Protein AF-A0AAU8AHG8-F1 (afdb_monomer)

Solvent-accessible surface area (backbone atoms only — not comparable to full-atom values): 21637 Å² total; per-residue (Å²): 138,83,83,80,82,79,74,84,78,72,74,81,77,73,59,67,85,65,65,66,74,62,83,77,59,61,66,58,50,55,54,43,42,71,33,68,46,26,52,36,81,94,26,44,51,38,57,51,40,49,37,34,68,71,58,52,84,60,67,35,55,54,49,25,53,52,28,44,55,50,30,56,52,40,69,52,60,50,55,79,89,80,64,96,86,70,49,73,68,56,56,50,52,50,52,54,45,46,73,74,44,52,65,78,48,56,39,73,30,52,52,18,50,34,48,30,27,50,26,42,31,40,45,25,49,48,46,30,54,51,52,53,23,48,52,40,46,50,45,51,49,30,48,49,52,18,50,50,20,46,55,48,23,52,52,24,54,52,46,40,55,62,53,60,70,44,52,65,54,20,60,75,67,70,41,63,68,58,41,51,52,50,52,55,48,48,50,51,31,54,55,49,24,54,52,20,48,51,47,20,52,50,28,39,53,52,38,27,70,62,28,46,66,78,57,68,76,66,68,76,83,50,50,74,49,91,65,83,80,62,81,37,53,64,55,53,49,54,54,33,55,48,50,30,46,55,17,51,51,45,27,58,68,33,58,69,52,72,75,51,75,84,81,56,55,76,70,57,51,53,55,48,37,55,74,72,69,48,88,68,93,80,74,61,98,79,78,72,79,74,87,87,67,76,86,81,64,68,57,65,59,46,53,47,52,53,49,49,52,53,50,49,49,53,50,41,51,51,42,63,68,46,46,64,56,40,50,50,49,23,52,51,27,41,52,46,19,54,50,34,52,51,34,32,76,72,70,76,36,59,56,71,72,33,48,58,37,44,54,48,20,48,54,29,45,54,53,35,53,54,49,56,52,50,44,53,49,39,53,50,50,50,35,44,68,42,55,17,61,51,31,26,80,82,110

Sequence (395 aa):
MRGYAAAPAEPPAVPRGMALRSETGGGVLEALAQRPGAIRPGTPYAAIARAVLEGEGFHAASELRVAWLRGEAEELSWLPDLGPDLSLAALRRMSDEAQAQPQRFDTPRKQAERDLALAGIDGAALALAEEANAQVFEAISRHLDAEEARARADVYEAGYRDLAALDWPLAQAGVPAELERLRAQVSRVRDGRRAALETAGAARAELAAMGDSRLGGVEGLGGLRDLVAPSPLALMQARVEDRARLARDRRAANALLDGLDLRRSPEELAALEEAAGFDGEGSEPGDWSPPEGEPRWTQAAVAAAEREIGNTARELEALRAAHPETERRRASAAASAVQATRLFRSGLLPAGQALGPVLNALDAQETELSQRFALARAELRMAYLRGTLVPGSEL

pLDDT: mean 79.06, std 20.14, range [27.12, 98.19]

Radius of gyration: 34.55 Å; Cα contacts (8 Å, |Δi|>4): 396; chains: 1; bounding box: 83×67×103 Å

Nearest PDB structures (foldseek):
  5iuy-assembly1_A  TM=6.357E-01  e=1.188E-05  Pseudomonas aeruginosa PAO1
  5bun-assembly1_B  TM=5.854E-01  e=1.299E-05  Salmonella enterica subsp. enterica serovar Typhi
  4mt4-assembly1_C  TM=5.457E-01  e=5.841E-06  Campylobacter jejuni
  2wmz-assembly1_B  TM=5.754E-01  e=1.852E-05  Escherichia coli K-12
  1ek9-assembly1_A  TM=5.906E-01  e=4.705E-05  Escherichia coli

Mean predicted aligned error: 12.09 Å

Structure (mmCIF, N/CA/C/O backbone):
data_AF-A0AAU8AHG8-F1
#
_entry.id   AF-A0AAU8AHG8-F1
#
loop_
_atom_site.group_PDB
_atom_site.id
_atom_site.type_symbol
_atom_site.label_atom_id
_atom_site.label_alt_id
_atom_site.label_comp_id
_atom_site.label_asym_id
_atom_site.label_entity_id
_atom_site.label_seq_id
_atom_site.pdbx_PDB_ins_code
_atom_site.Cartn_x
_atom_site.Cartn_y
_atom_site.Cartn_z
_atom_site.occupancy
_atom_site.B_iso_or_equiv
_atom_site.auth_seq_id
_atom_site.auth_comp_id
_atom_site.auth_asym_id
_atom_site.auth_atom_id
_atom_site.pdbx_PDB_model_num
ATOM 1 N N . MET A 1 1 ? 17.303 -53.646 -57.732 1.00 42.94 1 MET A N 1
ATOM 2 C CA . MET A 1 1 ? 16.868 -52.579 -56.807 1.00 42.94 1 MET A CA 1
ATOM 3 C C . MET A 1 1 ? 17.994 -52.331 -55.812 1.00 42.94 1 MET A C 1
ATOM 5 O O . MET A 1 1 ? 18.193 -53.147 -54.925 1.00 42.94 1 MET A O 1
ATOM 9 N N . ARG A 1 2 ? 18.820 -51.299 -56.039 1.00 39.06 2 ARG A N 1
ATOM 10 C CA . ARG A 1 2 ? 19.910 -50.903 -55.131 1.00 39.06 2 ARG A CA 1
ATOM 11 C C . ARG A 1 2 ? 19.343 -49.905 -54.123 1.00 39.06 2 ARG A C 1
ATOM 13 O O . ARG A 1 2 ? 18.840 -48.866 -54.536 1.00 39.06 2 ARG A O 1
ATOM 20 N N . GLY A 1 3 ? 19.391 -50.256 -52.841 1.00 34.56 3 GLY A N 1
ATOM 21 C CA . GLY A 1 3 ? 19.004 -49.375 -51.745 1.00 34.56 3 GLY A CA 1
ATOM 22 C C . GLY A 1 3 ? 20.010 -48.239 -51.587 1.00 34.56 3 GLY A C 1
ATOM 23 O O . GLY A 1 3 ? 21.208 -48.486 -51.469 1.00 34.56 3 GLY A O 1
ATOM 24 N N . TYR A 1 4 ? 19.514 -47.005 -51.601 1.00 37.03 4 TYR A N 1
ATOM 25 C CA . TYR A 1 4 ? 20.249 -45.849 -51.108 1.00 37.03 4 TYR A CA 1
ATOM 26 C C . TYR A 1 4 ? 20.137 -45.847 -49.582 1.00 37.03 4 TYR A C 1
ATOM 28 O O . TYR A 1 4 ? 19.054 -45.644 -49.037 1.00 37.03 4 TYR A O 1
ATOM 36 N N . ALA A 1 5 ? 21.250 -46.106 -48.899 1.00 35.09 5 ALA A N 1
ATOM 37 C CA . ALA A 1 5 ? 21.389 -45.786 -47.488 1.00 35.09 5 ALA A CA 1
ATOM 38 C C . ALA A 1 5 ? 21.487 -44.259 -47.369 1.00 35.09 5 ALA A C 1
ATOM 40 O O . ALA A 1 5 ? 22.426 -43.656 -47.890 1.00 35.09 5 ALA A O 1
ATOM 41 N N . ALA A 1 6 ? 20.490 -43.634 -46.743 1.00 35.06 6 ALA A N 1
ATOM 42 C CA . ALA A 1 6 ? 20.543 -42.225 -46.388 1.00 35.06 6 ALA A CA 1
ATOM 43 C C . ALA A 1 6 ? 21.572 -42.047 -45.262 1.00 35.06 6 ALA A C 1
ATOM 45 O O . ALA A 1 6 ? 21.436 -42.644 -44.194 1.00 35.06 6 ALA A O 1
ATOM 46 N N . ALA A 1 7 ? 22.615 -41.257 -45.518 1.00 34.53 7 ALA A N 1
ATOM 47 C CA . ALA A 1 7 ? 23.494 -40.765 -44.465 1.00 34.53 7 ALA A CA 1
ATOM 48 C C . ALA A 1 7 ? 22.678 -39.883 -43.498 1.00 34.53 7 ALA A C 1
ATOM 50 O O . ALA A 1 7 ? 21.777 -39.175 -43.961 1.00 34.53 7 ALA A O 1
ATOM 51 N N . PRO A 1 8 ? 22.951 -39.905 -42.181 1.00 33.88 8 PRO A N 1
ATOM 52 C CA . PRO A 1 8 ? 22.320 -38.965 -41.266 1.00 33.88 8 PRO A CA 1
ATOM 53 C C . PRO A 1 8 ? 22.722 -37.546 -41.679 1.00 33.88 8 PRO A C 1
ATOM 55 O O . PRO A 1 8 ? 23.907 -37.243 -41.799 1.00 33.88 8 PRO A O 1
ATOM 58 N N . ALA A 1 9 ? 21.729 -36.698 -41.939 1.00 32.88 9 ALA A N 1
ATOM 59 C CA . ALA A 1 9 ? 21.955 -35.279 -42.142 1.00 32.88 9 ALA A CA 1
ATOM 60 C C . ALA A 1 9 ? 22.507 -34.699 -40.833 1.00 32.88 9 ALA A C 1
ATOM 62 O O . ALA A 1 9 ? 21.797 -34.659 -39.826 1.00 32.88 9 ALA A O 1
ATOM 63 N N . GLU A 1 10 ? 23.774 -34.284 -40.839 1.00 30.72 10 GLU A N 1
ATOM 64 C CA . GLU A 1 10 ? 24.266 -33.344 -39.835 1.00 30.72 10 GLU A CA 1
ATOM 65 C C . GLU A 1 10 ? 23.358 -32.106 -39.867 1.00 30.72 10 GLU A C 1
ATOM 67 O O . GLU A 1 10 ? 23.031 -31.621 -40.958 1.00 30.72 10 GLU A O 1
ATOM 72 N N . PRO A 1 11 ? 22.899 -31.602 -38.707 1.00 33.88 11 PRO A N 1
ATOM 73 C CA . PRO A 1 11 ? 22.148 -30.357 -38.680 1.00 33.88 11 PRO A CA 1
ATOM 74 C C . PRO A 1 11 ? 23.013 -29.255 -39.307 1.00 33.88 11 PRO A C 1
ATOM 76 O O . PRO A 1 11 ? 24.226 -29.238 -39.069 1.00 33.88 11 PRO A O 1
ATOM 79 N N . PRO A 1 12 ? 22.435 -28.343 -40.111 1.00 33.34 12 PRO A N 1
ATOM 80 C CA . PRO A 1 12 ? 23.207 -27.258 -40.692 1.00 33.34 12 PRO A CA 1
ATOM 81 C C . PRO A 1 12 ? 23.867 -26.479 -39.555 1.00 33.34 12 PRO A C 1
ATOM 83 O O . PRO A 1 12 ? 23.189 -25.959 -38.667 1.00 33.34 12 PRO A O 1
ATOM 86 N N . ALA A 1 13 ? 25.200 -26.446 -39.568 1.00 30.69 13 ALA A N 1
ATOM 87 C CA . ALA A 1 13 ? 25.972 -25.634 -38.651 1.00 30.69 13 ALA A CA 1
ATOM 88 C C . ALA A 1 13 ? 25.531 -24.181 -38.839 1.00 30.69 13 ALA A C 1
ATOM 90 O O . ALA A 1 13 ? 25.754 -23.584 -39.894 1.00 30.69 13 ALA A O 1
ATOM 91 N N . VAL A 1 14 ? 24.864 -23.634 -37.825 1.00 32.44 14 VAL A N 1
ATOM 92 C CA . VAL A 1 14 ? 24.521 -22.216 -37.777 1.00 32.44 14 VAL A CA 1
ATOM 93 C C . VAL A 1 14 ? 25.843 -21.448 -37.927 1.00 32.44 14 VAL A C 1
ATOM 95 O O . VAL A 1 14 ? 26.790 -21.754 -37.192 1.00 32.44 14 VAL A O 1
ATOM 98 N N . PRO A 1 15 ? 25.982 -20.524 -38.897 1.00 31.42 15 PRO A N 1
ATOM 99 C CA . PRO A 1 15 ? 27.233 -19.803 -39.091 1.00 31.42 15 PRO A CA 1
ATOM 100 C C . PRO A 1 15 ? 27.630 -19.138 -37.772 1.00 31.42 15 PRO A C 1
ATOM 102 O O . PRO A 1 15 ? 26.808 -18.487 -37.134 1.00 31.42 15 PRO A O 1
ATOM 105 N N . ARG A 1 16 ? 28.885 -19.314 -37.338 1.00 31.62 16 ARG A N 1
ATOM 106 C CA . ARG A 1 16 ? 29.382 -18.858 -36.023 1.00 31.62 16 ARG A CA 1
ATOM 107 C C . ARG A 1 16 ? 29.175 -17.356 -35.757 1.00 31.62 16 ARG A C 1
ATOM 109 O O . ARG A 1 16 ? 29.074 -16.976 -34.599 1.00 31.62 16 ARG A O 1
ATOM 116 N N . GLY A 1 17 ? 28.998 -16.526 -36.792 1.00 29.11 17 GLY A N 1
ATOM 117 C CA . GLY A 1 17 ? 28.591 -15.115 -36.649 1.00 29.11 17 GLY A CA 1
ATOM 118 C C . GLY A 1 17 ? 27.169 -14.910 -36.098 1.00 29.11 17 GLY A C 1
ATOM 119 O O . GLY A 1 17 ? 26.844 -13.851 -35.575 1.00 29.11 17 GLY A O 1
ATOM 120 N N . MET A 1 18 ? 26.325 -15.940 -36.157 1.00 29.59 18 MET A N 1
ATOM 121 C CA . MET A 1 18 ? 24.994 -15.983 -35.549 1.00 29.59 18 MET A CA 1
ATOM 122 C C . MET A 1 18 ? 25.021 -16.588 -34.134 1.00 29.59 18 MET A C 1
ATOM 124 O O . MET A 1 18 ? 24.075 -16.405 -33.383 1.00 29.59 18 MET A O 1
ATOM 128 N N . ALA A 1 19 ? 26.106 -17.269 -33.741 1.00 27.12 19 ALA A N 1
ATOM 129 C CA . ALA A 1 19 ? 26.286 -17.855 -32.407 1.00 27.12 19 ALA A CA 1
ATOM 130 C C . ALA A 1 19 ? 26.915 -16.884 -31.388 1.00 27.12 19 ALA A C 1
ATOM 132 O O . ALA A 1 19 ? 26.836 -17.127 -30.192 1.00 27.12 19 ALA A O 1
ATOM 133 N N . LEU A 1 20 ? 27.442 -15.739 -31.839 1.00 32.34 20 LEU A N 1
ATOM 134 C CA . LEU A 1 20 ? 27.761 -14.600 -30.963 1.00 32.34 20 LEU A CA 1
ATOM 135 C C . LEU A 1 20 ? 26.496 -13.917 -30.392 1.00 32.34 20 LEU A C 1
ATOM 137 O O . LEU A 1 20 ? 26.596 -12.995 -29.591 1.00 32.34 20 LEU A O 1
ATOM 141 N N . ARG A 1 21 ? 25.296 -14.374 -30.789 1.00 43.34 21 ARG A N 1
ATOM 142 C CA . ARG A 1 21 ? 23.989 -13.754 -30.507 1.00 43.34 21 ARG A CA 1
ATOM 143 C C . ARG A 1 21 ? 23.307 -14.204 -29.203 1.00 43.34 21 ARG A C 1
ATOM 145 O O . ARG A 1 21 ? 22.107 -14.005 -29.061 1.00 43.34 21 ARG A O 1
ATOM 152 N N . SER A 1 22 ? 24.027 -14.781 -28.239 1.00 32.81 22 SER A N 1
ATOM 153 C CA . SER A 1 22 ? 23.460 -15.094 -26.910 1.00 32.81 22 SER A CA 1
ATOM 154 C C . SER A 1 22 ? 24.307 -14.654 -25.716 1.00 32.81 22 SER A C 1
ATOM 156 O O . SER A 1 22 ? 23.838 -14.754 -24.588 1.00 32.81 22 SER A O 1
ATOM 158 N N . GLU A 1 23 ? 25.537 -14.177 -25.917 1.00 34.06 23 GLU A N 1
ATOM 159 C CA . GLU A 1 23 ? 26.429 -13.850 -24.789 1.00 34.06 23 GLU A CA 1
ATOM 160 C C . GLU A 1 23 ? 26.255 -12.412 -24.272 1.00 34.06 23 GLU A C 1
ATOM 162 O O . GLU A 1 23 ? 26.584 -12.119 -23.126 1.00 34.06 23 GLU A O 1
ATOM 167 N N . THR A 1 24 ? 25.647 -11.532 -25.070 1.00 38.75 24 THR A N 1
ATOM 168 C CA . THR A 1 24 ? 25.247 -10.168 -24.683 1.00 38.75 24 THR A CA 1
ATOM 169 C C . THR A 1 24 ? 23.728 -10.014 -24.583 1.00 38.75 24 THR A C 1
ATOM 171 O O . THR A 1 24 ? 23.189 -8.929 -24.796 1.00 38.75 24 THR A O 1
ATOM 174 N N . GLY A 1 25 ? 23.019 -11.097 -24.237 1.00 39.16 25 GLY A N 1
ATOM 175 C CA . GLY A 1 25 ? 21.610 -11.022 -23.855 1.00 39.16 25 GLY A CA 1
ATOM 176 C C . GLY A 1 25 ? 21.417 -9.973 -22.758 1.00 39.16 25 GLY A C 1
ATOM 177 O O . GLY A 1 25 ? 22.133 -9.979 -21.754 1.00 39.16 25 GLY A O 1
ATOM 178 N N . GLY A 1 26 ? 20.493 -9.036 -22.984 1.00 50.06 26 GLY A N 1
ATOM 179 C CA . GLY A 1 26 ? 20.142 -7.953 -22.067 1.00 50.06 26 GLY A CA 1
ATOM 180 C C . GLY A 1 26 ? 19.838 -8.487 -20.670 1.00 50.06 26 GLY A C 1
ATOM 181 O O . GLY A 1 26 ? 18.727 -8.917 -20.368 1.00 50.06 26 GLY A O 1
ATOM 182 N N . GLY A 1 27 ? 20.849 -8.474 -19.798 1.00 67.50 27 GLY A N 1
ATOM 183 C CA . GLY A 1 27 ? 20.743 -9.073 -18.469 1.00 67.50 27 GLY A CA 1
ATOM 184 C C . GLY A 1 27 ? 19.702 -8.397 -17.573 1.00 67.50 27 GLY A C 1
ATOM 185 O O . GLY A 1 27 ? 19.380 -8.936 -16.520 1.00 67.50 27 GLY A O 1
ATOM 186 N N . VAL A 1 28 ? 19.179 -7.223 -17.955 1.00 80.19 28 VAL A N 1
ATOM 187 C CA . VAL A 1 28 ? 18.089 -6.560 -17.227 1.00 80.19 28 VAL A CA 1
ATOM 188 C C . VAL A 1 28 ? 16.750 -7.195 -17.572 1.00 80.19 28 VAL A C 1
ATOM 190 O O . VAL A 1 28 ? 16.043 -7.562 -16.640 1.00 80.19 28 VAL A O 1
ATOM 193 N N . LEU A 1 29 ? 16.421 -7.394 -18.853 1.00 79.88 29 LEU A N 1
ATOM 194 C CA . LEU A 1 29 ? 15.187 -8.074 -19.254 1.00 79.88 29 LEU A CA 1
ATOM 195 C C . LEU A 1 29 ? 15.082 -9.480 -18.645 1.00 79.88 29 LEU A C 1
ATOM 197 O O . LEU A 1 29 ? 14.053 -9.826 -18.068 1.00 79.88 29 LEU A O 1
ATOM 201 N N . GLU A 1 30 ? 16.155 -10.271 -18.701 1.00 81.25 30 GLU A N 1
ATOM 202 C CA . GLU A 1 30 ? 16.162 -11.614 -18.108 1.00 81.25 30 GLU A CA 1
ATOM 203 C C . GLU A 1 30 ? 16.026 -11.565 -16.575 1.00 81.25 30 GLU A C 1
ATOM 205 O O . GLU A 1 30 ? 15.242 -12.316 -15.988 1.00 81.25 30 GLU A O 1
ATOM 210 N N . ALA A 1 31 ? 16.723 -10.635 -15.913 1.00 83.19 31 ALA A N 1
ATOM 211 C CA . ALA A 1 31 ? 16.594 -10.441 -14.470 1.00 83.19 31 ALA A CA 1
ATOM 212 C C . ALA A 1 31 ? 15.201 -9.936 -14.056 1.00 83.19 31 ALA A C 1
ATOM 214 O O . ALA A 1 31 ? 14.742 -10.254 -12.956 1.00 83.19 31 ALA A O 1
ATOM 215 N N . LEU A 1 32 ? 14.532 -9.151 -14.907 1.00 84.12 32 LEU A N 1
ATOM 216 C CA . LEU A 1 32 ? 13.148 -8.729 -14.709 1.00 84.12 32 LEU A CA 1
ATOM 217 C C . LEU A 1 32 ? 12.201 -9.918 -14.865 1.00 84.12 32 LEU A C 1
ATOM 219 O O . LEU A 1 32 ? 11.400 -10.138 -13.966 1.00 84.12 32 LEU A O 1
ATOM 223 N N . ALA A 1 33 ? 12.343 -10.730 -15.915 1.00 83.88 33 ALA A N 1
ATOM 224 C CA . ALA A 1 33 ? 11.497 -11.902 -16.162 1.00 83.88 33 ALA A CA 1
ATOM 225 C C . ALA A 1 33 ? 11.579 -12.950 -15.034 1.00 83.88 33 ALA A C 1
ATOM 227 O O . ALA A 1 33 ? 10.580 -13.565 -14.665 1.00 83.88 33 ALA A O 1
ATOM 228 N N . GLN A 1 34 ? 12.758 -13.125 -14.429 1.00 85.25 34 GLN A N 1
ATOM 229 C CA . GLN A 1 34 ? 12.974 -14.051 -13.307 1.00 85.25 34 GLN A CA 1
ATOM 230 C C . GLN A 1 34 ? 12.593 -13.461 -11.937 1.00 85.25 34 GLN A C 1
ATOM 232 O O . GLN A 1 34 ? 12.766 -14.115 -10.902 1.00 85.25 34 GLN A O 1
ATOM 237 N N . ARG A 1 35 ? 12.096 -12.220 -11.890 1.00 85.25 35 ARG A N 1
ATOM 238 C CA . ARG A 1 35 ? 11.846 -11.512 -10.634 1.00 85.25 35 ARG A CA 1
ATOM 239 C C . ARG A 1 35 ? 10.676 -12.138 -9.857 1.00 85.25 35 ARG A C 1
ATOM 241 O O . ARG A 1 35 ? 9.568 -12.228 -10.389 1.00 85.25 35 ARG A O 1
ATOM 248 N N . PRO A 1 36 ? 10.874 -12.523 -8.582 1.00 86.12 36 PRO A N 1
ATOM 249 C CA . PRO A 1 36 ? 9.811 -13.101 -7.768 1.00 86.12 36 PRO A CA 1
ATOM 250 C C . PRO A 1 36 ? 8.808 -12.044 -7.282 1.00 86.12 36 PRO A C 1
ATOM 252 O O . PRO A 1 36 ? 9.187 -10.935 -6.904 1.00 86.12 36 PRO A O 1
ATOM 255 N N . GLY A 1 37 ? 7.532 -12.432 -7.217 1.00 89.25 37 GLY A N 1
ATOM 256 C CA . GLY A 1 37 ? 6.451 -11.624 -6.648 1.00 89.25 37 GLY A CA 1
ATOM 257 C C . GLY A 1 37 ? 6.308 -11.796 -5.129 1.00 89.25 37 GLY A C 1
ATOM 258 O O . GLY A 1 37 ? 6.377 -12.909 -4.597 1.00 89.25 37 GLY A O 1
ATOM 259 N N . ALA A 1 38 ? 6.101 -10.691 -4.413 1.00 92.25 38 ALA A N 1
ATOM 260 C CA . ALA A 1 38 ? 5.907 -10.649 -2.964 1.00 92.25 38 ALA A CA 1
ATOM 261 C C . ALA A 1 38 ? 4.475 -11.015 -2.557 1.00 92.25 38 ALA A C 1
ATOM 263 O O . ALA A 1 38 ? 4.246 -11.440 -1.424 1.00 92.25 38 ALA A O 1
ATOM 264 N N . ILE A 1 39 ? 3.498 -10.870 -3.451 1.00 93.06 39 ILE A N 1
ATOM 265 C CA . ILE A 1 39 ? 2.096 -11.158 -3.144 1.00 93.06 39 ILE A CA 1
ATOM 266 C C . ILE A 1 39 ? 1.907 -12.660 -2.898 1.00 93.06 39 ILE A C 1
ATOM 268 O O . ILE A 1 39 ? 2.308 -13.504 -3.700 1.00 93.06 39 ILE A O 1
ATOM 272 N N . ARG A 1 40 ? 1.286 -13.026 -1.768 1.00 92.56 40 ARG A N 1
ATOM 273 C CA . ARG A 1 40 ? 0.961 -14.429 -1.482 1.00 92.56 40 ARG A CA 1
ATOM 274 C C . ARG A 1 40 ? -0.187 -14.897 -2.386 1.00 92.56 40 ARG A C 1
ATOM 276 O O . ARG A 1 40 ? -1.258 -14.282 -2.354 1.00 92.56 40 ARG A O 1
ATOM 283 N N . PRO A 1 41 ? -0.022 -16.018 -3.113 1.00 88.25 41 PRO A N 1
ATOM 284 C CA . PRO A 1 41 ? -1.099 -16.605 -3.902 1.00 88.25 41 PRO A CA 1
ATOM 285 C C . PRO A 1 41 ? -2.321 -16.952 -3.044 1.00 88.25 41 PRO A C 1
ATOM 287 O O . PRO A 1 41 ? -2.179 -17.315 -1.876 1.00 88.25 41 PRO A O 1
ATOM 290 N N . GLY A 1 42 ? -3.516 -16.858 -3.633 1.00 87.12 42 GLY A N 1
ATOM 291 C CA . GLY A 1 42 ? -4.780 -17.192 -2.964 1.00 87.12 42 GLY A CA 1
ATOM 292 C C . GLY A 1 42 ? -5.256 -16.167 -1.929 1.00 87.12 42 GLY A C 1
ATOM 293 O O . GLY A 1 42 ? -6.217 -16.436 -1.217 1.00 87.12 42 GLY A O 1
ATOM 294 N N . THR A 1 43 ? -4.601 -15.007 -1.828 1.00 91.69 43 THR A N 1
ATOM 295 C CA . THR A 1 43 ? -5.029 -13.912 -0.945 1.00 91.69 43 THR A CA 1
ATOM 296 C C . THR A 1 43 ? -5.816 -12.839 -1.710 1.00 91.69 43 THR A C 1
ATOM 298 O O . THR A 1 43 ? -5.672 -12.754 -2.933 1.00 91.69 43 THR A O 1
ATOM 301 N N . PRO A 1 44 ? -6.593 -11.980 -1.018 1.00 92.00 44 PRO A N 1
ATOM 302 C CA . PRO A 1 44 ? -7.252 -10.813 -1.613 1.00 92.00 44 PRO A CA 1
ATOM 303 C C . PRO A 1 44 ? -6.349 -9.978 -2.531 1.00 92.00 44 PRO A C 1
ATOM 305 O O . PRO A 1 44 ? -6.745 -9.629 -3.639 1.00 92.00 44 PRO A O 1
ATOM 308 N N . TYR A 1 45 ? -5.098 -9.737 -2.123 1.00 94.38 45 TYR A N 1
ATOM 309 C CA . TYR A 1 45 ? -4.139 -8.959 -2.916 1.00 94.38 45 TYR A CA 1
ATOM 310 C C . TYR A 1 45 ? -3.795 -9.623 -4.250 1.00 94.38 45 TYR A C 1
ATOM 312 O O . TYR A 1 45 ? -3.621 -8.925 -5.239 1.00 94.38 45 TYR A O 1
ATOM 320 N N . ALA A 1 46 ? -3.732 -10.958 -4.302 1.00 92.25 46 ALA A N 1
ATOM 321 C CA . ALA A 1 46 ? -3.461 -11.680 -5.546 1.00 92.25 46 ALA A CA 1
ATOM 322 C C . ALA A 1 46 ? -4.634 -11.580 -6.531 1.00 92.25 46 ALA A C 1
ATOM 324 O O . ALA A 1 46 ? -4.416 -11.473 -7.734 1.00 92.25 46 ALA A O 1
ATOM 325 N N . ALA A 1 47 ? -5.871 -11.601 -6.026 1.00 90.69 47 ALA A N 1
ATOM 326 C CA . ALA A 1 47 ? -7.058 -11.416 -6.856 1.00 90.69 47 ALA A CA 1
ATOM 327 C C . ALA A 1 47 ? -7.119 -9.996 -7.441 1.00 90.69 47 ALA A C 1
ATOM 329 O O . ALA A 1 47 ? -7.397 -9.840 -8.627 1.00 90.69 47 ALA A O 1
ATOM 330 N N . ILE A 1 48 ? -6.801 -8.985 -6.625 1.00 91.94 48 ILE A N 1
ATOM 331 C CA . ILE A 1 48 ? -6.737 -7.582 -7.056 1.00 91.94 48 ILE A CA 1
ATOM 332 C C . ILE A 1 48 ? -5.629 -7.384 -8.087 1.00 91.94 48 ILE A C 1
ATOM 334 O O . ILE A 1 48 ? -5.903 -6.868 -9.164 1.00 91.94 48 ILE A O 1
ATOM 338 N N . ALA A 1 49 ? -4.408 -7.842 -7.795 1.00 91.50 49 ALA A N 1
ATOM 339 C CA . ALA A 1 49 ? -3.280 -7.718 -8.714 1.00 91.50 49 ALA A CA 1
ATOM 340 C C . ALA A 1 49 ? -3.601 -8.337 -10.080 1.00 91.50 49 ALA A C 1
ATOM 342 O O . ALA A 1 49 ? -3.443 -7.676 -11.098 1.00 91.50 49 ALA A O 1
ATOM 343 N N . ARG A 1 50 ? -4.152 -9.558 -10.102 1.00 89.69 50 ARG A N 1
ATOM 344 C CA . ARG A 1 50 ? -4.557 -10.214 -11.349 1.00 89.69 50 ARG A CA 1
ATOM 345 C C . ARG A 1 50 ? -5.592 -9.408 -12.128 1.00 89.69 50 ARG A C 1
ATOM 347 O O . ARG A 1 50 ? -5.430 -9.219 -13.323 1.00 89.69 50 ARG A O 1
ATOM 354 N N . ALA A 1 51 ? -6.645 -8.938 -11.467 1.00 89.12 51 ALA A N 1
ATOM 355 C CA . ALA A 1 51 ? -7.706 -8.202 -12.147 1.00 89.12 51 ALA A CA 1
ATOM 356 C C . ALA A 1 51 ? -7.232 -6.855 -12.715 1.00 89.12 51 ALA A C 1
ATOM 358 O O . ALA A 1 51 ? -7.740 -6.433 -13.747 1.00 89.12 51 ALA A O 1
ATOM 359 N N . VAL A 1 52 ? -6.271 -6.195 -12.061 1.00 89.25 52 VAL A N 1
ATOM 360 C CA . VAL A 1 52 ? -5.634 -4.973 -12.580 1.00 89.25 52 VAL A CA 1
ATOM 361 C C . VAL A 1 52 ? -4.782 -5.305 -13.804 1.00 89.25 52 VAL A C 1
ATOM 363 O O . VAL A 1 52 ? -4.955 -4.691 -14.851 1.00 89.25 52 VAL A O 1
ATOM 366 N N . LEU A 1 53 ? -3.935 -6.336 -13.710 1.00 87.69 53 LEU A N 1
ATOM 367 C CA . LEU A 1 53 ? -3.086 -6.781 -14.820 1.00 87.69 53 LEU A CA 1
ATOM 368 C C . LEU A 1 53 ? -3.893 -7.260 -16.042 1.00 87.69 53 LEU A C 1
ATOM 370 O O . LEU A 1 53 ? -3.453 -7.084 -17.172 1.00 87.69 53 LEU A O 1
ATOM 374 N N . GLU A 1 54 ? -5.070 -7.857 -15.834 1.00 85.69 54 GLU A N 1
ATOM 375 C CA . GLU A 1 54 ? -5.972 -8.294 -16.912 1.00 85.69 54 GLU A CA 1
ATOM 376 C C . GLU A 1 54 ? -6.856 -7.161 -17.463 1.00 85.69 54 GLU A C 1
ATOM 378 O O . GLU A 1 54 ? -7.281 -7.219 -18.619 1.00 85.69 54 GLU A O 1
ATOM 383 N N . GLY A 1 55 ? -7.196 -6.175 -16.628 1.00 74.19 55 GLY A N 1
ATOM 384 C CA . GLY A 1 55 ? -8.166 -5.126 -16.941 1.00 74.19 55 GLY A CA 1
ATOM 385 C C . GLY A 1 55 ? -7.572 -3.892 -17.618 1.00 74.19 55 GLY A C 1
ATOM 386 O O . GLY A 1 55 ? -8.281 -3.226 -18.376 1.00 74.19 55 GLY A O 1
ATOM 387 N N . GLU A 1 56 ? -6.297 -3.583 -17.370 1.00 69.12 56 GLU A N 1
ATOM 388 C CA . GLU A 1 56 ? -5.657 -2.365 -17.867 1.00 69.12 56 GLU A CA 1
ATOM 389 C C . GLU A 1 56 ? -4.837 -2.568 -19.151 1.00 69.12 56 GLU A C 1
ATOM 391 O O . GLU A 1 56 ? -4.131 -3.556 -19.352 1.00 69.12 56 GLU A O 1
ATOM 396 N N . GLY A 1 57 ? -4.922 -1.580 -20.048 1.00 71.94 57 GLY A N 1
ATOM 397 C CA . GLY A 1 57 ? -4.066 -1.480 -21.227 1.00 71.94 57 GLY A CA 1
ATOM 398 C C . GLY A 1 57 ? -2.834 -0.635 -20.923 1.00 71.94 57 GLY A C 1
ATOM 399 O O . GLY A 1 57 ? -2.876 0.577 -21.114 1.00 71.94 57 GLY A O 1
ATOM 400 N N . PHE A 1 58 ? -1.747 -1.268 -20.479 1.00 78.44 58 PHE A N 1
ATOM 401 C CA . PHE A 1 58 ? -0.491 -0.587 -20.141 1.00 78.44 58 PHE A CA 1
ATOM 402 C C . PHE A 1 58 ? 0.081 0.201 -21.325 1.00 78.44 58 PHE A C 1
ATOM 404 O O . PHE A 1 58 ? 0.301 -0.349 -22.415 1.00 78.44 58 PHE A O 1
ATOM 411 N N . HIS A 1 59 ? 0.393 1.481 -21.108 1.00 86.19 59 HIS A N 1
ATOM 412 C CA . HIS A 1 59 ? 1.045 2.292 -22.136 1.00 86.19 59 HIS A CA 1
ATOM 413 C C . HIS A 1 59 ? 2.451 1.755 -22.429 1.00 86.19 59 HIS A C 1
ATOM 415 O O . HIS A 1 59 ? 2.810 1.559 -23.597 1.00 86.19 59 HIS A O 1
ATOM 421 N N . ALA A 1 60 ? 3.208 1.406 -21.387 1.00 84.31 60 ALA A N 1
ATOM 422 C CA . ALA A 1 60 ? 4.551 0.862 -21.515 1.00 84.31 60 ALA A CA 1
ATOM 423 C C . ALA A 1 60 ? 4.592 -0.493 -22.233 1.00 84.31 60 ALA A C 1
ATOM 425 O O . ALA A 1 60 ? 5.596 -0.804 -22.869 1.00 84.31 60 ALA A O 1
ATOM 426 N N . ALA A 1 61 ? 3.510 -1.282 -22.231 1.00 85.38 61 ALA A N 1
ATOM 427 C CA . ALA A 1 61 ? 3.453 -2.511 -23.030 1.00 85.38 61 ALA A CA 1
ATOM 428 C C . ALA A 1 61 ? 3.457 -2.210 -24.539 1.00 85.38 61 ALA A C 1
ATOM 430 O O . ALA A 1 61 ? 4.066 -2.933 -25.333 1.00 85.38 61 ALA A O 1
ATOM 431 N N . SER A 1 62 ? 2.806 -1.118 -24.948 1.00 86.25 62 SER A N 1
ATOM 432 C CA . SER A 1 62 ? 2.834 -0.658 -26.340 1.00 86.25 62 SER A CA 1
ATOM 433 C C . SER A 1 62 ? 4.210 -0.105 -26.711 1.00 86.25 62 SER A C 1
ATOM 435 O O . SER A 1 62 ? 4.737 -0.449 -27.769 1.00 86.25 62 SER A O 1
ATOM 437 N N . GLU A 1 63 ? 4.825 0.679 -25.823 1.00 87.25 63 GLU A N 1
ATOM 438 C CA . GLU A 1 63 ? 6.194 1.181 -26.007 1.00 87.25 63 GLU A CA 1
ATOM 439 C C . GLU A 1 63 ? 7.219 0.043 -26.077 1.00 87.25 63 GLU A C 1
ATOM 441 O O . GLU A 1 63 ? 8.092 0.057 -26.943 1.00 87.25 63 GLU A O 1
ATOM 446 N N . LEU A 1 64 ? 7.071 -0.998 -25.252 1.00 88.12 64 LEU A N 1
ATOM 447 C CA . LEU A 1 64 ? 7.897 -2.202 -25.310 1.00 88.12 64 LEU A CA 1
ATOM 448 C C . LEU A 1 64 ? 7.759 -2.904 -26.660 1.00 88.12 64 LEU A C 1
ATOM 450 O O . LEU A 1 64 ? 8.766 -3.262 -27.267 1.00 88.12 64 LEU A O 1
ATOM 454 N N . ARG A 1 65 ? 6.537 -3.050 -27.185 1.00 87.88 65 ARG A N 1
ATOM 455 C CA . ARG A 1 65 ? 6.325 -3.625 -28.521 1.00 87.88 65 ARG A CA 1
ATOM 456 C C . ARG A 1 65 ? 7.008 -2.798 -29.611 1.00 87.88 65 ARG A C 1
ATOM 458 O O . ARG A 1 65 ? 7.624 -3.366 -30.509 1.00 87.88 65 ARG A O 1
ATOM 465 N N . VAL A 1 66 ? 6.931 -1.471 -29.534 1.00 89.06 66 VAL A N 1
ATOM 466 C CA . VAL A 1 66 ? 7.624 -0.577 -30.475 1.00 89.06 66 VAL A CA 1
ATOM 467 C C . VAL A 1 66 ? 9.145 -0.702 -30.338 1.00 89.06 66 VAL A C 1
ATOM 469 O O . VAL A 1 66 ? 9.840 -0.754 -31.352 1.00 89.06 66 VAL A O 1
ATOM 472 N N . ALA A 1 67 ? 9.671 -0.778 -29.114 1.00 85.88 67 ALA A N 1
ATOM 473 C CA . ALA A 1 67 ? 11.095 -0.975 -28.854 1.00 85.88 67 ALA A CA 1
ATOM 474 C C . ALA A 1 67 ? 11.594 -2.314 -29.414 1.00 85.88 67 ALA A C 1
ATOM 476 O O . ALA A 1 67 ? 12.644 -2.346 -30.049 1.00 85.88 67 ALA A O 1
ATOM 477 N N . TRP A 1 68 ? 10.809 -3.384 -29.271 1.00 87.06 68 TRP A N 1
ATOM 478 C CA . TRP A 1 68 ? 11.094 -4.688 -29.871 1.00 87.06 68 TRP A CA 1
ATOM 479 C C . TRP A 1 68 ? 11.156 -4.633 -31.395 1.00 87.06 68 TRP A C 1
ATOM 481 O O . TRP A 1 68 ? 12.139 -5.084 -31.971 1.00 87.06 68 TRP A O 1
ATOM 491 N N . LEU A 1 69 ? 10.163 -4.021 -32.049 1.00 88.94 69 LEU A N 1
ATOM 492 C CA . LEU A 1 69 ? 10.160 -3.873 -33.511 1.00 88.94 69 LEU A CA 1
ATOM 493 C C . LEU A 1 69 ? 11.357 -3.052 -34.012 1.00 88.94 69 LEU A C 1
ATOM 495 O O . LEU A 1 69 ? 11.920 -3.347 -35.064 1.00 88.94 69 LEU A O 1
ATOM 499 N N . ARG A 1 70 ? 11.771 -2.025 -33.258 1.00 86.44 70 ARG A N 1
ATOM 500 C CA . ARG A 1 70 ? 12.994 -1.263 -33.554 1.00 86.44 70 ARG A CA 1
ATOM 501 C C . ARG A 1 70 ? 14.245 -2.117 -33.372 1.00 86.44 70 ARG A C 1
ATOM 503 O O . ARG A 1 70 ? 15.129 -2.052 -34.214 1.00 86.44 70 ARG A O 1
ATOM 510 N N . GLY A 1 71 ? 14.313 -2.919 -32.312 1.00 84.62 71 GLY A N 1
ATOM 511 C CA . GLY A 1 71 ? 15.412 -3.856 -32.088 1.00 84.62 71 GLY A CA 1
ATOM 512 C C . GLY A 1 71 ? 15.541 -4.889 -33.201 1.00 84.62 71 GLY A C 1
ATOM 513 O O . GLY A 1 71 ? 16.643 -5.099 -33.690 1.00 84.62 71 GLY A O 1
ATOM 514 N N . GLU A 1 72 ? 14.427 -5.460 -33.659 1.00 84.44 72 GLU A N 1
ATOM 515 C CA . GLU A 1 72 ? 14.402 -6.405 -34.783 1.00 84.44 72 GLU A CA 1
ATOM 516 C C . GLU A 1 72 ? 14.858 -5.741 -36.092 1.00 84.44 72 GLU A C 1
ATOM 518 O O . GLU A 1 72 ? 15.653 -6.309 -36.841 1.00 84.44 72 GLU A O 1
ATOM 523 N N . ALA A 1 73 ? 14.428 -4.499 -36.342 1.00 83.94 73 ALA A N 1
ATOM 524 C CA . ALA A 1 73 ? 14.900 -3.727 -37.488 1.00 83.94 73 ALA A CA 1
ATOM 525 C C . ALA A 1 73 ? 16.415 -3.450 -37.417 1.00 83.94 73 ALA A C 1
ATOM 527 O O . ALA A 1 73 ? 17.119 -3.626 -38.413 1.00 83.94 73 ALA A O 1
ATOM 528 N N . GLU A 1 74 ? 16.938 -3.070 -36.247 1.00 82.44 74 GLU A N 1
ATOM 529 C CA . GLU A 1 74 ? 18.373 -2.823 -36.062 1.00 82.44 74 GLU A CA 1
ATOM 530 C C . GLU A 1 74 ? 19.204 -4.116 -36.081 1.00 82.44 74 GLU A C 1
ATOM 532 O O . GLU A 1 74 ? 20.345 -4.112 -36.545 1.00 82.44 74 GLU A O 1
ATOM 537 N N . GLU A 1 75 ? 18.641 -5.257 -35.673 1.00 76.88 75 GLU A N 1
ATOM 538 C CA . GLU A 1 75 ? 19.295 -6.565 -35.812 1.00 76.88 75 GLU A CA 1
ATOM 539 C C . GLU A 1 75 ? 19.536 -6.929 -37.283 1.00 76.88 75 GLU A C 1
ATOM 541 O O . GLU A 1 75 ? 20.480 -7.654 -37.590 1.00 76.88 75 GLU A O 1
ATOM 546 N N . LEU A 1 76 ? 18.725 -6.416 -38.208 1.00 75.56 76 LEU A N 1
ATOM 547 C CA . LEU A 1 76 ? 18.873 -6.635 -39.650 1.00 75.56 76 LEU A CA 1
ATOM 548 C C . LEU A 1 76 ? 19.686 -5.530 -40.349 1.00 75.56 76 LEU A C 1
ATOM 550 O O . LEU A 1 76 ? 20.054 -5.687 -41.510 1.00 75.56 76 LEU A O 1
ATOM 554 N N . SER A 1 77 ? 20.036 -4.455 -39.637 1.00 71.88 77 SER A N 1
ATOM 555 C CA . SER A 1 77 ? 20.694 -3.235 -40.146 1.00 71.88 77 SER A CA 1
ATOM 556 C C . SER A 1 77 ? 22.155 -3.426 -40.596 1.00 71.88 77 SER A C 1
ATOM 558 O O . SER A 1 77 ? 22.754 -2.504 -41.149 1.00 71.88 77 SER A O 1
ATOM 560 N N . TRP A 1 78 ? 22.738 -4.615 -40.391 1.00 69.88 78 TRP A N 1
ATOM 561 C CA . TRP A 1 78 ? 24.040 -5.018 -40.956 1.00 69.88 78 TRP A CA 1
ATOM 562 C C . TRP A 1 78 ? 23.938 -5.486 -42.418 1.00 69.88 78 TRP A C 1
ATOM 564 O O . TRP A 1 78 ? 24.957 -5.653 -43.087 1.00 69.88 78 TRP A O 1
ATOM 574 N N . LEU A 1 79 ? 22.725 -5.726 -42.926 1.00 66.31 79 LEU A N 1
ATOM 575 C CA . LEU A 1 79 ? 22.513 -6.062 -44.330 1.00 66.31 79 LEU A CA 1
ATOM 576 C C . LEU A 1 79 ? 22.503 -4.783 -45.184 1.00 66.31 79 LEU A C 1
ATOM 578 O O . LEU A 1 79 ? 21.891 -3.790 -44.790 1.00 66.31 79 LEU A O 1
ATOM 582 N N . PRO A 1 80 ? 23.133 -4.789 -46.372 1.00 63.56 80 PRO A N 1
ATOM 583 C CA . PRO A 1 80 ? 23.019 -3.680 -47.314 1.00 63.56 80 PRO A CA 1
ATOM 584 C C . PRO A 1 80 ? 21.576 -3.497 -47.789 1.00 63.56 80 PRO A C 1
ATOM 586 O O . PRO A 1 80 ? 20.894 -4.482 -48.084 1.00 63.56 80 PRO A O 1
ATOM 589 N N . ASP A 1 81 ? 21.141 -2.247 -47.953 1.00 63.88 81 ASP A N 1
ATOM 590 C CA . ASP A 1 81 ? 19.842 -1.942 -48.555 1.00 63.88 81 ASP A CA 1
ATOM 591 C C . ASP A 1 81 ? 19.796 -2.434 -50.008 1.00 63.88 81 ASP A C 1
ATOM 593 O O . ASP A 1 81 ? 20.549 -1.990 -50.881 1.00 63.88 81 ASP A O 1
ATOM 597 N N . LEU A 1 82 ? 18.881 -3.364 -50.276 1.00 64.25 82 LEU A N 1
ATOM 598 C CA . LEU A 1 82 ? 18.675 -3.937 -51.599 1.00 64.25 82 LEU A CA 1
ATOM 599 C C . LEU A 1 82 ? 17.602 -3.135 -52.352 1.00 64.25 82 LEU A C 1
ATOM 601 O O . LEU A 1 82 ? 16.410 -3.246 -52.068 1.00 64.25 82 LEU A O 1
ATOM 605 N N . GLY A 1 83 ? 18.023 -2.319 -53.322 1.00 66.88 83 GLY A N 1
ATOM 606 C CA . GLY A 1 83 ? 17.113 -1.588 -54.213 1.00 66.88 83 GLY A CA 1
ATOM 607 C C . GLY A 1 83 ? 16.397 -2.493 -55.235 1.00 66.88 83 GLY A C 1
ATOM 608 O O . GLY A 1 83 ? 16.828 -3.619 -55.474 1.00 66.88 83 GLY A O 1
ATOM 609 N N . PRO A 1 84 ? 15.327 -2.015 -55.898 1.00 71.06 84 PRO A N 1
ATOM 610 C CA . PRO A 1 84 ? 14.527 -2.827 -56.827 1.00 71.06 84 PRO A CA 1
ATOM 611 C C . PRO A 1 84 ? 15.283 -3.296 -58.088 1.00 71.06 84 PRO A C 1
ATOM 613 O O . PRO A 1 84 ? 14.857 -4.256 -58.725 1.00 71.06 84 PRO A O 1
ATOM 616 N N . ASP A 1 85 ? 16.419 -2.677 -58.424 1.00 56.78 85 ASP A N 1
ATOM 617 C CA . ASP A 1 85 ? 17.195 -2.942 -59.645 1.00 56.78 85 ASP A CA 1
ATOM 618 C C . ASP A 1 85 ? 18.447 -3.812 -59.396 1.00 56.78 85 ASP A C 1
ATOM 620 O O . ASP A 1 85 ? 19.560 -3.491 -59.822 1.00 56.78 85 ASP A O 1
ATOM 624 N N . LEU A 1 86 ? 18.296 -4.933 -58.684 1.00 62.22 86 LEU A N 1
ATOM 625 C CA . LEU A 1 86 ? 19.403 -5.861 -58.419 1.00 62.22 86 LEU A CA 1
ATOM 626 C C . LEU A 1 86 ? 19.537 -6.943 -59.496 1.00 62.22 86 LEU A C 1
ATOM 628 O O . LEU A 1 86 ? 18.646 -7.761 -59.716 1.00 62.22 86 LEU A O 1
ATOM 632 N N . SER A 1 87 ? 20.708 -6.999 -60.135 1.00 71.06 87 SER A N 1
ATOM 633 C CA . SER A 1 87 ? 21.073 -8.110 -61.021 1.00 71.06 87 SER A CA 1
ATOM 634 C C . SER A 1 87 ? 21.605 -9.310 -60.223 1.00 71.06 87 SER A C 1
ATOM 636 O O . SER A 1 87 ? 22.304 -9.149 -59.222 1.00 71.06 87 SER A O 1
ATOM 638 N N . LEU A 1 88 ? 21.359 -10.534 -60.707 1.00 73.62 88 LEU A N 1
ATOM 639 C CA . LEU A 1 88 ? 21.912 -11.773 -60.125 1.00 73.62 88 LEU A CA 1
ATOM 640 C C . LEU A 1 88 ? 23.449 -11.752 -60.007 1.00 73.62 88 LEU A C 1
ATOM 642 O O . LEU A 1 88 ? 24.014 -12.377 -59.113 1.00 73.62 88 LEU A O 1
ATOM 646 N N . ALA A 1 89 ? 24.130 -11.014 -60.890 1.00 68.88 89 ALA A N 1
ATOM 647 C CA . ALA A 1 89 ? 25.576 -10.831 -60.834 1.00 68.88 89 ALA A CA 1
ATOM 648 C C . ALA A 1 89 ? 26.014 -9.954 -59.648 1.00 68.88 89 ALA A C 1
ATOM 650 O O . ALA A 1 89 ? 27.048 -10.235 -59.046 1.00 68.88 89 ALA A O 1
ATOM 651 N N . ALA A 1 90 ? 25.230 -8.929 -59.296 1.00 61.69 90 ALA A N 1
ATOM 652 C CA . ALA A 1 90 ? 25.483 -8.078 -58.136 1.00 61.69 90 ALA A CA 1
ATOM 653 C C . ALA A 1 90 ? 25.247 -8.836 -56.820 1.00 61.69 90 ALA A C 1
ATOM 655 O O . ALA A 1 90 ? 26.106 -8.798 -55.946 1.00 61.69 90 ALA A O 1
ATOM 656 N N . LEU A 1 91 ? 24.161 -9.615 -56.723 1.00 67.81 91 LEU A N 1
ATOM 657 C CA . LEU A 1 91 ? 23.889 -10.469 -55.556 1.00 67.81 91 LEU A CA 1
ATOM 658 C C . LEU A 1 91 ? 24.979 -11.525 -55.336 1.00 67.81 91 LEU A C 1
ATOM 660 O O . LEU A 1 91 ? 25.400 -11.749 -54.204 1.00 67.81 91 LEU A O 1
ATOM 664 N N . ARG A 1 92 ? 25.472 -12.152 -56.415 1.00 69.88 92 ARG A N 1
ATOM 665 C CA . ARG A 1 92 ? 26.572 -13.122 -56.329 1.00 69.88 92 ARG A CA 1
ATOM 666 C C . ARG A 1 92 ? 27.858 -12.474 -55.817 1.00 69.88 92 ARG A C 1
ATOM 668 O O . ARG A 1 92 ? 28.486 -13.019 -54.923 1.00 69.88 92 ARG A O 1
ATOM 675 N N . ARG A 1 93 ? 28.207 -11.294 -56.336 1.00 64.12 93 ARG A N 1
ATOM 676 C CA . ARG A 1 93 ? 29.411 -10.564 -55.920 1.00 64.12 93 ARG A CA 1
ATOM 677 C C . ARG A 1 93 ? 29.329 -10.119 -54.451 1.00 64.12 93 ARG A C 1
ATOM 679 O O . ARG A 1 93 ? 30.287 -10.312 -53.717 1.00 64.12 93 ARG A O 1
ATOM 686 N N . MET A 1 94 ? 28.161 -9.647 -54.007 1.00 65.31 94 MET A N 1
ATOM 687 C CA . MET A 1 94 ? 27.896 -9.319 -52.598 1.00 65.31 94 MET A CA 1
ATOM 688 C C . MET A 1 94 ? 27.983 -10.542 -51.679 1.00 65.31 94 MET A C 1
ATOM 690 O O . MET A 1 94 ? 28.551 -10.454 -50.598 1.00 65.31 94 MET A O 1
ATOM 694 N N . SER A 1 95 ? 27.432 -11.686 -52.096 1.00 68.81 95 SER A N 1
ATOM 695 C CA . SER A 1 95 ? 27.531 -12.942 -51.340 1.00 68.81 95 SER A CA 1
ATOM 696 C C . SER A 1 95 ? 28.983 -13.400 -51.197 1.00 68.81 95 SER A C 1
ATOM 698 O O . SER A 1 95 ? 29.384 -13.832 -50.118 1.00 68.81 95 SER A O 1
ATOM 700 N N . ASP A 1 96 ? 29.763 -13.308 -52.274 1.00 68.12 96 ASP A N 1
ATOM 701 C CA . ASP A 1 96 ? 31.176 -13.687 -52.274 1.00 68.12 96 ASP A CA 1
ATOM 702 C C . ASP A 1 96 ? 31.998 -12.741 -51.365 1.00 68.12 96 ASP A C 1
ATOM 704 O O . ASP A 1 96 ? 32.837 -13.204 -50.592 1.00 68.12 96 ASP A O 1
ATOM 708 N N . GLU A 1 97 ? 31.705 -11.434 -51.371 1.00 59.62 97 GLU A N 1
ATOM 709 C CA . GLU A 1 97 ? 32.331 -10.434 -50.486 1.00 59.62 97 GLU A CA 1
ATOM 710 C C . GLU A 1 97 ? 31.917 -10.586 -49.014 1.00 59.62 97 GLU A C 1
ATOM 712 O O . GLU A 1 97 ? 32.773 -10.524 -48.134 1.00 59.62 97 GLU A O 1
ATOM 717 N N . ALA A 1 98 ? 30.641 -10.851 -48.722 1.00 64.00 98 ALA A N 1
ATOM 718 C CA . ALA A 1 98 ? 30.153 -11.069 -47.358 1.00 64.00 98 ALA A CA 1
ATOM 719 C C . ALA A 1 98 ? 30.724 -12.349 -46.725 1.00 64.00 98 ALA A C 1
ATOM 721 O O . ALA A 1 98 ? 30.984 -12.380 -45.524 1.00 64.00 98 ALA A O 1
ATOM 722 N N . GLN A 1 99 ? 30.952 -13.401 -47.522 1.00 65.69 99 GLN A N 1
ATOM 723 C CA . GLN A 1 99 ? 31.616 -14.625 -47.058 1.00 65.69 99 GLN A CA 1
ATOM 724 C C . GLN A 1 99 ? 33.121 -14.428 -46.850 1.00 65.69 99 GLN A C 1
ATOM 726 O O . GLN A 1 99 ? 33.695 -15.039 -45.949 1.00 65.69 99 GLN A O 1
ATOM 731 N N . ALA A 1 100 ? 33.760 -13.588 -47.668 1.00 62.75 100 ALA A N 1
ATOM 732 C CA . ALA A 1 100 ? 35.193 -13.330 -47.586 1.00 62.75 100 ALA A CA 1
ATOM 733 C C . ALA A 1 100 ? 35.568 -12.328 -46.481 1.00 62.75 100 ALA A C 1
ATOM 735 O O . ALA A 1 100 ? 36.622 -12.477 -45.865 1.00 62.75 100 ALA A O 1
ATOM 736 N N . GLN A 1 101 ? 34.746 -11.298 -46.250 1.00 57.59 101 GLN A N 1
ATOM 737 C CA . GLN A 1 101 ? 35.036 -10.174 -45.347 1.00 57.59 101 GLN A CA 1
ATOM 738 C C . GLN A 1 101 ? 33.777 -9.730 -44.575 1.00 57.59 101 GLN A C 1
ATOM 740 O O . GLN A 1 101 ? 33.297 -8.607 -44.753 1.00 57.59 101 GLN A O 1
ATOM 745 N N . PRO A 1 102 ? 33.220 -10.588 -43.702 1.00 58.50 102 PRO A N 1
ATOM 746 C CA . PRO A 1 102 ? 31.987 -10.297 -42.966 1.00 58.50 102 PRO A CA 1
ATOM 747 C C . PRO A 1 102 ? 32.079 -9.036 -42.086 1.00 58.50 102 PRO A C 1
ATOM 749 O O . PRO A 1 102 ? 31.073 -8.366 -41.867 1.00 58.50 102 PRO A O 1
ATOM 752 N N . GLN A 1 103 ? 33.281 -8.665 -41.636 1.00 62.91 103 GLN A N 1
ATOM 753 C CA . GLN A 1 103 ? 33.533 -7.479 -40.808 1.00 62.91 103 GLN A CA 1
ATOM 754 C C . GLN A 1 103 ? 33.288 -6.157 -41.551 1.00 62.91 103 GLN A C 1
ATOM 756 O O . GLN A 1 103 ? 33.024 -5.147 -40.911 1.00 62.91 103 GLN A O 1
ATOM 761 N N . ARG A 1 104 ? 33.326 -6.144 -42.894 1.00 60.81 104 ARG A N 1
ATOM 762 C CA . ARG A 1 104 ? 33.032 -4.931 -43.681 1.00 60.81 104 ARG A CA 1
ATOM 763 C C . ARG A 1 104 ? 31.564 -4.520 -43.641 1.00 60.81 104 ARG A C 1
ATOM 765 O O . ARG A 1 104 ? 31.255 -3.361 -43.887 1.00 60.81 104 ARG A O 1
ATOM 772 N N . PHE A 1 105 ? 30.670 -5.465 -43.366 1.00 62.41 105 PHE A N 1
ATOM 773 C CA . PHE A 1 105 ? 29.231 -5.212 -43.292 1.00 62.41 105 PHE A CA 1
ATOM 774 C C . PHE A 1 105 ? 28.765 -4.94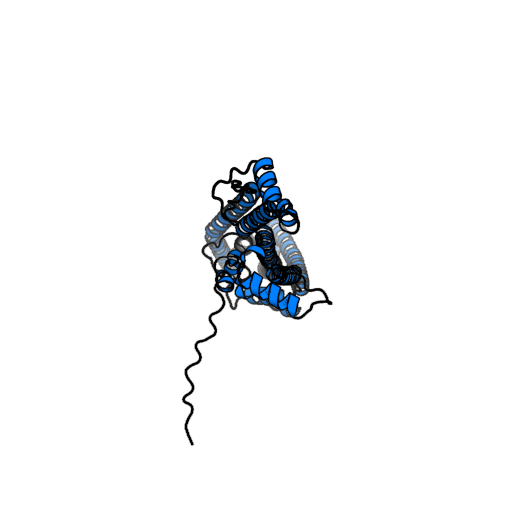5 -41.858 1.00 62.41 105 PHE A C 1
ATOM 776 O O . PHE A 1 105 ? 27.766 -4.258 -41.656 1.00 62.41 105 PHE A O 1
ATOM 783 N N . ASP A 1 106 ? 29.507 -5.434 -40.860 1.00 67.88 106 ASP A N 1
ATOM 784 C CA . ASP A 1 106 ? 29.226 -5.173 -39.452 1.00 67.88 106 ASP A CA 1
ATOM 785 C C . ASP A 1 106 ? 30.134 -4.081 -38.872 1.00 67.88 106 ASP A C 1
ATOM 787 O O . ASP A 1 106 ? 31.105 -4.356 -38.166 1.00 67.88 106 ASP A O 1
ATOM 791 N N . THR A 1 107 ? 29.826 -2.823 -39.195 1.00 73.62 107 THR A N 1
ATOM 792 C CA . THR A 1 107 ? 30.624 -1.681 -38.734 1.00 73.62 107 THR A CA 1
ATOM 793 C C . THR A 1 107 ? 30.449 -1.443 -37.227 1.00 73.62 107 THR A C 1
ATOM 795 O O . THR A 1 107 ? 29.376 -1.697 -36.666 1.00 73.62 107 THR A O 1
ATOM 798 N N . PRO A 1 108 ? 31.455 -0.869 -36.537 1.00 74.69 108 PRO A N 1
ATOM 799 C CA . PRO A 1 108 ? 31.340 -0.539 -35.112 1.00 74.69 108 PRO A CA 1
ATOM 800 C C . PRO A 1 108 ? 30.187 0.440 -34.822 1.00 74.69 108 PRO A C 1
ATOM 802 O O . PRO A 1 108 ? 29.609 0.437 -33.733 1.00 74.69 108 PRO A O 1
ATOM 805 N N . ARG A 1 109 ? 29.778 1.244 -35.814 1.00 79.00 109 ARG A N 1
ATOM 806 C CA . ARG A 1 109 ? 28.561 2.060 -35.738 1.00 79.00 109 ARG A CA 1
ATOM 807 C C . ARG A 1 109 ? 27.297 1.200 -35.689 1.00 79.00 109 ARG A C 1
ATOM 809 O O . ARG A 1 109 ? 26.445 1.453 -34.842 1.00 79.00 109 ARG A O 1
ATOM 816 N N . LYS A 1 110 ? 27.168 0.211 -36.577 1.00 80.19 110 LYS A N 1
ATOM 817 C CA . LYS A 1 110 ? 26.020 -0.710 -36.614 1.00 80.19 110 LYS A CA 1
ATOM 818 C C . LYS A 1 110 ? 25.944 -1.565 -35.352 1.00 80.19 110 LYS A C 1
ATOM 820 O O . LYS A 1 110 ? 24.853 -1.811 -34.845 1.00 80.19 110 LYS A O 1
ATOM 825 N N . GLN A 1 111 ? 27.087 -1.963 -34.796 1.00 81.44 111 GLN A N 1
ATOM 826 C CA . GLN A 1 111 ? 27.162 -2.577 -33.465 1.00 81.44 111 GLN A CA 1
ATOM 827 C C . GLN A 1 111 ? 26.610 -1.640 -32.382 1.00 81.44 111 GLN A C 1
ATOM 829 O O . GLN A 1 111 ? 25.729 -2.033 -31.622 1.00 81.44 111 GLN A O 1
ATOM 834 N N . ALA A 1 112 ? 27.035 -0.374 -32.364 1.00 82.19 112 ALA A N 1
ATOM 835 C CA . ALA A 1 112 ? 26.546 0.609 -31.397 1.00 82.19 112 ALA A CA 1
ATOM 836 C C . ALA A 1 112 ? 25.047 0.948 -31.555 1.00 82.19 112 ALA A C 1
ATOM 838 O O . ALA A 1 112 ? 24.365 1.205 -30.563 1.00 82.19 112 ALA A O 1
ATOM 839 N N . GLU A 1 113 ? 24.512 0.950 -32.781 1.00 85.25 113 GLU A N 1
ATOM 840 C CA . GLU A 1 113 ? 23.074 1.125 -33.048 1.00 85.25 113 GLU A CA 1
ATOM 841 C C . GLU A 1 113 ? 22.252 -0.050 -32.493 1.00 85.25 113 GLU A C 1
ATOM 843 O O . GLU A 1 113 ? 21.226 0.175 -31.845 1.00 85.25 113 GLU A O 1
ATOM 848 N N . ARG A 1 114 ? 22.754 -1.284 -32.625 1.00 86.31 114 ARG A N 1
ATOM 849 C CA . ARG A 1 114 ? 22.150 -2.483 -32.021 1.00 86.31 114 ARG A CA 1
ATOM 850 C C . ARG A 1 114 ? 22.223 -2.472 -30.496 1.00 86.31 114 ARG A C 1
ATOM 852 O O . ARG A 1 114 ? 21.205 -2.705 -29.847 1.00 86.31 114 ARG A O 1
ATOM 859 N N . ASP A 1 115 ? 23.375 -2.131 -29.921 1.00 84.75 115 ASP A N 1
ATOM 860 C CA . ASP A 1 115 ? 23.539 -1.985 -28.467 1.00 84.75 115 ASP A CA 1
ATOM 861 C C . ASP A 1 115 ? 22.549 -0.953 -27.896 1.00 84.75 115 ASP A C 1
ATOM 863 O O . ASP A 1 115 ? 21.942 -1.160 -26.841 1.00 84.75 115 ASP A O 1
ATOM 867 N N . LEU A 1 116 ? 22.342 0.158 -28.612 1.00 86.75 116 LEU A N 1
ATOM 868 C CA . LEU A 1 116 ? 21.380 1.190 -28.233 1.00 86.75 116 LEU A CA 1
ATOM 869 C C . LEU A 1 116 ? 19.932 0.690 -28.326 1.00 86.75 116 LEU A C 1
ATOM 871 O O . LEU A 1 116 ? 19.120 1.021 -27.461 1.00 86.75 116 LEU A O 1
ATOM 875 N N . ALA A 1 117 ? 19.605 -0.099 -29.350 1.00 88.19 117 ALA A N 1
ATOM 876 C CA . ALA A 1 117 ? 18.281 -0.691 -29.501 1.00 88.19 117 ALA A CA 1
ATOM 877 C C . ALA A 1 117 ? 17.979 -1.707 -28.385 1.00 88.19 117 ALA A C 1
ATOM 879 O O . ALA A 1 117 ? 16.901 -1.650 -27.793 1.00 88.19 117 ALA A O 1
ATOM 880 N N . LEU A 1 118 ? 18.950 -2.555 -28.020 1.00 87.00 118 LEU A N 1
ATOM 881 C CA . LEU A 1 118 ? 18.847 -3.479 -26.882 1.00 87.00 118 LEU A CA 1
ATOM 882 C C . LEU A 1 118 ? 18.637 -2.731 -25.560 1.00 87.00 118 LEU A C 1
ATOM 884 O O . LEU A 1 118 ? 17.736 -3.072 -24.796 1.00 87.00 118 LEU A O 1
ATOM 888 N N . ALA A 1 119 ? 19.397 -1.659 -25.314 1.00 87.38 119 ALA A N 1
ATOM 889 C CA . ALA A 1 119 ? 19.187 -0.812 -24.138 1.00 87.38 119 ALA A CA 1
ATOM 890 C C . ALA A 1 119 ? 17.800 -0.134 -24.147 1.00 87.38 119 ALA A C 1
ATOM 892 O O . ALA A 1 119 ? 17.205 0.081 -23.092 1.00 87.38 119 ALA A O 1
ATOM 893 N N . GLY A 1 120 ? 17.261 0.178 -25.329 1.00 88.25 120 GLY A N 1
ATOM 894 C CA . GLY A 1 120 ? 15.890 0.659 -25.499 1.00 88.25 120 GLY A CA 1
ATOM 895 C C . GLY A 1 120 ? 14.832 -0.381 -25.115 1.00 88.25 120 GLY A C 1
ATOM 896 O O . GLY A 1 120 ? 13.863 -0.026 -24.445 1.00 88.25 120 GLY A O 1
ATOM 897 N N . ILE A 1 121 ? 15.030 -1.653 -25.480 1.00 89.75 121 ILE A N 1
ATOM 898 C CA . ILE A 1 121 ? 14.160 -2.770 -25.070 1.00 89.75 121 ILE A CA 1
ATOM 899 C C . ILE A 1 121 ? 14.213 -2.957 -23.551 1.00 89.75 121 ILE A C 1
ATOM 901 O O . ILE A 1 121 ? 13.161 -2.994 -22.914 1.00 89.75 121 ILE A O 1
ATOM 905 N N . ASP A 1 122 ? 15.413 -3.009 -22.962 1.00 88.44 122 ASP A N 1
ATOM 906 C CA . ASP A 1 122 ? 15.592 -3.123 -21.507 1.00 88.44 122 ASP A CA 1
ATOM 907 C C . ASP A 1 122 ? 14.895 -1.967 -20.764 1.00 88.44 122 ASP A C 1
ATOM 909 O O . ASP A 1 122 ? 14.240 -2.179 -19.742 1.00 88.44 122 ASP A O 1
ATOM 913 N N . GLY A 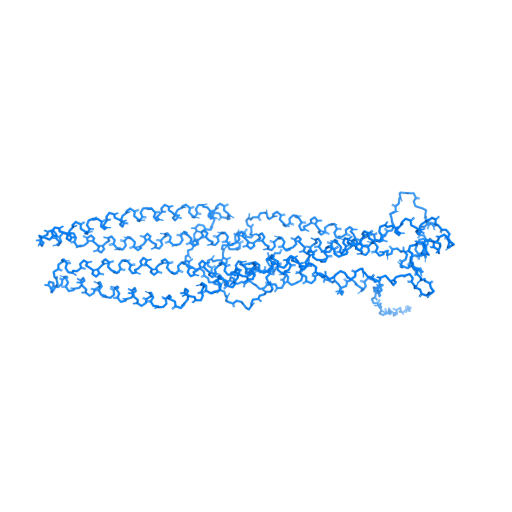1 123 ? 15.002 -0.741 -21.288 1.00 89.88 123 GLY A N 1
ATOM 914 C CA . GLY A 1 123 ? 14.360 0.443 -20.712 1.00 89.88 123 GLY A CA 1
ATOM 915 C C . GLY A 1 123 ? 12.838 0.403 -20.802 1.00 89.88 123 GLY A C 1
ATOM 916 O O . GLY A 1 123 ? 12.160 0.704 -19.822 1.00 89.88 123 GLY A O 1
ATOM 917 N N . ALA A 1 124 ? 12.291 -0.015 -21.944 1.00 88.12 124 ALA A N 1
ATOM 918 C CA . ALA A 1 124 ? 10.848 -0.155 -22.113 1.00 88.12 124 ALA A CA 1
ATOM 919 C C . ALA A 1 124 ? 10.271 -1.296 -21.255 1.00 88.12 124 ALA A C 1
ATOM 921 O O . ALA A 1 124 ? 9.186 -1.158 -20.694 1.00 88.12 124 ALA A O 1
ATOM 922 N N . ALA A 1 125 ? 11.007 -2.398 -21.094 1.00 89.12 125 ALA A N 1
ATOM 923 C CA . ALA A 1 125 ? 10.613 -3.500 -20.220 1.00 89.12 125 ALA A CA 1
ATOM 924 C C . ALA A 1 125 ? 10.621 -3.085 -18.743 1.00 89.12 125 ALA A C 1
ATOM 926 O O . ALA A 1 125 ? 9.716 -3.443 -17.989 1.00 89.12 125 ALA A O 1
ATOM 927 N N . LEU A 1 126 ? 11.610 -2.286 -18.334 1.00 90.25 126 LEU A N 1
ATOM 928 C CA . LEU A 1 126 ? 11.644 -1.718 -16.993 1.00 90.25 126 LEU A CA 1
ATOM 929 C C . LEU A 1 126 ? 10.471 -0.762 -16.754 1.00 90.25 126 LEU A C 1
ATOM 931 O O . LEU A 1 126 ? 9.820 -0.867 -15.718 1.00 90.25 126 LEU A O 1
ATOM 935 N N . ALA A 1 127 ? 10.164 0.106 -17.720 1.00 90.75 127 ALA A N 1
ATOM 936 C CA . ALA A 1 127 ? 9.016 1.006 -17.640 1.00 90.75 127 ALA A CA 1
ATOM 937 C C . ALA A 1 127 ? 7.693 0.234 -17.497 1.00 90.75 127 ALA A C 1
ATOM 939 O O . ALA A 1 127 ? 6.847 0.622 -16.695 1.00 90.75 127 ALA A O 1
ATOM 940 N N . LEU A 1 128 ? 7.537 -0.893 -18.204 1.00 90.69 128 LEU A N 1
ATOM 941 C CA . LEU A 1 128 ? 6.382 -1.782 -18.044 1.00 90.69 128 LEU A CA 1
ATOM 942 C C . LEU A 1 128 ? 6.306 -2.372 -16.633 1.00 90.69 128 LEU A C 1
ATOM 944 O O . LEU A 1 128 ? 5.244 -2.351 -16.013 1.00 90.69 128 LEU A O 1
ATOM 948 N N . ALA A 1 129 ? 7.428 -2.857 -16.100 1.00 90.75 129 ALA A N 1
ATOM 949 C CA . ALA A 1 129 ? 7.474 -3.386 -14.741 1.00 90.75 129 ALA A CA 1
ATOM 950 C C . ALA A 1 129 ? 7.159 -2.312 -13.684 1.00 90.75 129 ALA A C 1
ATOM 952 O O . ALA A 1 129 ? 6.472 -2.598 -12.702 1.00 90.75 129 ALA A O 1
ATOM 953 N N . GLU A 1 130 ? 7.633 -1.080 -13.876 1.00 91.25 130 GLU A N 1
ATOM 954 C CA . GLU A 1 130 ? 7.347 0.057 -12.997 1.00 91.25 130 GLU A CA 1
ATOM 955 C C . GLU A 1 130 ? 5.876 0.478 -13.057 1.00 91.25 130 GLU A C 1
ATOM 957 O O . GLU A 1 130 ? 5.258 0.634 -12.001 1.00 91.25 130 GLU A O 1
ATOM 962 N N . GLU A 1 131 ? 5.301 0.600 -14.259 1.00 91.88 131 GLU A N 1
ATOM 963 C CA . GLU A 1 131 ? 3.889 0.945 -14.465 1.00 91.88 131 GLU A CA 1
ATOM 964 C C . GLU A 1 131 ? 2.976 -0.109 -13.827 1.00 91.88 131 GLU A C 1
ATOM 966 O O . GLU A 1 131 ? 2.136 0.225 -12.990 1.00 91.88 131 GLU A O 1
ATOM 971 N N . ALA A 1 132 ? 3.204 -1.393 -14.114 1.00 91.12 132 ALA A N 1
ATOM 972 C CA . ALA A 1 132 ? 2.421 -2.484 -13.539 1.00 91.12 132 ALA A CA 1
ATOM 973 C C . ALA A 1 132 ? 2.532 -2.542 -12.006 1.00 91.12 132 ALA A C 1
ATOM 975 O O . ALA A 1 132 ? 1.533 -2.689 -11.298 1.00 91.12 132 ALA A O 1
ATOM 976 N N . ASN A 1 133 ? 3.740 -2.373 -11.459 1.00 92.94 133 ASN A N 1
ATOM 977 C CA . ASN A 1 133 ? 3.961 -2.339 -10.014 1.00 92.94 133 ASN A CA 1
ATOM 978 C C . ASN A 1 133 ? 3.275 -1.128 -9.352 1.00 92.94 133 ASN A C 1
ATOM 980 O O . ASN A 1 133 ? 2.754 -1.264 -8.244 1.00 92.94 133 ASN A O 1
ATOM 984 N N . ALA A 1 134 ? 3.237 0.033 -10.014 1.00 93.88 134 ALA A N 1
ATOM 985 C CA . ALA A 1 134 ? 2.550 1.229 -9.525 1.00 93.88 134 ALA A CA 1
ATOM 986 C C . ALA A 1 134 ? 1.025 1.076 -9.528 1.00 93.88 134 ALA A C 1
ATOM 988 O O . ALA A 1 134 ? 0.385 1.394 -8.526 1.00 93.88 134 ALA A O 1
ATOM 989 N N . GLN A 1 135 ? 0.450 0.524 -10.594 1.00 92.44 135 GLN A N 1
ATOM 990 C CA . GLN A 1 135 ? -0.994 0.301 -10.672 1.00 92.44 135 GLN A CA 1
ATOM 991 C C . GLN A 1 135 ? -1.475 -0.720 -9.635 1.00 92.44 135 GLN A C 1
ATOM 993 O O . GLN A 1 135 ? -2.444 -0.474 -8.914 1.00 92.44 135 GLN A O 1
ATOM 998 N N . VAL A 1 136 ? -0.755 -1.839 -9.477 1.00 94.00 136 VAL A N 1
ATOM 999 C CA . VAL A 1 136 ? -1.072 -2.835 -8.440 1.00 94.00 136 VAL A CA 1
ATOM 1000 C C . VAL A 1 136 ? -0.915 -2.240 -7.037 1.00 94.00 136 VAL A C 1
ATOM 1002 O O . VAL A 1 136 ? -1.744 -2.502 -6.162 1.00 94.00 136 VAL A O 1
ATOM 1005 N N . PHE A 1 137 ? 0.110 -1.411 -6.805 1.00 95.56 137 PHE A N 1
ATOM 1006 C CA . PHE A 1 137 ? 0.273 -0.686 -5.543 1.00 95.56 137 PHE A CA 1
ATOM 1007 C C . PHE A 1 137 ? -0.924 0.216 -5.245 1.00 95.56 137 PHE A C 1
ATOM 1009 O O . PHE A 1 137 ? -1.450 0.190 -4.128 1.00 95.56 137 PHE A O 1
ATOM 1016 N N . GLU A 1 138 ? -1.361 1.001 -6.227 1.00 94.81 138 GLU A N 1
ATOM 1017 C CA . GLU A 1 138 ? -2.485 1.912 -6.064 1.00 94.81 138 GLU A CA 1
ATOM 1018 C C . GLU A 1 138 ? -3.780 1.141 -5.787 1.00 94.81 138 GLU A C 1
ATOM 1020 O O . GLU A 1 138 ? -4.460 1.435 -4.803 1.00 94.81 138 GLU A O 1
ATOM 1025 N N . ALA A 1 139 ? -4.069 0.086 -6.550 1.00 93.25 139 ALA A N 1
ATOM 1026 C CA . ALA A 1 139 ? -5.273 -0.720 -6.368 1.00 93.25 139 ALA A CA 1
ATOM 1027 C C . ALA A 1 139 ? -5.320 -1.397 -4.987 1.00 93.25 139 ALA A C 1
ATOM 1029 O O . ALA A 1 139 ? -6.332 -1.328 -4.284 1.00 93.25 139 ALA A O 1
ATOM 1030 N N . ILE A 1 140 ? -4.214 -2.004 -4.539 1.00 95.25 140 ILE A N 1
ATOM 1031 C CA . ILE A 1 140 ? -4.154 -2.600 -3.195 1.00 95.25 140 ILE A CA 1
ATOM 1032 C C . ILE A 1 140 ? -4.258 -1.513 -2.114 1.00 95.25 140 ILE A C 1
ATOM 1034 O O . ILE A 1 140 ? -4.870 -1.754 -1.073 1.00 95.25 140 ILE A O 1
ATOM 1038 N N . SER A 1 141 ? -3.729 -0.309 -2.349 1.00 95.94 141 SER A N 1
ATOM 1039 C CA . SER A 1 141 ? -3.884 0.816 -1.416 1.00 95.94 141 SER A CA 1
ATOM 1040 C C . SER A 1 141 ? -5.351 1.232 -1.269 1.00 95.94 141 SER A C 1
ATOM 1042 O O . SER A 1 141 ? -5.834 1.327 -0.142 1.00 95.94 141 SER A O 1
ATOM 1044 N N . ARG A 1 142 ? -6.101 1.364 -2.376 1.00 94.69 142 ARG A N 1
ATOM 1045 C CA . ARG A 1 142 ? -7.551 1.649 -2.325 1.00 94.69 142 ARG A CA 1
ATOM 1046 C C . ARG A 1 142 ? -8.325 0.540 -1.611 1.00 94.69 142 ARG A C 1
ATOM 1048 O O . ARG A 1 142 ? -9.231 0.821 -0.828 1.00 94.69 142 ARG A O 1
ATOM 1055 N N . HIS A 1 143 ? -7.947 -0.722 -1.827 1.00 94.88 143 HIS A N 1
ATOM 1056 C CA . HIS A 1 143 ? -8.525 -1.853 -1.094 1.00 94.88 143 HIS A CA 1
ATOM 1057 C C . HIS A 1 143 ? -8.265 -1.753 0.412 1.00 94.88 143 HIS A C 1
ATOM 1059 O O . HIS A 1 143 ? -9.184 -1.926 1.208 1.00 94.88 143 HIS A O 1
ATOM 1065 N N . LEU A 1 144 ? -7.037 -1.426 0.818 1.00 95.88 144 LEU A N 1
ATOM 1066 C CA . LEU A 1 144 ? -6.693 -1.222 2.226 1.00 95.88 144 LEU A CA 1
ATOM 1067 C C . LEU A 1 144 ? -7.502 -0.088 2.862 1.00 95.88 144 LEU A C 1
ATOM 1069 O O . LEU A 1 144 ? -7.980 -0.256 3.983 1.00 95.88 144 LEU A O 1
ATOM 1073 N N . ASP A 1 145 ? -7.702 1.021 2.152 1.00 95.62 145 ASP A N 1
ATOM 1074 C CA . ASP A 1 145 ? -8.520 2.140 2.629 1.00 95.62 145 ASP A CA 1
ATOM 1075 C C . ASP A 1 145 ? -9.993 1.727 2.793 1.00 95.62 145 ASP A C 1
ATOM 1077 O O . ASP A 1 145 ? -10.627 2.040 3.806 1.00 95.62 145 ASP A O 1
ATOM 1081 N N . ALA A 1 146 ? -10.528 0.948 1.846 1.00 94.94 146 ALA A N 1
ATOM 1082 C CA . ALA A 1 146 ? -11.878 0.399 1.932 1.00 94.94 146 ALA A CA 1
ATOM 1083 C C . ALA A 1 146 ? -12.046 -0.565 3.119 1.00 94.94 146 ALA A C 1
ATOM 1085 O O . ALA A 1 146 ? -13.039 -0.486 3.848 1.00 94.94 146 ALA A O 1
ATOM 1086 N N . GLU A 1 147 ? -11.090 -1.472 3.325 1.00 95.81 147 GLU A N 1
ATOM 1087 C CA . GLU A 1 147 ? -11.108 -2.448 4.418 1.00 95.81 147 GLU A CA 1
ATOM 1088 C C . GLU A 1 147 ? -10.930 -1.789 5.788 1.00 95.81 147 GLU A C 1
ATOM 1090 O O . GLU A 1 147 ? -11.595 -2.171 6.754 1.00 95.81 147 GLU A O 1
ATOM 1095 N N . GLU A 1 148 ? -10.079 -0.769 5.887 1.00 97.12 148 GLU A N 1
ATOM 1096 C CA . GLU A 1 148 ? -9.911 -0.007 7.121 1.00 97.12 148 GLU A CA 1
ATOM 1097 C C . GLU A 1 148 ? -11.193 0.733 7.486 1.00 97.12 148 GLU A C 1
ATOM 1099 O O . GLU A 1 148 ? -11.627 0.704 8.641 1.00 97.12 148 GLU A O 1
ATOM 1104 N N . ALA A 1 149 ? -11.819 1.372 6.502 1.00 97.19 149 ALA A N 1
ATOM 1105 C CA . ALA A 1 149 ? -13.061 2.093 6.691 1.00 97.19 149 ALA A CA 1
ATOM 1106 C C . ALA A 1 149 ? -14.219 1.146 7.066 1.00 97.19 149 ALA A C 1
ATOM 1108 O O . ALA A 1 149 ? -14.964 1.446 8.001 1.00 97.19 149 ALA A O 1
ATOM 1109 N N . ARG A 1 150 ? -14.320 -0.043 6.444 1.00 96.06 150 ARG A N 1
ATOM 1110 C CA . ARG A 1 150 ? -15.264 -1.103 6.863 1.00 96.06 150 ARG A CA 1
ATOM 1111 C C . ARG A 1 150 ? -15.058 -1.495 8.320 1.00 96.06 150 ARG A C 1
ATOM 1113 O O . ARG A 1 150 ? -15.974 -1.381 9.129 1.00 96.06 150 ARG A O 1
ATOM 1120 N N . ALA A 1 151 ? -13.842 -1.908 8.664 1.00 96.81 151 ALA A N 1
ATOM 1121 C CA . ALA A 1 151 ? -13.536 -2.388 10.003 1.00 96.81 151 ALA A CA 1
ATOM 1122 C C . ALA A 1 151 ? -13.753 -1.297 11.066 1.00 96.81 151 ALA A C 1
ATOM 1124 O O . ALA A 1 151 ? -14.172 -1.584 12.186 1.00 96.81 151 ALA A O 1
ATOM 1125 N N . ARG A 1 152 ? -13.538 -0.026 10.712 1.00 97.81 152 ARG A N 1
ATOM 1126 C CA . ARG A 1 152 ? -13.830 1.110 11.591 1.00 97.81 152 ARG A CA 1
ATOM 1127 C C . ARG A 1 152 ? -15.325 1.323 11.790 1.00 97.81 152 ARG A C 1
ATOM 1129 O O . ARG A 1 152 ? -15.750 1.580 12.913 1.00 97.81 152 ARG A O 1
ATOM 1136 N N . ALA A 1 153 ? -16.123 1.185 10.732 1.00 97.81 153 ALA A N 1
ATOM 1137 C CA . ALA A 1 153 ? -17.577 1.219 10.843 1.00 97.81 153 ALA A CA 1
ATOM 1138 C C . ALA A 1 153 ? -18.092 0.104 11.770 1.00 97.81 153 ALA A C 1
ATOM 1140 O O . ALA A 1 153 ? -18.970 0.368 12.591 1.00 97.81 153 ALA A O 1
ATOM 1141 N N . ASP A 1 154 ? -17.503 -1.093 11.709 1.00 96.88 154 ASP A N 1
ATOM 1142 C CA . ASP A 1 154 ? -17.851 -2.212 12.595 1.00 96.88 154 ASP A CA 1
ATOM 1143 C C . ASP A 1 154 ? -17.488 -1.934 14.062 1.00 96.88 154 ASP A C 1
ATOM 1145 O O . ASP A 1 154 ? -18.302 -2.182 14.957 1.00 96.88 154 ASP A O 1
ATOM 1149 N N . VAL A 1 155 ? -16.300 -1.367 14.319 1.00 97.06 155 VAL A N 1
ATOM 1150 C CA . VAL A 1 155 ? -15.882 -0.925 15.665 1.00 97.06 155 VAL A CA 1
ATOM 1151 C C . VAL A 1 155 ? -16.847 0.130 16.207 1.00 97.06 155 VAL A C 1
ATOM 1153 O O . VAL A 1 155 ? -17.304 0.021 17.345 1.00 97.06 155 VAL A O 1
ATOM 1156 N N . TYR A 1 156 ? -17.225 1.117 15.392 1.00 98.00 156 TYR A N 1
ATOM 1157 C CA . TYR A 1 156 ? -18.194 2.134 15.795 1.00 98.00 156 TYR A CA 1
ATOM 1158 C C . TYR A 1 156 ? -19.593 1.559 16.028 1.00 98.00 156 TYR A C 1
ATOM 1160 O O . TYR A 1 156 ? -20.260 1.928 16.991 1.00 98.00 156 TYR A O 1
ATOM 1168 N N . GLU A 1 157 ? -20.049 0.621 15.206 1.00 97.25 157 GLU A N 1
ATOM 1169 C CA . GLU A 1 157 ? -21.337 -0.041 15.409 1.00 97.25 157 GLU A CA 1
ATOM 1170 C C . GLU A 1 157 ? -21.365 -0.848 16.720 1.00 97.25 157 GLU A C 1
ATOM 1172 O O . GLU A 1 157 ? -22.343 -0.791 17.470 1.00 97.25 157 GLU A O 1
ATOM 1177 N N . ALA A 1 158 ? -20.287 -1.572 17.034 1.00 95.19 158 ALA A N 1
ATOM 1178 C CA . ALA A 1 158 ? -20.153 -2.287 18.300 1.00 95.19 158 ALA A CA 1
ATOM 1179 C C . ALA A 1 158 ? -20.092 -1.319 19.494 1.00 95.19 158 ALA A C 1
ATOM 1181 O O . ALA A 1 158 ? -20.877 -1.453 20.435 1.00 95.19 158 ALA A O 1
ATOM 1182 N N . GLY A 1 159 ? -19.242 -0.291 19.413 1.00 95.38 159 GLY A N 1
ATOM 1183 C CA . GLY A 1 159 ? -19.109 0.735 20.446 1.00 95.38 159 GLY A CA 1
ATOM 1184 C C . GLY A 1 159 ? -20.415 1.489 20.699 1.00 95.38 159 GLY A C 1
ATOM 1185 O O . GLY A 1 159 ? -20.759 1.758 21.847 1.00 95.38 159 GLY A O 1
ATOM 1186 N N . TYR A 1 160 ? -21.202 1.768 19.656 1.00 96.31 160 TYR A N 1
ATOM 1187 C CA . TYR A 1 160 ? -2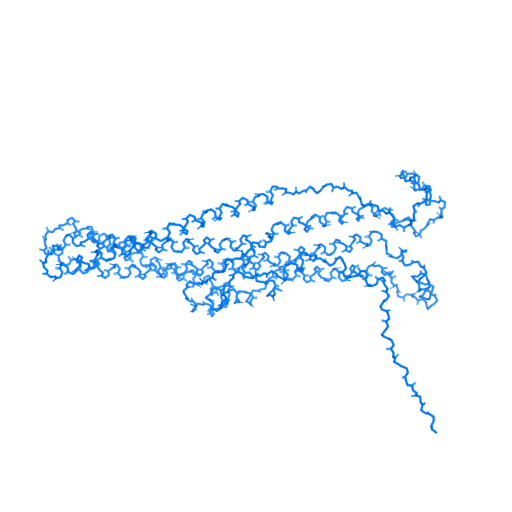2.528 2.370 19.799 1.00 96.31 160 TYR A CA 1
ATOM 1188 C C . TYR A 1 160 ? -23.459 1.496 20.647 1.00 96.31 160 TYR A C 1
ATOM 1190 O O . TYR A 1 160 ? -24.126 2.017 21.542 1.00 96.31 160 TYR A O 1
ATOM 1198 N N . ARG A 1 161 ? -23.492 0.180 20.401 1.00 94.44 161 ARG A N 1
ATOM 1199 C CA . ARG A 1 161 ? -24.324 -0.758 21.174 1.00 94.44 161 ARG A CA 1
ATOM 1200 C C . ARG A 1 161 ? -23.913 -0.801 22.646 1.00 94.44 161 ARG A C 1
ATOM 1202 O O . ARG A 1 161 ? -24.787 -0.755 23.513 1.00 94.44 161 ARG A O 1
ATOM 1209 N N . ASP A 1 162 ? -22.612 -0.834 22.922 1.00 93.38 162 ASP A N 1
ATOM 1210 C CA . ASP A 1 162 ? -22.084 -0.876 24.291 1.00 93.38 162 ASP A CA 1
ATOM 1211 C C . ASP A 1 162 ? -22.363 0.424 25.059 1.00 93.38 162 ASP A C 1
ATOM 1213 O O . ASP A 1 162 ? -22.773 0.393 26.220 1.00 93.38 162 ASP A O 1
ATOM 1217 N N . LEU A 1 163 ? -22.211 1.572 24.396 1.00 95.50 163 LEU A N 1
ATOM 1218 C CA . LEU A 1 163 ? -22.485 2.889 24.970 1.00 95.50 163 LEU A CA 1
ATOM 1219 C C . LEU A 1 163 ? -23.987 3.118 25.186 1.00 95.50 163 LEU A C 1
ATOM 1221 O O . LEU A 1 163 ? -24.400 3.549 26.262 1.00 95.50 163 LEU A O 1
ATOM 1225 N N . ALA A 1 164 ? -24.828 2.787 24.204 1.00 93.38 164 ALA A N 1
ATOM 1226 C CA . ALA A 1 164 ? -26.277 2.970 24.302 1.00 93.38 164 ALA A CA 1
ATOM 1227 C C . ALA A 1 164 ? -26.894 2.180 25.471 1.00 93.38 164 ALA A C 1
ATOM 1229 O O . ALA A 1 164 ? -27.864 2.635 26.077 1.00 93.38 164 ALA A O 1
ATOM 1230 N N . ALA A 1 165 ? -26.305 1.038 25.840 1.00 91.81 165 ALA A N 1
ATOM 1231 C CA . ALA A 1 165 ? -26.739 0.247 26.990 1.00 91.81 165 ALA A CA 1
ATOM 1232 C C . ALA A 1 165 ? -26.557 0.963 28.347 1.00 91.81 165 ALA A C 1
ATOM 1234 O O . ALA A 1 165 ? -27.179 0.556 29.331 1.00 91.81 165 ALA A O 1
ATOM 1235 N N . LEU A 1 166 ? -25.727 2.012 28.416 1.00 94.62 166 LEU A N 1
ATOM 1236 C CA . LEU A 1 166 ? -25.448 2.779 29.635 1.00 94.62 166 LEU A CA 1
ATOM 1237 C C . LEU A 1 166 ? -26.272 4.073 29.767 1.00 94.62 166 LEU A C 1
ATOM 1239 O O . LEU A 1 166 ? -26.299 4.635 30.860 1.00 94.62 166 LEU A O 1
ATOM 1243 N N . ASP A 1 167 ? -26.989 4.526 28.727 1.00 95.50 167 ASP A N 1
ATOM 1244 C CA . ASP A 1 167 ? -27.704 5.821 28.752 1.00 95.50 167 ASP A CA 1
ATOM 1245 C C . ASP A 1 167 ? -28.809 5.868 29.816 1.00 95.50 167 ASP A C 1
ATOM 1247 O O . ASP A 1 167 ? -28.775 6.716 30.711 1.00 95.50 167 ASP A O 1
ATOM 1251 N N . TRP A 1 168 ? -29.738 4.906 29.794 1.00 95.31 168 TRP A N 1
ATOM 1252 C CA . TRP A 1 168 ? -30.797 4.827 30.806 1.00 95.31 168 TRP A CA 1
ATOM 1253 C C . TRP A 1 168 ? -30.239 4.628 32.229 1.00 95.31 168 TRP A C 1
ATOM 1255 O O . TRP A 1 168 ? -30.642 5.371 33.126 1.00 95.31 168 TRP A O 1
ATOM 1265 N N . PRO A 1 169 ? -29.285 3.702 32.476 1.00 95.06 169 PRO A N 1
ATOM 1266 C CA . PRO A 1 169 ? -28.708 3.531 33.809 1.00 95.06 169 PRO A CA 1
ATOM 1267 C C . PRO A 1 169 ? -28.046 4.788 34.383 1.00 95.06 169 PRO A C 1
ATOM 1269 O O . PRO A 1 169 ? -28.192 5.062 35.573 1.00 95.06 169 PRO A O 1
ATOM 1272 N N . LEU A 1 170 ? -27.331 5.559 33.558 1.00 94.19 170 LEU A N 1
ATOM 1273 C CA . LEU A 1 170 ? -26.702 6.808 33.992 1.00 94.19 170 LEU A CA 1
ATOM 1274 C C . LEU A 1 170 ? -27.737 7.895 34.288 1.00 94.19 170 LEU A C 1
ATOM 1276 O O . LEU A 1 170 ? -27.601 8.606 35.285 1.00 94.19 170 LEU A O 1
ATOM 1280 N N . ALA A 1 171 ? -28.794 7.990 33.477 1.00 95.75 171 ALA A N 1
ATOM 1281 C CA . ALA A 1 171 ? -29.892 8.918 33.730 1.00 95.75 171 ALA A CA 1
ATOM 1282 C C . ALA A 1 171 ? -30.567 8.642 35.084 1.00 95.75 171 ALA A C 1
ATOM 1284 O O . ALA A 1 171 ? -30.787 9.565 35.866 1.00 95.75 171 ALA A O 1
ATOM 1285 N N . GLN A 1 172 ? -30.814 7.370 35.403 1.00 94.88 172 GLN A N 1
ATOM 1286 C CA . GLN A 1 172 ? -31.425 6.967 36.674 1.00 94.88 172 GLN A CA 1
ATOM 1287 C C . GLN A 1 172 ? -30.504 7.160 37.879 1.00 94.88 172 GLN A C 1
ATOM 1289 O O . GLN A 1 172 ? -30.979 7.432 38.978 1.00 94.88 172 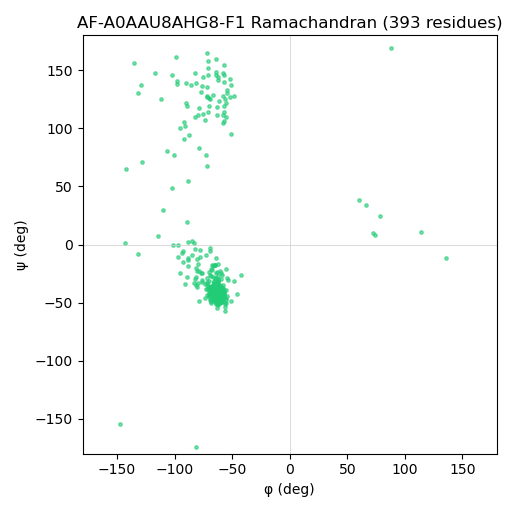GLN A O 1
ATOM 1294 N N . ALA A 1 173 ? -29.193 7.026 37.683 1.00 91.50 173 ALA A N 1
ATOM 1295 C CA . ALA A 1 173 ? -28.205 7.260 38.728 1.00 91.50 173 ALA A CA 1
ATOM 1296 C C . ALA A 1 173 ? -28.016 8.753 39.060 1.00 91.50 173 ALA A C 1
ATOM 1298 O O . ALA A 1 173 ? -27.338 9.064 40.037 1.00 91.50 173 ALA A O 1
ATOM 1299 N N . GLY A 1 174 ? -28.599 9.673 38.278 1.00 92.75 174 GLY A N 1
ATOM 1300 C CA . GLY A 1 174 ? -28.514 11.111 38.541 1.00 92.75 174 GLY A CA 1
ATOM 1301 C C . GLY A 1 174 ? -27.094 11.666 38.401 1.00 92.75 174 GLY A C 1
ATOM 1302 O O . GLY A 1 174 ? -26.716 12.566 39.147 1.00 92.75 174 GLY A O 1
ATOM 1303 N N . VAL A 1 175 ? -26.306 11.115 37.469 1.00 93.50 175 VAL A N 1
ATOM 1304 C CA . VAL A 1 175 ? -24.906 11.490 37.201 1.00 93.50 175 VAL A CA 1
ATOM 1305 C C . VAL A 1 175 ? -24.800 12.276 35.880 1.00 93.50 175 VAL A C 1
ATOM 1307 O O . VAL A 1 175 ? -24.516 11.704 34.825 1.00 93.50 175 VAL A O 1
ATOM 1310 N N . PRO A 1 176 ? -25.105 13.592 35.880 1.00 94.12 176 PRO A N 1
ATOM 1311 C CA . PRO A 1 176 ? -25.273 14.363 34.647 1.00 94.12 176 PRO A CA 1
ATOM 1312 C C . PRO A 1 176 ? -23.981 14.501 33.832 1.00 94.12 176 PRO A C 1
ATOM 1314 O O . PRO A 1 176 ? -24.041 14.440 32.608 1.00 94.12 176 PRO A O 1
ATOM 1317 N N . ALA A 1 177 ? -22.819 14.618 34.481 1.00 95.25 177 ALA A N 1
ATOM 1318 C CA . ALA A 1 177 ? -21.540 14.771 33.786 1.00 95.25 177 ALA A CA 1
ATOM 1319 C C . ALA A 1 177 ? -21.172 13.516 32.970 1.00 95.25 177 ALA A C 1
ATOM 1321 O O . ALA A 1 177 ? -20.777 13.602 31.806 1.00 95.25 177 ALA A O 1
ATOM 1322 N N . GLU A 1 178 ? -21.342 12.331 33.555 1.00 96.00 178 GLU A N 1
ATOM 1323 C CA . GLU A 1 178 ? -21.134 11.049 32.885 1.00 96.00 178 GLU A CA 1
ATOM 1324 C C . GLU A 1 178 ? -22.149 10.830 31.759 1.00 96.00 178 GLU A C 1
ATOM 1326 O O . GLU A 1 178 ? -21.779 10.334 30.694 1.00 96.00 178 GLU A O 1
ATOM 1331 N N . LEU A 1 179 ? -23.409 11.230 31.961 1.00 96.69 179 LEU A N 1
ATOM 1332 C CA . LEU A 1 179 ? -24.452 11.150 30.937 1.00 96.69 179 LEU A CA 1
ATOM 1333 C C . LEU A 1 179 ? -24.157 12.070 29.741 1.00 96.69 179 LEU A C 1
ATOM 1335 O O . LEU A 1 179 ? -24.304 11.654 28.592 1.00 96.69 179 LEU A O 1
ATOM 1339 N N . GLU A 1 180 ? -23.712 13.303 29.985 1.00 96.88 180 GLU A N 1
ATOM 1340 C CA . GLU A 1 180 ? -23.287 14.233 28.932 1.00 96.88 180 GLU A CA 1
ATOM 1341 C C . GLU A 1 180 ? -22.093 13.679 28.152 1.00 96.88 1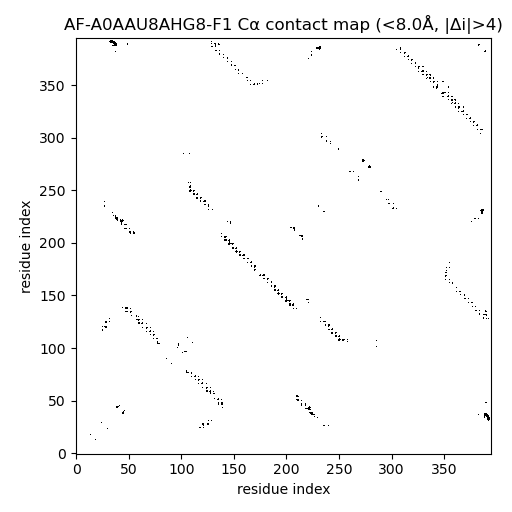80 GLU A C 1
ATOM 1343 O O . GLU A 1 180 ? -22.117 13.650 26.918 1.00 96.88 180 GLU A O 1
ATOM 1348 N N . ARG A 1 181 ? -21.084 13.152 28.858 1.00 96.81 181 ARG A N 1
ATOM 1349 C CA . ARG A 1 181 ? -19.919 12.509 28.237 1.00 96.81 181 ARG A CA 1
ATOM 1350 C C . ARG A 1 181 ? -20.320 11.310 27.379 1.00 96.81 181 ARG A C 1
ATOM 1352 O O . ARG A 1 181 ? -19.824 11.173 26.260 1.00 96.81 181 ARG A O 1
ATOM 1359 N N . LEU A 1 182 ? -21.224 10.461 27.872 1.00 97.38 182 LEU A N 1
ATOM 1360 C CA . LEU A 1 182 ? -21.753 9.328 27.115 1.00 97.38 182 LEU A CA 1
ATOM 1361 C C . LEU A 1 182 ? -22.446 9.796 25.831 1.00 97.38 182 LEU A C 1
ATOM 1363 O O . LEU A 1 182 ? -22.167 9.271 24.756 1.00 97.38 182 LEU A O 1
ATOM 1367 N N . ARG A 1 183 ? -23.340 10.783 25.922 1.00 96.81 183 ARG A N 1
ATOM 1368 C CA . ARG A 1 183 ? -24.107 11.278 24.769 1.00 96.81 183 ARG A CA 1
ATOM 1369 C C . ARG A 1 183 ? -23.217 11.929 23.718 1.00 96.81 183 ARG A C 1
ATOM 1371 O O . ARG A 1 183 ? -23.409 11.675 22.528 1.00 96.81 183 ARG A O 1
ATOM 1378 N N . ALA A 1 184 ? -22.212 12.693 24.145 1.00 97.00 184 ALA A N 1
ATOM 1379 C CA . ALA A 1 184 ? -21.193 13.237 23.252 1.00 97.00 184 ALA A CA 1
ATOM 1380 C C . ALA A 1 184 ? -20.454 12.114 22.505 1.00 97.00 184 ALA A C 1
ATOM 1382 O O . ALA A 1 184 ? -20.311 12.164 21.282 1.00 97.00 184 ALA A O 1
ATOM 1383 N N . GLN A 1 185 ? -20.068 11.053 23.219 1.00 97.31 185 GLN A N 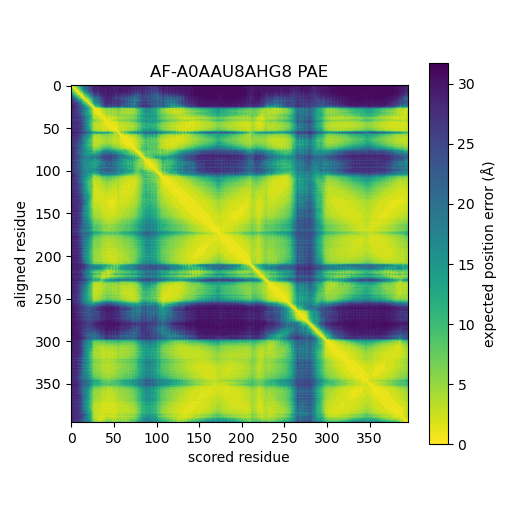1
ATOM 1384 C CA . GLN A 1 185 ? -19.417 9.897 22.615 1.00 97.31 185 GLN A CA 1
ATOM 1385 C C . GLN A 1 185 ? -20.334 9.138 21.644 1.00 97.31 185 GLN A C 1
ATOM 1387 O O . GLN A 1 185 ? -19.902 8.761 20.558 1.00 97.31 185 GLN A O 1
ATOM 1392 N N . VAL A 1 186 ? -21.605 8.929 21.994 1.00 97.50 186 VAL A N 1
ATOM 1393 C CA . VAL A 1 186 ? -22.589 8.288 21.105 1.00 97.50 186 VAL A CA 1
ATOM 1394 C C . VAL A 1 186 ? -22.745 9.079 19.805 1.00 97.50 186 VAL A C 1
ATOM 1396 O O . VAL A 1 186 ? -22.821 8.471 18.736 1.00 97.50 186 VAL A O 1
ATOM 1399 N N . SER A 1 187 ? -22.745 10.416 19.868 1.00 97.19 187 SER A N 1
ATOM 1400 C CA . SER A 1 187 ? -22.737 11.256 18.664 1.00 97.19 187 SER A CA 1
ATOM 1401 C C . SER A 1 187 ? -21.465 11.041 17.841 1.00 97.19 187 SER A C 1
ATOM 1403 O O . SER A 1 187 ? -21.576 10.716 16.661 1.00 97.19 187 SER A O 1
ATOM 1405 N N . ARG A 1 188 ? -20.274 11.106 18.470 1.00 97.19 188 ARG A N 1
ATOM 1406 C CA . ARG A 1 188 ? -18.971 10.856 17.810 1.00 97.19 188 ARG A CA 1
ATOM 1407 C C . ARG A 1 188 ? -18.979 9.539 17.043 1.00 97.19 188 ARG A C 1
ATOM 1409 O O . ARG A 1 188 ? -18.592 9.494 15.882 1.00 97.19 188 ARG A O 1
ATOM 1416 N N . VAL A 1 189 ? -19.432 8.473 17.694 1.00 97.81 189 VAL A N 1
ATOM 1417 C CA . VAL A 1 189 ? -19.436 7.120 17.133 1.00 97.81 189 VAL A CA 1
ATOM 1418 C C . VAL A 1 189 ? -20.432 6.992 15.976 1.00 97.81 189 VAL A C 1
ATOM 1420 O O . VAL A 1 189 ? -20.110 6.386 14.956 1.00 97.81 189 VAL A O 1
ATOM 1423 N N . ARG A 1 190 ? -21.624 7.593 16.075 1.00 97.50 190 ARG A N 1
ATOM 1424 C CA . ARG A 1 190 ? -22.612 7.584 14.980 1.00 97.50 190 ARG A CA 1
ATOM 1425 C C . ARG A 1 190 ? -22.124 8.345 13.751 1.00 97.50 190 ARG A C 1
ATOM 1427 O O . ARG A 1 190 ? -22.245 7.832 12.637 1.00 97.50 190 ARG A O 1
ATOM 1434 N N . ASP A 1 191 ? -21.576 9.539 13.958 1.00 97.94 191 ASP A N 1
ATOM 1435 C CA . ASP A 1 191 ? -21.029 10.362 12.880 1.00 97.94 191 ASP A CA 1
ATOM 1436 C C . ASP A 1 191 ? -19.806 9.686 12.249 1.00 97.94 191 ASP A C 1
ATOM 1438 O O . ASP A 1 191 ? -19.727 9.583 11.024 1.00 97.94 191 ASP A O 1
ATOM 1442 N N . GLY A 1 192 ? -18.918 9.126 13.077 1.00 97.44 192 GLY A N 1
ATOM 1443 C CA . GLY A 1 192 ? -17.765 8.343 12.641 1.00 97.44 192 GLY A CA 1
ATOM 1444 C C . GLY A 1 192 ? -18.158 7.113 11.823 1.00 97.44 192 GLY A C 1
ATOM 1445 O O . GLY A 1 192 ? -17.550 6.850 10.790 1.00 97.44 192 GLY A O 1
ATOM 1446 N N . ARG A 1 193 ? -19.213 6.388 12.219 1.00 98.06 193 ARG A N 1
ATOM 1447 C CA . ARG A 1 193 ? -19.729 5.234 11.464 1.00 98.06 193 ARG A CA 1
ATOM 1448 C C . ARG A 1 193 ? -20.219 5.634 10.078 1.00 98.06 193 ARG A C 1
ATOM 1450 O O . ARG A 1 193 ? -19.895 4.960 9.106 1.00 98.06 193 ARG A O 1
ATOM 1457 N N . ARG A 1 194 ? -20.999 6.716 9.976 1.00 98.19 194 ARG A N 1
ATOM 1458 C CA . ARG A 1 194 ? -21.485 7.218 8.681 1.00 98.19 194 ARG A CA 1
ATOM 1459 C C . ARG A 1 194 ? -20.311 7.602 7.779 1.00 98.19 194 ARG A C 1
ATOM 1461 O O . ARG A 1 194 ? -20.250 7.113 6.658 1.00 98.19 194 ARG A O 1
ATOM 1468 N N . ALA A 1 195 ? -19.366 8.387 8.297 1.00 98.06 195 ALA A N 1
ATOM 1469 C CA . ALA A 1 195 ? -18.177 8.791 7.550 1.00 98.06 195 ALA A CA 1
ATOM 1470 C C . ALA A 1 195 ? -17.351 7.578 7.088 1.00 98.06 195 ALA A C 1
ATOM 1472 O O . ALA A 1 195 ? -16.946 7.505 5.934 1.00 98.06 195 ALA A O 1
ATOM 1473 N N . ALA A 1 196 ? -17.164 6.581 7.957 1.00 97.75 196 ALA A N 1
ATOM 1474 C CA . ALA A 1 196 ? -16.439 5.361 7.618 1.00 97.75 196 ALA A CA 1
ATOM 1475 C C . ALA A 1 196 ? -17.139 4.549 6.508 1.00 97.75 196 ALA A C 1
ATOM 1477 O O . ALA A 1 196 ? -16.481 4.061 5.594 1.00 97.75 196 ALA A O 1
ATOM 1478 N N . LEU A 1 197 ? -18.471 4.443 6.525 1.00 97.56 197 LEU A N 1
ATOM 1479 C CA . LEU A 1 197 ? -19.218 3.782 5.447 1.00 97.56 197 LEU A CA 1
ATOM 1480 C C . LEU A 1 197 ? -19.125 4.542 4.115 1.00 97.56 197 LEU A C 1
ATOM 1482 O O . LEU A 1 197 ? -18.999 3.912 3.066 1.00 97.56 197 LEU A O 1
ATOM 1486 N N . GLU A 1 198 ? -19.156 5.875 4.153 1.00 97.62 198 GLU A N 1
ATOM 1487 C CA . GLU A 1 198 ? -18.972 6.728 2.973 1.00 97.62 198 GLU A CA 1
ATOM 1488 C C . GLU A 1 198 ? -17.568 6.552 2.378 1.00 97.62 198 GLU A C 1
ATOM 1490 O O . GLU A 1 198 ? -17.441 6.296 1.181 1.00 97.62 198 GLU A O 1
ATOM 1495 N N . THR A 1 199 ? -16.522 6.585 3.211 1.00 96.81 199 THR A N 1
ATOM 1496 C CA . THR A 1 199 ? -15.137 6.316 2.793 1.00 96.81 199 THR A CA 1
ATOM 1497 C C . THR A 1 199 ? -14.981 4.913 2.210 1.00 96.81 199 THR A C 1
ATOM 1499 O O . THR A 1 199 ? -14.377 4.761 1.151 1.00 96.81 199 THR A O 1
ATOM 1502 N N . ALA A 1 200 ? -15.563 3.889 2.844 1.00 95.00 200 ALA A N 1
ATOM 1503 C CA . ALA A 1 200 ? -15.515 2.520 2.333 1.00 95.00 200 ALA A CA 1
ATOM 1504 C C . ALA A 1 200 ? -16.202 2.392 0.964 1.00 95.00 200 ALA A C 1
ATOM 1506 O O . ALA A 1 200 ? -15.700 1.698 0.080 1.00 95.00 200 ALA A O 1
ATOM 1507 N N . GLY A 1 201 ? -17.346 3.059 0.782 1.00 93.56 201 GLY A N 1
ATOM 1508 C CA . GLY A 1 201 ? -18.062 3.097 -0.491 1.00 93.56 201 GLY A CA 1
ATOM 1509 C C . GLY A 1 201 ? -17.265 3.798 -1.591 1.00 93.56 201 GLY A C 1
ATOM 1510 O O . GLY A 1 201 ? -17.157 3.262 -2.692 1.00 93.56 201 GLY A O 1
ATOM 1511 N N . ALA A 1 202 ? -16.667 4.952 -1.281 1.00 94.31 202 ALA A N 1
ATOM 1512 C CA . ALA A 1 202 ? -15.843 5.715 -2.215 1.00 94.31 202 ALA A CA 1
ATOM 1513 C C . ALA A 1 202 ? -14.600 4.928 -2.659 1.00 94.31 202 ALA A C 1
ATOM 1515 O O . ALA A 1 202 ? -14.413 4.717 -3.855 1.00 94.31 202 ALA A O 1
ATOM 1516 N N . ALA A 1 203 ? -13.819 4.399 -1.712 1.00 93.25 203 ALA A N 1
ATOM 1517 C CA . ALA A 1 203 ? -12.604 3.640 -2.013 1.00 93.25 203 ALA A CA 1
ATOM 1518 C C . ALA A 1 203 ? -12.888 2.375 -2.848 1.00 93.25 203 ALA A C 1
ATOM 1520 O O . ALA A 1 203 ? -12.111 2.019 -3.734 1.00 93.25 203 ALA A O 1
ATOM 1521 N N . ARG A 1 204 ? -14.035 1.711 -2.634 1.00 90.31 204 ARG A N 1
ATOM 1522 C CA . ARG A 1 204 ? -14.456 0.585 -3.488 1.00 90.31 204 ARG A CA 1
ATOM 1523 C C . ARG A 1 204 ? -14.901 1.003 -4.875 1.00 90.31 204 ARG A C 1
ATOM 1525 O O . ARG A 1 204 ? -14.647 0.265 -5.819 1.00 90.31 204 ARG A O 1
ATOM 1532 N N . ALA A 1 205 ? -15.602 2.127 -4.998 1.00 90.31 205 ALA A N 1
ATOM 1533 C CA . ALA A 1 205 ? -16.003 2.639 -6.301 1.00 90.31 205 ALA A CA 1
ATOM 1534 C C . ALA A 1 205 ? -14.769 2.992 -7.143 1.00 90.31 205 ALA A C 1
ATOM 1536 O O . ALA A 1 205 ? -14.729 2.671 -8.326 1.00 90.31 205 ALA A O 1
ATOM 1537 N N . GLU A 1 206 ? -13.742 3.570 -6.517 1.00 90.06 206 GLU A N 1
ATOM 1538 C CA . GLU A 1 206 ? -12.451 3.838 -7.153 1.00 90.06 206 GLU A CA 1
ATOM 1539 C C . GLU A 1 206 ? -11.724 2.543 -7.536 1.00 90.06 206 GLU A C 1
ATOM 1541 O O . GLU A 1 206 ? -11.311 2.403 -8.683 1.00 90.06 206 GLU A O 1
ATOM 1546 N N . LEU A 1 207 ? -11.644 1.553 -6.638 1.00 89.94 207 LEU A N 1
ATOM 1547 C CA . LEU A 1 207 ? -11.055 0.245 -6.957 1.00 89.94 207 LEU A CA 1
ATOM 1548 C C . LEU A 1 207 ? -11.771 -0.446 -8.130 1.00 89.94 207 LEU A C 1
ATOM 1550 O O . LEU A 1 207 ? -11.127 -1.015 -9.006 1.00 89.94 207 LEU A O 1
ATOM 1554 N N . ALA A 1 208 ? -13.103 -0.385 -8.162 1.00 87.44 208 ALA A N 1
ATOM 1555 C CA . ALA A 1 208 ? -13.903 -0.936 -9.252 1.00 87.44 208 ALA A CA 1
ATOM 1556 C C . ALA A 1 208 ? -13.734 -0.164 -10.572 1.00 87.44 208 ALA A C 1
ATOM 1558 O O . ALA A 1 208 ? -14.028 -0.720 -11.623 1.00 87.44 208 ALA A O 1
ATOM 1559 N N . ALA A 1 209 ? -13.286 1.094 -10.528 1.00 85.75 209 ALA A N 1
ATOM 1560 C CA . ALA A 1 209 ? -12.955 1.876 -11.717 1.00 85.75 209 ALA A CA 1
ATOM 1561 C C . ALA A 1 209 ? -11.549 1.560 -12.260 1.00 85.75 209 ALA A C 1
ATOM 1563 O O . ALA A 1 209 ? -11.332 1.698 -13.459 1.00 85.75 209 ALA A O 1
ATOM 1564 N N . MET A 1 210 ? -10.621 1.128 -11.396 1.00 82.06 210 MET A N 1
ATOM 1565 C CA . MET A 1 210 ? -9.256 0.715 -11.765 1.00 82.06 210 MET A CA 1
ATOM 1566 C C . MET A 1 210 ? -9.174 -0.706 -12.341 1.00 82.06 210 MET A C 1
ATOM 1568 O O . MET A 1 210 ? -8.163 -1.097 -12.907 1.00 82.06 210 MET A O 1
ATOM 1572 N N . GLY A 1 211 ? -10.203 -1.527 -12.153 1.00 73.31 211 GLY A N 1
ATOM 1573 C CA . GLY A 1 211 ? -10.186 -2.913 -12.606 1.00 73.31 211 GLY A CA 1
ATOM 1574 C C . GLY A 1 211 ? -11.564 -3.392 -13.022 1.00 73.31 211 GLY A C 1
ATOM 1575 O O . GLY A 1 211 ? -12.442 -2.617 -13.392 1.00 73.31 211 GLY A O 1
ATOM 1576 N N . ASP A 1 212 ? -11.780 -4.701 -12.947 1.00 69.12 212 ASP A N 1
ATOM 1577 C CA . ASP A 1 212 ? -13.106 -5.258 -13.182 1.00 69.12 212 ASP A CA 1
ATOM 1578 C C . ASP A 1 212 ? -14.043 -4.931 -12.003 1.00 69.12 212 ASP A C 1
ATOM 1580 O O . ASP A 1 212 ? -13.708 -5.142 -10.836 1.00 69.12 212 ASP A O 1
ATOM 1584 N N . SER A 1 213 ? -15.272 -4.517 -12.316 1.00 63.38 213 SER A N 1
ATOM 1585 C CA . SER A 1 213 ? -16.421 -4.418 -11.402 1.00 63.38 213 SER A CA 1
ATOM 1586 C C . SER A 1 213 ? -16.579 -5.604 -10.430 1.00 63.38 213 SER A C 1
ATOM 1588 O O . SER A 1 213 ? -17.116 -5.446 -9.329 1.00 63.38 213 SER A O 1
ATOM 1590 N N . ARG A 1 214 ? -16.078 -6.792 -10.798 1.00 65.69 214 ARG A N 1
ATOM 1591 C CA . ARG A 1 214 ? -16.050 -8.004 -9.961 1.00 65.69 214 ARG A CA 1
ATOM 1592 C C . ARG A 1 214 ? -15.152 -7.892 -8.719 1.00 65.69 214 ARG A C 1
ATOM 1594 O O . ARG A 1 214 ? -15.340 -8.666 -7.780 1.00 65.69 214 ARG A O 1
ATOM 1601 N N . LEU A 1 215 ? -14.234 -6.924 -8.661 1.00 68.69 215 LEU A N 1
ATOM 1602 C CA . LEU A 1 215 ? -13.368 -6.667 -7.502 1.00 68.69 215 LEU A CA 1
ATOM 1603 C C . LEU A 1 215 ? -14.118 -6.156 -6.265 1.00 68.69 215 LEU A C 1
ATOM 1605 O O . LEU A 1 215 ? -13.613 -6.286 -5.152 1.00 68.69 215 LEU A O 1
ATOM 1609 N N . GLY A 1 216 ? -15.347 -5.649 -6.418 1.00 61.47 216 GLY A N 1
ATOM 1610 C CA . GLY A 1 216 ? -16.134 -5.104 -5.305 1.00 61.47 216 GLY A CA 1
ATOM 1611 C C . GLY A 1 216 ? -16.489 -6.108 -4.194 1.00 61.47 216 GLY A C 1
ATOM 1612 O O . GLY A 1 216 ? -16.862 -5.688 -3.097 1.00 61.47 216 GLY A O 1
ATOM 1613 N N . GLY A 1 217 ? -16.374 -7.417 -4.460 1.00 69.50 217 GLY A N 1
ATOM 1614 C CA . GLY A 1 217 ? -16.648 -8.497 -3.502 1.00 69.50 217 GLY A CA 1
ATOM 1615 C C . GLY A 1 217 ? -15.421 -9.061 -2.777 1.00 69.50 217 GLY A C 1
ATOM 1616 O O . GLY A 1 217 ? -15.573 -9.979 -1.975 1.00 69.50 217 GLY A O 1
ATOM 1617 N N . VAL A 1 218 ? -14.214 -8.560 -3.057 1.00 81.69 218 VAL A N 1
ATOM 1618 C CA . VAL A 1 218 ? -12.996 -8.998 -2.362 1.00 81.69 218 VAL A CA 1
ATOM 1619 C C . VAL A 1 218 ? -12.944 -8.341 -0.977 1.00 81.69 218 VAL A C 1
ATOM 1621 O O . VAL A 1 218 ? -13.153 -7.136 -0.842 1.00 81.69 218 VAL A O 1
ATOM 1624 N N . GLU A 1 219 ? -12.688 -9.134 0.066 1.00 86.00 219 GLU A N 1
ATOM 1625 C CA . GLU A 1 219 ? -12.670 -8.678 1.462 1.00 86.00 219 GLU A CA 1
ATOM 1626 C C . GLU A 1 219 ? -11.463 -9.230 2.222 1.00 86.00 219 GLU A C 1
ATOM 1628 O O . GLU A 1 219 ? -10.914 -10.284 1.885 1.00 86.00 219 GLU A O 1
ATOM 1633 N N . GLY A 1 220 ? -11.078 -8.525 3.283 1.00 87.56 220 GLY A N 1
ATOM 1634 C CA . GLY A 1 220 ? -10.006 -8.908 4.183 1.00 87.56 220 GLY A CA 1
ATOM 1635 C C . GLY A 1 220 ? -8.623 -8.421 3.761 1.00 87.56 220 GLY A C 1
ATOM 1636 O O . GLY A 1 220 ? -8.382 -7.936 2.651 1.00 87.56 220 GLY A O 1
ATOM 1637 N N . LEU A 1 221 ? -7.685 -8.572 4.697 1.00 88.94 221 LEU A N 1
ATOM 1638 C CA . LEU A 1 221 ? -6.273 -8.302 4.463 1.00 88.94 221 LEU A CA 1
ATOM 1639 C C . LEU A 1 221 ? -5.648 -9.443 3.657 1.00 88.94 221 LEU A C 1
ATOM 1641 O O . LEU A 1 221 ? -5.868 -10.624 3.934 1.00 88.94 221 LEU A O 1
ATOM 1645 N N . GLY A 1 222 ? -4.839 -9.081 2.667 1.00 86.56 222 GLY A N 1
ATOM 1646 C CA . GLY A 1 222 ? -3.960 -10.020 1.989 1.00 86.56 222 GLY A CA 1
ATOM 1647 C C . GLY A 1 222 ? -2.672 -10.265 2.766 1.00 86.56 222 GLY A C 1
ATOM 1648 O O . GLY A 1 222 ? -2.482 -9.790 3.884 1.00 86.56 222 GLY A O 1
ATOM 1649 N N . GLY A 1 223 ? -1.766 -11.025 2.156 1.00 83.62 223 GLY A N 1
ATOM 1650 C CA . GLY A 1 223 ? -0.458 -11.298 2.738 1.00 83.62 223 GLY A CA 1
ATOM 1651 C C . GLY A 1 223 ? 0.659 -11.025 1.749 1.00 83.62 223 GLY A C 1
ATOM 1652 O O . GLY A 1 223 ? 0.585 -11.443 0.593 1.00 83.62 223 GLY A O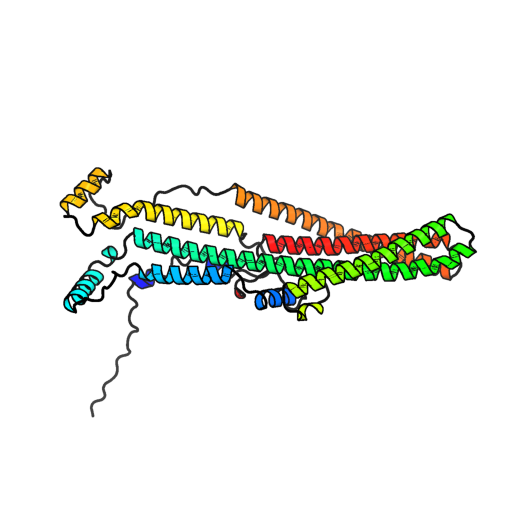 1
ATOM 1653 N N . LEU A 1 224 ? 1.721 -10.387 2.232 1.00 87.94 224 LEU A N 1
ATOM 1654 C CA . LEU A 1 224 ? 2.983 -10.251 1.514 1.00 87.94 224 LEU A CA 1
ATOM 1655 C C . LEU A 1 224 ? 4.006 -11.249 2.080 1.00 87.94 224 LEU A C 1
ATOM 1657 O O . LEU A 1 224 ? 3.970 -11.655 3.249 1.00 87.94 224 LEU A O 1
ATOM 1661 N N . ARG A 1 225 ? 4.872 -11.758 1.213 1.00 86.56 225 ARG A N 1
ATOM 1662 C CA . ARG A 1 225 ? 6.046 -12.554 1.569 1.00 86.56 225 ARG A CA 1
ATOM 1663 C C . ARG A 1 225 ? 7.202 -11.594 1.767 1.00 86.56 225 ARG A C 1
ATOM 1665 O O . ARG A 1 225 ? 7.368 -10.667 0.981 1.00 86.56 225 ARG A O 1
ATOM 1672 N N . ASP A 1 226 ? 8.005 -11.843 2.793 1.00 76.31 226 ASP A N 1
ATOM 1673 C CA . ASP A 1 226 ? 9.293 -11.174 2.877 1.00 76.31 226 ASP A CA 1
ATOM 1674 C C . ASP A 1 226 ? 10.222 -11.839 1.863 1.00 76.31 226 ASP A C 1
ATOM 1676 O O . ASP A 1 226 ? 10.523 -13.032 1.960 1.00 76.31 226 ASP A O 1
ATOM 1680 N N . LEU A 1 227 ? 10.577 -11.090 0.827 1.00 73.94 227 LEU A N 1
ATOM 1681 C CA . LEU A 1 227 ? 11.513 -11.538 -0.188 1.00 73.94 227 LEU A CA 1
ATOM 1682 C C . LEU A 1 227 ? 12.891 -10.980 0.142 1.00 73.94 227 LEU A C 1
ATOM 1684 O O . LEU A 1 227 ? 13.028 -9.798 0.472 1.00 73.94 227 LEU A O 1
ATOM 1688 N N . VAL A 1 228 ? 13.916 -11.821 -0.019 1.00 69.56 228 VAL A N 1
ATOM 1689 C CA . VAL A 1 228 ? 15.305 -11.352 -0.069 1.00 69.56 228 VAL A CA 1
ATOM 1690 C C . VAL A 1 228 ? 15.378 -10.302 -1.169 1.00 69.56 228 VAL A C 1
ATOM 1692 O O . VAL A 1 228 ? 14.980 -10.582 -2.297 1.00 69.56 228 VAL A O 1
ATOM 1695 N N . ALA A 1 229 ? 15.804 -9.091 -0.808 1.00 63.97 229 ALA A N 1
ATOM 1696 C CA . ALA A 1 229 ? 15.659 -7.907 -1.642 1.00 63.97 229 ALA A CA 1
ATOM 1697 C C . ALA A 1 229 ? 16.292 -8.123 -3.033 1.00 63.97 229 ALA A C 1
ATOM 1699 O O . ALA A 1 229 ? 17.521 -8.173 -3.127 1.00 63.97 229 ALA A O 1
ATOM 1700 N N . PRO A 1 230 ? 15.495 -8.242 -4.114 1.00 69.12 230 PRO A N 1
ATOM 1701 C CA . PRO A 1 230 ? 16.052 -8.174 -5.458 1.00 69.12 230 PRO A CA 1
ATOM 1702 C C . PRO A 1 230 ? 16.636 -6.774 -5.693 1.00 69.12 230 PRO A C 1
ATOM 1704 O O . PRO A 1 230 ? 16.250 -5.819 -5.012 1.00 69.12 230 PRO A O 1
ATOM 1707 N N . SER A 1 231 ? 17.545 -6.633 -6.670 1.00 73.06 231 SER A N 1
ATOM 1708 C CA . SER A 1 231 ? 18.058 -5.308 -7.064 1.00 73.06 231 SER A CA 1
ATOM 1709 C C . SER A 1 231 ? 16.880 -4.337 -7.273 1.00 73.06 231 SER A C 1
ATOM 1711 O O . SER A 1 231 ? 15.940 -4.696 -8.001 1.00 73.06 231 SER A O 1
ATOM 1713 N N . PRO A 1 232 ? 16.889 -3.147 -6.639 1.00 79.38 232 PRO A N 1
ATOM 1714 C CA . PRO A 1 232 ? 15.839 -2.150 -6.827 1.00 79.38 232 PRO A CA 1
ATOM 1715 C C . PRO A 1 232 ? 15.694 -1.767 -8.302 1.00 79.38 232 PRO A C 1
ATOM 1717 O O . PRO A 1 232 ? 16.696 -1.696 -9.017 1.00 79.38 232 PRO A O 1
ATOM 1720 N N . LEU A 1 233 ? 14.465 -1.480 -8.744 1.00 82.38 233 LEU A N 1
ATOM 1721 C CA . LEU A 1 233 ? 14.195 -1.077 -10.132 1.00 82.38 233 LEU A CA 1
ATOM 1722 C C . LEU A 1 233 ? 14.983 0.187 -10.512 1.00 82.38 233 LEU A C 1
ATOM 1724 O O . LEU A 1 233 ? 15.618 0.205 -11.556 1.00 82.38 233 LEU A O 1
ATOM 1728 N N . ALA A 1 234 ? 15.117 1.152 -9.596 1.00 81.50 234 ALA A N 1
ATOM 1729 C CA . ALA A 1 234 ? 15.937 2.352 -9.800 1.00 81.50 234 ALA A CA 1
ATOM 1730 C C . ALA A 1 234 ? 17.423 2.051 -10.101 1.00 81.50 234 ALA A C 1
ATOM 1732 O O . ALA A 1 234 ? 18.066 2.754 -10.880 1.00 81.50 234 ALA A O 1
ATOM 1733 N N . LEU A 1 235 ? 17.990 0.991 -9.508 1.00 81.75 235 LEU A N 1
ATOM 1734 C CA . LEU A 1 235 ? 19.360 0.570 -9.818 1.00 81.75 235 LEU A CA 1
ATOM 1735 C C . LEU A 1 235 ? 19.435 -0.080 -11.205 1.00 81.75 235 LEU A C 1
ATOM 1737 O O . LEU A 1 235 ? 20.411 0.118 -11.928 1.00 81.75 235 LEU A O 1
ATOM 1741 N N . MET A 1 236 ? 18.415 -0.856 -11.580 1.00 84.50 236 MET A N 1
ATOM 1742 C CA . MET A 1 236 ? 18.299 -1.415 -12.928 1.00 84.50 236 MET A CA 1
ATOM 1743 C C . MET A 1 236 ? 18.157 -0.295 -13.967 1.00 84.50 236 MET A C 1
ATOM 1745 O O . MET A 1 236 ? 18.876 -0.324 -14.962 1.00 84.50 236 MET A O 1
ATOM 1749 N N . GLN A 1 237 ? 17.351 0.733 -13.688 1.00 85.44 237 GLN A N 1
ATOM 1750 C CA . GLN A 1 237 ? 17.190 1.918 -14.532 1.00 85.44 237 GLN A CA 1
ATOM 1751 C C . GLN A 1 237 ? 18.527 2.607 -14.782 1.00 85.44 237 GLN A C 1
ATOM 1753 O O . GLN A 1 237 ? 18.917 2.802 -15.931 1.00 85.44 237 GLN A O 1
ATOM 1758 N N . ALA A 1 238 ? 19.281 2.888 -13.716 1.00 83.25 238 ALA A N 1
ATOM 1759 C CA . ALA A 1 238 ? 20.591 3.520 -13.829 1.00 83.25 238 ALA A CA 1
ATOM 1760 C C . ALA A 1 238 ? 21.560 2.706 -14.708 1.00 83.25 238 ALA A C 1
ATOM 1762 O O . ALA A 1 238 ? 22.324 3.278 -15.484 1.00 83.25 238 ALA A O 1
ATOM 1763 N N . ARG A 1 239 ? 21.513 1.367 -14.629 1.00 83.44 239 ARG A N 1
ATOM 1764 C CA . ARG A 1 239 ? 22.322 0.480 -15.486 1.00 83.44 239 ARG A CA 1
ATOM 1765 C C . ARG A 1 239 ? 21.888 0.527 -16.950 1.00 83.44 239 ARG A C 1
ATOM 1767 O O . ARG A 1 239 ? 22.743 0.483 -17.830 1.00 83.44 239 ARG A O 1
ATOM 1774 N N . VAL A 1 240 ? 20.586 0.593 -17.222 1.00 86.75 240 VAL A N 1
ATOM 1775 C CA . VAL A 1 240 ? 20.061 0.719 -18.590 1.00 86.75 240 VAL A CA 1
ATOM 1776 C C . VAL A 1 240 ? 20.445 2.069 -19.193 1.00 86.75 240 VAL A C 1
ATOM 1778 O O . VAL A 1 240 ? 20.940 2.121 -20.318 1.00 86.75 240 VAL A O 1
ATOM 1781 N N . GLU A 1 241 ? 20.277 3.156 -18.441 1.00 86.06 241 GLU A N 1
ATOM 1782 C CA . GLU A 1 241 ? 20.643 4.508 -18.875 1.00 86.06 241 GLU A CA 1
ATOM 1783 C C . GLU A 1 241 ? 22.137 4.624 -19.195 1.00 86.06 241 GLU A C 1
ATOM 1785 O O . GLU A 1 241 ? 22.507 5.246 -20.194 1.00 86.06 241 GLU A O 1
ATOM 1790 N N . ASP A 1 242 ? 22.986 3.988 -18.385 1.00 81.00 242 ASP A N 1
ATOM 1791 C CA . ASP A 1 242 ? 24.429 3.913 -18.608 1.00 81.00 242 ASP A CA 1
ATOM 1792 C C . ASP A 1 242 ? 24.774 3.161 -19.899 1.00 81.00 242 ASP A C 1
ATOM 1794 O O . ASP A 1 242 ? 25.465 3.710 -20.759 1.00 81.00 242 ASP A O 1
ATOM 1798 N N . ARG A 1 243 ? 24.215 1.960 -20.098 1.00 83.12 243 ARG A N 1
ATOM 1799 C CA . ARG A 1 243 ? 24.403 1.206 -21.349 1.00 83.12 243 ARG A CA 1
ATOM 1800 C C . ARG A 1 243 ? 23.947 2.003 -22.564 1.00 83.12 243 ARG A C 1
ATOM 1802 O O . ARG A 1 243 ? 24.671 2.085 -23.553 1.00 83.12 243 ARG A O 1
ATOM 1809 N N . ALA A 1 244 ? 22.784 2.645 -22.475 1.00 85.81 244 ALA A N 1
ATOM 1810 C CA . ALA A 1 244 ? 22.264 3.476 -23.551 1.00 85.81 244 ALA A CA 1
ATOM 1811 C C . ALA A 1 244 ? 23.172 4.683 -23.830 1.00 85.81 244 ALA A C 1
ATOM 1813 O O . ALA A 1 244 ? 23.361 5.058 -24.984 1.00 85.81 244 ALA A O 1
ATOM 1814 N N . ARG A 1 245 ? 23.741 5.318 -22.797 1.00 84.44 245 ARG A N 1
ATOM 1815 C CA . ARG A 1 245 ? 24.712 6.414 -22.955 1.00 84.44 245 ARG A CA 1
ATOM 1816 C C . ARG A 1 245 ? 25.964 5.930 -23.676 1.00 84.44 245 ARG A C 1
ATOM 1818 O O . ARG A 1 245 ? 26.317 6.507 -24.697 1.00 84.44 245 ARG A O 1
ATOM 1825 N N . LEU A 1 246 ? 26.559 4.840 -23.207 1.00 80.94 246 LEU A N 1
ATOM 1826 C CA . LEU A 1 246 ? 27.793 4.294 -23.764 1.00 80.94 246 LEU A CA 1
ATOM 1827 C C . LEU A 1 246 ? 27.608 3.868 -25.233 1.00 80.94 246 LEU A C 1
ATOM 1829 O O . LEU A 1 246 ? 28.456 4.153 -26.078 1.00 80.94 246 LEU A O 1
ATOM 1833 N N . ALA A 1 247 ? 26.454 3.285 -25.572 1.00 82.50 247 ALA A N 1
ATOM 1834 C CA . ALA A 1 247 ? 26.085 2.974 -26.952 1.00 82.50 247 ALA A CA 1
ATOM 1835 C C . ALA A 1 247 ? 25.903 4.235 -27.822 1.00 82.50 247 ALA A C 1
ATOM 1837 O O . ALA A 1 247 ? 26.384 4.276 -28.955 1.00 82.50 247 ALA A O 1
ATOM 1838 N N . ARG A 1 248 ? 25.269 5.301 -27.304 1.00 83.50 248 ARG A N 1
ATOM 1839 C CA . ARG A 1 248 ? 25.155 6.590 -28.022 1.00 83.50 248 ARG A CA 1
ATOM 1840 C C . ARG A 1 248 ? 26.520 7.221 -28.283 1.00 83.50 248 ARG A C 1
ATOM 1842 O O . ARG A 1 248 ? 26.745 7.703 -29.392 1.00 83.50 248 ARG A O 1
ATOM 1849 N N . ASP A 1 249 ? 27.415 7.185 -27.302 1.00 79.38 249 ASP A N 1
ATOM 1850 C CA . ASP A 1 249 ? 28.761 7.747 -27.422 1.00 79.38 249 ASP A CA 1
ATOM 1851 C C . ASP A 1 249 ? 29.574 6.983 -28.480 1.00 79.38 249 ASP A C 1
ATOM 1853 O O . ASP A 1 249 ? 30.150 7.598 -29.379 1.00 79.38 249 ASP A O 1
ATOM 1857 N N . ARG A 1 250 ? 29.526 5.640 -28.465 1.00 77.75 250 ARG A N 1
ATOM 1858 C CA . ARG A 1 250 ? 30.128 4.793 -29.514 1.00 77.75 250 ARG A CA 1
ATOM 1859 C C . ARG A 1 250 ? 29.540 5.079 -30.891 1.00 77.75 250 ARG A C 1
ATOM 1861 O O . ARG A 1 250 ? 30.281 5.194 -31.865 1.00 77.75 250 ARG A O 1
ATOM 1868 N N . ARG A 1 251 ? 28.217 5.214 -30.997 1.00 80.81 251 ARG A N 1
ATOM 1869 C CA . ARG A 1 251 ? 27.550 5.541 -32.263 1.00 80.81 251 ARG A CA 1
ATOM 1870 C C . ARG A 1 251 ? 28.025 6.888 -32.806 1.00 80.81 251 ARG A C 1
ATOM 1872 O O . ARG A 1 251 ? 28.290 6.994 -33.999 1.00 80.81 251 ARG A O 1
ATOM 1879 N N . ALA A 1 252 ? 28.133 7.902 -31.947 1.00 78.44 252 ALA A N 1
ATOM 1880 C CA . ALA A 1 252 ? 28.584 9.238 -32.326 1.00 78.44 252 ALA A CA 1
ATOM 1881 C C . ALA A 1 252 ? 30.056 9.246 -32.765 1.00 78.44 252 ALA A C 1
ATOM 1883 O O . ALA A 1 252 ? 30.371 9.834 -33.797 1.00 78.44 252 ALA A O 1
ATOM 1884 N N . ALA A 1 253 ? 30.934 8.548 -32.039 1.00 72.88 253 ALA A N 1
ATOM 1885 C CA . ALA A 1 253 ? 32.346 8.414 -32.399 1.00 72.88 253 ALA A CA 1
ATOM 1886 C C . ALA A 1 253 ? 32.525 7.748 -33.776 1.00 72.88 253 ALA A C 1
ATOM 1888 O O . ALA A 1 253 ? 33.268 8.242 -34.621 1.00 72.88 253 ALA A O 1
ATOM 1889 N N . ASN A 1 254 ? 31.765 6.683 -34.042 1.00 70.38 254 ASN A N 1
ATOM 1890 C CA . ASN A 1 254 ? 31.831 5.942 -35.302 1.00 70.38 254 ASN A CA 1
ATOM 1891 C C . ASN A 1 254 ? 31.014 6.576 -36.446 1.00 70.38 254 ASN A C 1
ATOM 1893 O O . ASN A 1 254 ? 31.057 6.096 -37.578 1.00 70.38 254 ASN A O 1
ATOM 1897 N N . ALA A 1 255 ? 30.278 7.666 -36.196 1.00 69.50 255 ALA A N 1
ATOM 1898 C CA . ALA A 1 255 ? 29.475 8.336 -37.221 1.00 69.50 255 ALA A CA 1
ATOM 1899 C C . ALA A 1 255 ? 30.332 8.958 -38.336 1.00 69.50 255 ALA A C 1
ATOM 1901 O O . ALA A 1 255 ? 29.873 9.060 -39.473 1.00 69.50 255 ALA A O 1
ATOM 1902 N N . LEU A 1 256 ? 31.566 9.358 -38.010 1.00 60.09 256 LEU A N 1
ATOM 1903 C CA . LEU A 1 256 ? 32.517 9.949 -38.953 1.00 60.09 256 LEU A CA 1
ATOM 1904 C C . LEU A 1 256 ? 33.184 8.905 -39.860 1.00 60.09 256 LEU A C 1
ATOM 1906 O O . LEU A 1 256 ? 33.585 9.257 -40.964 1.00 60.09 256 LEU A O 1
ATOM 1910 N N . LEU A 1 257 ? 33.267 7.643 -39.423 1.00 56.91 257 LEU A N 1
ATOM 1911 C CA . LEU A 1 257 ? 34.000 6.571 -40.109 1.00 56.91 257 LEU A CA 1
ATOM 1912 C C . LEU A 1 257 ? 33.188 5.914 -41.238 1.00 56.91 257 LEU A C 1
ATOM 1914 O O . LEU A 1 257 ? 33.732 5.588 -42.286 1.00 56.91 257 LEU A O 1
ATOM 1918 N N . ASP A 1 258 ? 31.866 5.824 -41.085 1.00 53.19 258 ASP A N 1
ATOM 1919 C CA . ASP A 1 258 ? 30.953 5.170 -42.045 1.00 53.19 258 ASP A CA 1
ATOM 1920 C C . ASP A 1 258 ? 30.931 5.861 -43.433 1.00 53.19 258 ASP A C 1
ATOM 1922 O O . ASP A 1 258 ? 30.624 5.260 -44.461 1.00 53.19 258 ASP A O 1
ATOM 1926 N N . GLY A 1 259 ? 31.292 7.151 -43.481 1.00 47.56 259 GLY A N 1
ATOM 1927 C CA . GLY A 1 259 ? 31.448 7.912 -44.725 1.00 47.56 259 GLY A CA 1
ATOM 1928 C C . GLY A 1 259 ? 32.823 7.776 -45.395 1.00 47.56 259 GLY A C 1
ATOM 1929 O O . GLY A 1 259 ? 32.990 8.272 -46.512 1.00 47.56 259 GLY A O 1
ATOM 1930 N N . LEU A 1 260 ? 33.802 7.151 -44.730 1.00 46.41 260 LEU A N 1
ATOM 1931 C CA . LEU A 1 260 ? 35.191 7.042 -45.195 1.00 46.41 260 LEU A CA 1
ATOM 1932 C C . LEU A 1 260 ? 35.436 5.770 -46.021 1.00 46.41 260 LEU A C 1
ATOM 1934 O O . LEU A 1 260 ? 36.175 5.834 -47.000 1.00 46.41 260 LEU A O 1
ATOM 1938 N N . ASP A 1 261 ? 34.759 4.663 -45.705 1.00 48.88 261 ASP A N 1
ATOM 1939 C CA . ASP A 1 261 ? 35.064 3.338 -46.275 1.00 48.88 261 ASP A CA 1
ATOM 1940 C C . ASP A 1 261 ? 34.474 3.060 -47.669 1.00 48.88 261 ASP A C 1
ATOM 1942 O O . ASP A 1 261 ? 34.967 2.204 -48.402 1.00 48.88 261 ASP A O 1
ATOM 1946 N N . LEU A 1 262 ? 33.436 3.786 -48.096 1.00 43.78 262 LEU A N 1
ATOM 1947 C CA . LEU A 1 262 ? 32.737 3.466 -49.352 1.00 43.78 262 LEU A CA 1
ATOM 1948 C C . LEU A 1 262 ? 33.260 4.210 -50.594 1.00 43.78 262 LEU A C 1
ATOM 1950 O O . LEU A 1 262 ? 32.769 3.951 -51.695 1.00 43.78 262 LEU A O 1
ATOM 1954 N N . ARG A 1 263 ? 34.201 5.161 -50.467 1.00 39.62 263 ARG A N 1
ATOM 1955 C CA . ARG A 1 263 ? 34.590 6.041 -51.598 1.00 39.62 263 ARG A CA 1
ATOM 1956 C C . ARG A 1 263 ? 36.067 6.424 -51.708 1.00 39.62 263 ARG A C 1
ATOM 1958 O O . ARG A 1 263 ? 36.385 7.187 -52.619 1.00 39.62 263 ARG A O 1
ATOM 1965 N N . ARG A 1 264 ? 36.947 5.948 -50.827 1.00 43.34 264 ARG A N 1
ATOM 1966 C CA . ARG A 1 264 ? 38.331 6.438 -50.753 1.00 43.34 264 ARG A CA 1
ATOM 1967 C C . ARG A 1 264 ? 39.371 5.372 -51.063 1.00 43.34 264 ARG A C 1
ATOM 1969 O O . ARG A 1 264 ? 39.148 4.185 -50.830 1.00 43.34 264 ARG A O 1
ATOM 1976 N N . SER A 1 265 ? 40.482 5.793 -51.662 1.00 48.53 265 SER A N 1
ATOM 1977 C CA . SER A 1 265 ? 41.610 4.899 -51.937 1.00 48.53 265 SER A CA 1
ATOM 1978 C C . SER A 1 265 ? 42.324 4.518 -50.624 1.00 48.53 265 SER A C 1
ATOM 1980 O O . SER A 1 265 ? 42.224 5.254 -49.641 1.00 48.53 265 SER A O 1
ATOM 1982 N N . PRO A 1 266 ? 43.076 3.401 -50.581 1.00 51.41 266 PRO A N 1
ATOM 1983 C CA . PRO A 1 266 ? 43.851 3.004 -49.398 1.00 51.41 266 PRO A CA 1
ATOM 1984 C C . PRO A 1 266 ? 44.802 4.099 -48.880 1.00 51.41 266 PRO A C 1
ATOM 1986 O O . PRO A 1 266 ? 45.050 4.195 -47.685 1.00 51.41 266 PRO A O 1
ATOM 1989 N N . GLU A 1 267 ? 45.301 4.950 -49.779 1.00 54.06 267 GLU A N 1
ATOM 1990 C CA . GLU A 1 267 ? 46.190 6.076 -49.462 1.00 54.06 267 GLU A CA 1
ATOM 1991 C C . GLU A 1 267 ? 45.452 7.223 -48.751 1.00 54.06 267 GLU A C 1
ATOM 1993 O O . GLU A 1 267 ? 46.013 7.889 -47.885 1.00 54.06 267 GLU A O 1
ATOM 1998 N N . GLU A 1 268 ? 44.179 7.448 -49.085 1.00 48.84 268 GLU A N 1
ATOM 1999 C CA . GLU A 1 268 ? 43.355 8.477 -48.447 1.00 48.84 268 GLU A CA 1
ATOM 2000 C C . GLU A 1 268 ? 42.871 8.057 -47.051 1.00 48.84 268 GLU A C 1
ATOM 2002 O O . GLU A 1 268 ? 42.699 8.916 -46.189 1.00 48.84 268 GLU A O 1
ATOM 2007 N N . LEU A 1 269 ? 42.664 6.755 -46.823 1.00 50.47 269 LEU A N 1
ATOM 2008 C CA . LEU A 1 269 ? 42.369 6.190 -45.501 1.00 50.47 269 LEU A CA 1
ATOM 2009 C C . LEU A 1 269 ? 43.558 6.374 -44.547 1.00 50.47 269 LEU A C 1
ATOM 2011 O O . LEU A 1 269 ? 43.379 6.941 -43.472 1.00 50.47 269 LEU A O 1
ATOM 2015 N N . ALA A 1 270 ? 44.771 6.033 -44.995 1.00 53.59 270 ALA A N 1
ATOM 2016 C CA . ALA A 1 270 ? 45.998 6.205 -44.212 1.00 53.59 270 ALA A CA 1
ATOM 2017 C C . ALA A 1 270 ? 46.258 7.675 -43.819 1.00 53.59 270 ALA A C 1
ATOM 2019 O O . ALA A 1 270 ? 46.624 7.973 -42.685 1.00 53.59 270 ALA A O 1
ATOM 2020 N N . ALA A 1 271 ? 46.001 8.621 -44.730 1.00 54.25 271 ALA A N 1
ATOM 2021 C CA . ALA A 1 271 ? 46.160 10.052 -44.452 1.00 54.25 271 ALA A CA 1
ATOM 2022 C C . ALA A 1 271 ? 45.132 10.599 -43.439 1.00 54.25 271 ALA A C 1
ATOM 2024 O O . ALA A 1 271 ? 45.393 11.587 -42.752 1.00 54.25 271 ALA A O 1
ATOM 2025 N N . LEU A 1 272 ? 43.948 9.985 -43.353 1.00 48.25 272 LEU A N 1
ATOM 2026 C CA . LEU A 1 272 ? 42.903 10.346 -42.390 1.00 48.25 272 LEU A CA 1
ATOM 2027 C C . LEU A 1 272 ? 43.146 9.735 -41.009 1.00 48.25 272 LEU A C 1
ATOM 2029 O O . LEU A 1 272 ? 42.856 10.397 -40.015 1.00 48.25 272 LEU A O 1
ATOM 2033 N N . GLU A 1 273 ? 43.702 8.525 -40.952 1.00 48.94 273 GLU A N 1
ATOM 2034 C CA . GLU A 1 273 ? 44.193 7.900 -39.719 1.00 48.94 273 GLU A CA 1
ATOM 2035 C C . GLU A 1 273 ? 45.297 8.762 -39.085 1.00 48.94 273 GLU A C 1
ATOM 2037 O O . GLU A 1 273 ? 45.178 9.154 -37.923 1.00 48.94 273 GLU A O 1
ATOM 2042 N N . GLU A 1 274 ? 46.279 9.201 -39.880 1.00 47.69 274 GLU A N 1
ATOM 2043 C CA . GLU A 1 274 ? 47.341 10.117 -39.442 1.00 47.69 274 GLU A CA 1
ATOM 2044 C C . GLU A 1 274 ? 46.785 11.488 -38.998 1.00 47.69 274 GLU A C 1
ATOM 2046 O O . GLU A 1 274 ? 47.142 12.007 -37.938 1.00 47.69 274 GLU A O 1
ATOM 2051 N N . ALA A 1 275 ? 45.848 12.073 -39.757 1.00 45.09 275 ALA A N 1
ATOM 2052 C CA . ALA A 1 275 ? 45.256 13.379 -39.440 1.00 45.09 275 ALA A CA 1
ATOM 2053 C C . ALA A 1 275 ? 44.345 13.370 -38.198 1.00 45.09 275 ALA A C 1
ATOM 2055 O O . ALA A 1 275 ? 44.173 14.409 -37.554 1.00 45.09 275 ALA A O 1
ATOM 2056 N N . ALA A 1 276 ? 43.755 12.222 -37.862 1.00 47.44 276 ALA A N 1
ATOM 2057 C CA . ALA A 1 276 ? 42.963 12.032 -36.650 1.00 47.44 276 ALA A CA 1
ATOM 2058 C C . ALA A 1 276 ? 43.812 11.598 -35.435 1.00 47.44 276 ALA A C 1
ATOM 2060 O O . ALA A 1 276 ? 43.263 11.436 -34.345 1.00 47.44 276 ALA A O 1
ATOM 2061 N N . GLY A 1 277 ? 45.139 11.491 -35.595 1.00 40.03 277 GLY A N 1
ATOM 2062 C CA . GLY A 1 277 ? 46.079 11.153 -34.524 1.00 40.03 277 GLY A CA 1
ATOM 2063 C C . GLY A 1 277 ? 46.115 9.665 -34.177 1.00 40.03 277 GLY A C 1
ATOM 2064 O O . GLY A 1 277 ? 46.450 9.317 -33.044 1.00 40.03 277 GLY A O 1
ATOM 2065 N N . PHE A 1 278 ? 45.742 8.796 -35.118 1.00 43.50 278 PHE A N 1
ATOM 2066 C CA . PHE A 1 278 ? 45.844 7.351 -34.967 1.00 43.50 278 PHE A CA 1
ATOM 2067 C C . PHE A 1 278 ? 47.202 6.877 -35.492 1.00 43.50 278 PHE A C 1
ATOM 2069 O O . PHE A 1 278 ? 47.412 6.751 -36.696 1.00 43.50 278 PHE A O 1
ATOM 2076 N N . ASP A 1 279 ? 48.131 6.604 -34.577 1.00 37.34 279 ASP A N 1
ATOM 2077 C CA . ASP A 1 279 ? 49.384 5.924 -34.902 1.00 37.34 279 ASP A CA 1
ATOM 2078 C C . ASP A 1 279 ? 49.083 4.437 -35.150 1.00 37.34 279 ASP A C 1
ATOM 2080 O O . ASP A 1 279 ? 48.776 3.693 -34.218 1.00 37.34 279 ASP A O 1
ATOM 2084 N N . GLY A 1 280 ? 49.135 4.003 -36.409 1.00 41.22 280 GLY A N 1
ATOM 2085 C CA . GLY A 1 280 ? 48.772 2.643 -36.807 1.00 41.22 280 GLY A CA 1
ATOM 2086 C C . GLY A 1 280 ? 49.830 1.936 -37.646 1.00 41.22 280 GLY A C 1
ATOM 2087 O O . GLY A 1 280 ? 49.595 1.652 -38.815 1.00 41.22 280 GLY A O 1
ATOM 2088 N N . GLU A 1 281 ? 50.962 1.557 -37.049 1.00 30.88 281 GLU A N 1
ATOM 2089 C CA . GLU A 1 281 ? 51.658 0.336 -37.475 1.00 30.88 281 GLU A CA 1
ATOM 2090 C C . GLU A 1 281 ? 51.039 -0.828 -36.680 1.00 30.88 281 GLU A C 1
ATOM 2092 O O . GLU A 1 281 ? 51.417 -1.082 -35.539 1.00 30.88 281 GLU A O 1
ATOM 2097 N N . GLY A 1 282 ? 50.038 -1.507 -37.261 1.00 37.53 282 GLY A N 1
ATOM 2098 C CA . GLY A 1 282 ? 49.559 -2.808 -36.765 1.00 37.53 282 GLY A CA 1
ATOM 2099 C C . GLY A 1 282 ? 48.138 -2.911 -36.194 1.00 37.53 282 GLY A C 1
ATOM 2100 O O . GLY A 1 282 ? 47.818 -3.965 -35.650 1.00 37.53 282 GLY A O 1
ATOM 2101 N N . SER A 1 283 ? 47.270 -1.908 -36.328 1.00 36.75 283 SER A N 1
ATOM 2102 C CA . SER A 1 283 ? 45.871 -2.044 -35.888 1.00 36.75 283 SER A CA 1
ATOM 2103 C C . SER A 1 283 ? 45.036 -2.764 -36.955 1.00 36.75 283 SER A C 1
ATOM 2105 O O . SER A 1 283 ? 44.792 -2.224 -38.033 1.00 36.75 283 SER A O 1
ATOM 2107 N N . GLU A 1 284 ? 44.609 -4.002 -36.688 1.00 36.19 284 GLU A N 1
ATOM 2108 C CA . GLU A 1 284 ? 43.634 -4.690 -37.543 1.00 36.19 284 GLU A CA 1
ATOM 2109 C C . GLU A 1 284 ? 42.276 -3.950 -37.513 1.00 36.19 284 GLU A C 1
ATOM 2111 O O . GLU A 1 284 ? 41.891 -3.414 -36.467 1.00 36.19 284 GLU A O 1
ATOM 2116 N N . PRO A 1 285 ? 41.506 -3.927 -38.622 1.00 36.91 285 PRO A N 1
ATOM 2117 C CA . PRO A 1 285 ? 40.160 -3.358 -38.640 1.00 36.91 285 PRO A CA 1
ATOM 2118 C C . PRO A 1 285 ? 39.268 -4.062 -37.605 1.00 36.91 285 PRO A C 1
ATOM 2120 O O . PRO A 1 285 ? 38.844 -5.198 -37.815 1.00 36.91 285 PRO A O 1
ATOM 2123 N N . GLY A 1 286 ? 38.993 -3.399 -36.479 1.00 40.03 286 GLY A N 1
ATOM 2124 C CA . GLY A 1 286 ? 38.177 -3.954 -35.393 1.00 40.03 286 GLY A CA 1
ATOM 2125 C C . GLY A 1 286 ? 38.716 -3.735 -33.979 1.00 40.03 286 GLY A C 1
ATOM 2126 O O . GLY A 1 286 ? 37.950 -3.923 -33.038 1.00 40.03 286 GLY A O 1
ATOM 2127 N N . ASP A 1 287 ? 39.964 -3.291 -33.801 1.00 36.28 287 ASP A N 1
ATOM 2128 C CA . ASP A 1 287 ? 40.549 -3.067 -32.466 1.00 36.28 287 ASP A CA 1
ATOM 2129 C C . ASP A 1 287 ? 40.276 -1.648 -31.925 1.00 36.28 287 ASP A C 1
ATOM 2131 O O . ASP A 1 287 ? 41.171 -0.869 -31.598 1.00 36.28 287 ASP A O 1
ATOM 2135 N N . TRP A 1 288 ? 38.995 -1.271 -31.883 1.00 43.81 288 TRP A N 1
ATOM 2136 C CA . TRP A 1 288 ? 38.548 0.019 -31.356 1.00 43.81 288 TRP A CA 1
ATOM 2137 C C . TRP A 1 288 ? 38.137 -0.137 -29.893 1.00 43.81 288 TRP A C 1
ATOM 2139 O O . TRP A 1 288 ? 37.025 -0.578 -29.592 1.00 43.81 288 TRP A O 1
ATOM 2149 N N . SER A 1 289 ? 39.016 0.250 -28.968 1.00 38.88 289 SER A N 1
ATOM 2150 C CA . SER A 1 289 ? 38.637 0.313 -27.557 1.00 38.88 289 SER A CA 1
ATOM 2151 C C . SER A 1 289 ? 37.689 1.507 -27.331 1.00 38.88 289 SER A C 1
ATOM 2153 O O . SER A 1 289 ? 38.003 2.625 -27.753 1.00 38.88 289 SER A O 1
ATOM 2155 N N . PRO A 1 290 ? 36.508 1.317 -26.711 1.00 40.72 290 PRO A N 1
ATOM 2156 C CA . PRO A 1 290 ? 35.578 2.405 -26.420 1.00 40.72 290 PRO A CA 1
ATOM 2157 C C . PRO A 1 290 ? 36.243 3.490 -25.563 1.00 40.72 290 PRO A C 1
ATOM 2159 O O . PRO A 1 290 ? 37.120 3.165 -24.764 1.00 40.72 290 PRO A O 1
ATOM 2162 N N . PRO A 1 291 ? 35.782 4.754 -25.614 1.00 41.72 291 PRO A N 1
ATOM 2163 C CA . PRO A 1 291 ? 36.150 5.713 -24.582 1.00 41.72 291 PRO A CA 1
ATOM 2164 C C . PRO A 1 291 ? 35.732 5.160 -23.210 1.00 41.72 291 PRO A C 1
ATOM 2166 O O . PRO A 1 291 ? 34.544 4.991 -22.928 1.00 41.72 291 PRO A O 1
ATOM 2169 N N . GLU A 1 292 ? 36.717 4.864 -22.362 1.00 40.00 292 GLU A N 1
ATOM 2170 C CA . GLU A 1 292 ? 36.529 4.497 -20.958 1.00 40.00 292 GLU A CA 1
ATOM 2171 C C . GLU A 1 292 ? 36.119 5.749 -20.169 1.00 40.00 292 GLU A C 1
ATOM 2173 O O . GLU A 1 292 ? 36.911 6.401 -19.492 1.00 40.00 292 GLU A O 1
ATOM 2178 N N . GLY A 1 293 ? 34.857 6.148 -20.303 1.00 41.03 293 GLY A N 1
ATOM 2179 C CA . GLY A 1 293 ? 34.248 7.094 -19.382 1.00 41.03 293 GLY A CA 1
ATOM 2180 C C . GLY A 1 293 ? 33.865 6.360 -18.105 1.00 41.03 293 GLY A C 1
ATOM 2181 O O . GLY A 1 293 ? 33.019 5.468 -18.152 1.00 41.03 293 GLY A O 1
ATOM 2182 N N . GLU A 1 294 ? 34.449 6.734 -16.961 1.00 40.84 294 GLU A N 1
ATOM 2183 C CA . GLU A 1 294 ? 33.958 6.253 -15.666 1.00 40.84 294 GLU A CA 1
ATOM 2184 C C . GLU A 1 294 ? 32.443 6.491 -15.570 1.00 40.84 294 GLU A C 1
ATOM 2186 O O . GLU A 1 294 ? 31.967 7.575 -15.942 1.00 40.84 294 GLU A O 1
ATOM 2191 N N . PRO A 1 295 ? 31.668 5.516 -15.062 1.00 44.97 295 PRO A N 1
ATOM 2192 C CA . PRO A 1 295 ? 30.229 5.651 -14.941 1.00 44.97 295 PRO A CA 1
ATOM 2193 C C . PRO A 1 295 ? 29.905 6.886 -14.102 1.00 44.97 295 PRO A C 1
ATOM 2195 O O . PRO A 1 295 ? 30.034 6.906 -12.877 1.00 44.97 295 PRO A O 1
ATOM 2198 N N . ARG A 1 296 ? 29.431 7.943 -14.765 1.00 44.62 296 ARG A N 1
ATOM 2199 C CA . ARG A 1 296 ? 28.789 9.071 -14.094 1.00 44.62 296 ARG A CA 1
ATOM 2200 C C . ARG A 1 296 ? 27.374 8.638 -13.768 1.00 44.62 296 ARG A C 1
ATOM 2202 O O . ARG A 1 296 ? 26.436 8.856 -14.536 1.00 44.62 296 ARG A O 1
ATOM 2209 N N . TRP A 1 297 ? 27.251 7.933 -12.653 1.00 50.09 297 TRP A N 1
ATOM 2210 C CA . TRP A 1 297 ? 25.982 7.676 -11.999 1.00 50.09 297 TRP A CA 1
ATOM 2211 C C . TRP A 1 297 ? 25.255 9.004 -11.785 1.00 50.09 297 TRP A C 1
ATOM 2213 O O . TRP A 1 297 ? 25.856 9.977 -11.319 1.00 50.09 297 TRP A O 1
ATOM 2223 N N . THR A 1 298 ? 23.937 9.019 -11.935 1.00 58.12 298 THR A N 1
ATOM 2224 C CA . THR A 1 298 ? 23.133 9.897 -11.082 1.00 58.12 298 THR A CA 1
ATOM 2225 C C . THR A 1 298 ? 23.140 9.290 -9.668 1.00 58.12 298 THR A C 1
ATOM 2227 O O . THR A 1 298 ? 22.119 8.803 -9.196 1.00 58.12 298 THR A O 1
ATOM 2230 N N . GLN A 1 299 ? 24.297 9.282 -8.969 1.00 63.53 299 GLN A N 1
ATOM 2231 C CA . GLN A 1 299 ? 24.427 8.715 -7.604 1.00 63.53 299 GLN A CA 1
ATOM 2232 C C . GLN A 1 299 ? 23.307 9.220 -6.689 1.00 63.53 299 GLN A C 1
ATOM 2234 O O . GLN A 1 299 ? 22.828 8.500 -5.823 1.00 63.53 299 GLN A O 1
ATOM 2239 N N . ALA A 1 300 ? 22.849 10.448 -6.934 1.00 69.31 300 ALA A N 1
ATOM 2240 C CA . ALA A 1 300 ? 21.731 11.070 -6.249 1.00 69.31 300 ALA A CA 1
ATOM 2241 C C . ALA A 1 300 ? 20.408 10.283 -6.335 1.00 69.31 300 ALA A C 1
ATOM 2243 O O . ALA A 1 300 ? 19.728 10.192 -5.316 1.00 69.31 300 ALA A O 1
ATOM 2244 N N . ALA A 1 301 ? 20.036 9.721 -7.493 1.00 67.50 301 ALA A N 1
ATOM 2245 C CA . ALA A 1 301 ? 18.762 9.014 -7.674 1.00 67.50 301 ALA A CA 1
ATOM 2246 C C . ALA A 1 301 ? 18.775 7.644 -6.981 1.00 67.50 301 ALA A C 1
ATOM 2248 O O . ALA A 1 301 ? 17.873 7.330 -6.206 1.00 67.50 301 ALA A O 1
ATOM 2249 N N . VAL A 1 302 ? 19.854 6.878 -7.168 1.00 73.00 302 VAL A N 1
ATOM 2250 C CA . VAL A 1 302 ? 20.054 5.591 -6.481 1.00 73.00 302 VAL A CA 1
ATOM 2251 C C . VAL A 1 302 ? 20.141 5.799 -4.967 1.00 73.00 302 VAL A C 1
ATOM 2253 O O . VAL A 1 302 ? 19.412 5.156 -4.218 1.00 73.00 302 VAL A O 1
ATOM 2256 N N . ALA A 1 303 ? 20.932 6.771 -4.502 1.00 80.25 303 ALA A N 1
ATOM 2257 C CA . ALA A 1 303 ? 21.037 7.086 -3.078 1.00 80.25 303 ALA A CA 1
ATOM 2258 C C . ALA A 1 303 ? 19.732 7.652 -2.491 1.00 80.25 303 ALA A C 1
ATOM 2260 O O . ALA A 1 303 ? 19.488 7.537 -1.291 1.00 80.25 303 ALA A O 1
ATOM 2261 N N . ALA A 1 304 ? 18.886 8.314 -3.286 1.00 80.50 304 ALA A N 1
ATOM 2262 C CA . ALA A 1 304 ? 17.550 8.712 -2.846 1.00 80.50 304 ALA A CA 1
ATOM 2263 C C . ALA A 1 304 ? 16.649 7.486 -2.647 1.00 80.50 304 ALA A C 1
ATOM 2265 O O . ALA A 1 304 ? 16.072 7.351 -1.570 1.00 80.50 304 ALA A O 1
ATOM 2266 N N . ALA A 1 305 ? 16.611 6.569 -3.617 1.00 79.38 305 ALA A N 1
ATOM 2267 C CA . ALA A 1 305 ? 15.841 5.331 -3.523 1.00 79.38 305 ALA A CA 1
ATOM 2268 C C . ALA A 1 305 ? 16.306 4.446 -2.352 1.00 79.38 305 ALA A C 1
ATOM 2270 O O . ALA A 1 305 ? 15.487 3.969 -1.572 1.00 79.38 305 ALA A O 1
ATOM 2271 N N . GLU A 1 306 ? 17.616 4.278 -2.158 1.00 85.50 306 GLU A N 1
ATOM 2272 C CA . GLU A 1 306 ? 18.175 3.519 -1.030 1.00 85.50 306 GLU A CA 1
ATOM 2273 C C . GLU A 1 306 ? 17.832 4.147 0.323 1.00 85.50 306 GLU A C 1
ATOM 2275 O O . GLU A 1 306 ? 17.471 3.438 1.266 1.00 85.50 306 GLU A O 1
ATOM 2280 N N . ARG A 1 307 ? 17.899 5.481 0.426 1.00 88.88 307 ARG A N 1
ATOM 2281 C CA . ARG A 1 307 ? 17.478 6.194 1.639 1.00 88.88 307 ARG A CA 1
ATOM 2282 C C . ARG A 1 307 ? 15.995 6.005 1.908 1.00 88.88 307 ARG A C 1
ATOM 2284 O O . ARG A 1 307 ? 15.628 5.787 3.059 1.00 88.88 307 ARG A O 1
ATOM 2291 N N . GLU A 1 308 ? 15.155 6.077 0.881 1.00 88.12 308 GLU A N 1
ATOM 2292 C CA . GLU A 1 308 ? 13.717 5.859 1.025 1.00 88.12 308 GLU A CA 1
ATOM 2293 C C . GLU A 1 308 ? 13.419 4.431 1.494 1.00 88.12 308 GLU A C 1
ATOM 2295 O O . GLU A 1 308 ? 12.762 4.254 2.518 1.00 88.12 308 GLU A O 1
ATOM 2300 N N . ILE A 1 309 ? 14.006 3.423 0.842 1.00 89.12 309 ILE A N 1
ATOM 2301 C CA . ILE A 1 309 ? 13.914 2.011 1.240 1.00 89.12 309 ILE A CA 1
ATOM 2302 C C . ILE A 1 309 ? 14.373 1.822 2.693 1.00 89.12 309 ILE A C 1
ATOM 2304 O O . ILE A 1 309 ? 13.694 1.157 3.474 1.00 89.12 309 ILE A O 1
ATOM 2308 N N . GLY A 1 310 ? 15.502 2.420 3.083 1.00 90.88 310 GLY A N 1
ATOM 2309 C CA . GLY A 1 310 ? 16.026 2.340 4.448 1.00 90.88 310 GLY A CA 1
ATOM 2310 C C . GLY A 1 310 ? 15.150 3.052 5.485 1.00 90.88 310 GLY A C 1
ATOM 2311 O O . GLY A 1 310 ? 15.028 2.590 6.620 1.00 90.88 310 GLY A O 1
ATOM 2312 N N . ASN A 1 311 ? 14.510 4.165 5.121 1.00 92.56 311 ASN A N 1
ATOM 2313 C CA . ASN A 1 311 ? 13.556 4.867 5.982 1.00 92.56 311 ASN A CA 1
ATOM 2314 C C . ASN A 1 311 ? 12.287 4.034 6.187 1.00 92.56 311 ASN A C 1
ATOM 2316 O O . ASN A 1 311 ? 11.914 3.784 7.332 1.00 92.56 311 ASN A O 1
ATOM 2320 N N . THR A 1 312 ? 11.685 3.543 5.101 1.00 91.62 312 THR A N 1
ATOM 2321 C CA . THR A 1 312 ? 10.487 2.692 5.149 1.00 91.62 312 THR A CA 1
ATOM 2322 C C . THR A 1 312 ? 10.755 1.377 5.878 1.00 91.62 312 THR A C 1
ATOM 2324 O O . THR A 1 312 ? 9.907 0.925 6.642 1.00 91.62 312 THR A O 1
ATOM 2327 N N . ALA A 1 313 ? 11.941 0.778 5.725 1.00 92.06 313 ALA A N 1
ATOM 2328 C CA . ALA A 1 313 ? 12.320 -0.425 6.467 1.00 92.06 313 ALA A CA 1
ATOM 2329 C C . ALA A 1 313 ? 12.348 -0.187 7.984 1.00 92.06 313 ALA A C 1
ATOM 2331 O O . ALA A 1 313 ? 11.771 -0.967 8.739 1.00 92.06 313 ALA A O 1
ATOM 2332 N N . ARG A 1 314 ? 12.960 0.918 8.434 1.00 94.69 314 ARG A N 1
ATOM 2333 C CA . ARG A 1 314 ? 13.007 1.280 9.861 1.00 94.69 314 ARG A CA 1
ATOM 2334 C C . ARG A 1 314 ? 11.624 1.581 10.428 1.00 94.69 314 ARG A C 1
ATOM 2336 O O . ARG A 1 314 ? 11.321 1.181 11.549 1.00 94.69 314 ARG A O 1
ATOM 2343 N N . GLU A 1 315 ? 10.784 2.268 9.660 1.00 94.19 315 GLU A N 1
ATOM 2344 C CA . GLU A 1 315 ? 9.393 2.524 10.034 1.00 94.19 315 GLU A CA 1
ATOM 2345 C C . GLU A 1 315 ? 8.601 1.217 10.167 1.00 94.19 315 GLU A C 1
ATOM 2347 O O . GLU A 1 315 ? 7.929 0.996 11.175 1.00 94.19 315 GLU A O 1
ATOM 2352 N N . LEU A 1 316 ? 8.739 0.310 9.197 1.00 94.25 316 LEU A N 1
ATOM 2353 C CA . LEU A 1 316 ? 8.103 -1.003 9.221 1.00 94.25 316 LEU A CA 1
ATOM 2354 C C . LEU A 1 316 ? 8.555 -1.837 10.429 1.00 94.25 316 LEU A C 1
ATOM 2356 O O . LEU A 1 316 ? 7.726 -2.449 11.100 1.00 94.25 316 LEU A O 1
ATOM 2360 N N . GLU A 1 317 ? 9.850 -1.852 10.740 1.00 94.62 317 GLU A N 1
ATOM 2361 C CA . GLU A 1 317 ? 10.382 -2.528 11.928 1.00 94.62 317 GLU A CA 1
ATOM 2362 C C . GLU A 1 317 ? 9.830 -1.930 13.226 1.00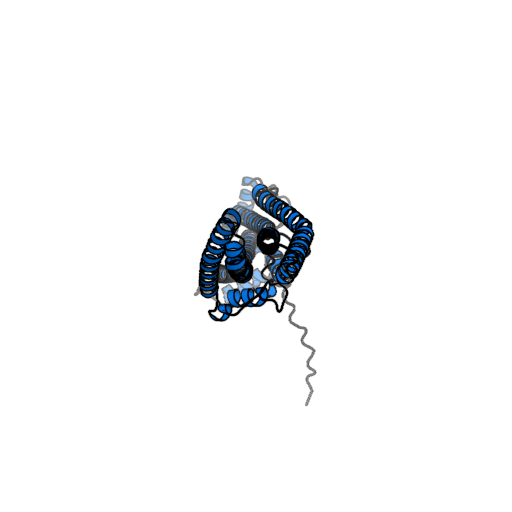 94.62 317 GLU A C 1
ATOM 2364 O O . GLU A 1 317 ? 9.418 -2.677 14.117 1.00 94.62 317 GLU A O 1
ATOM 2369 N N . ALA A 1 318 ? 9.745 -0.600 13.322 1.00 95.12 318 ALA A N 1
ATOM 2370 C CA . ALA A 1 318 ? 9.156 0.077 14.474 1.00 95.12 318 ALA A CA 1
ATOM 2371 C C . ALA A 1 318 ? 7.669 -0.279 14.649 1.00 95.12 318 ALA A C 1
ATOM 2373 O O . ALA A 1 318 ? 7.239 -0.598 15.760 1.00 95.12 318 ALA A O 1
AT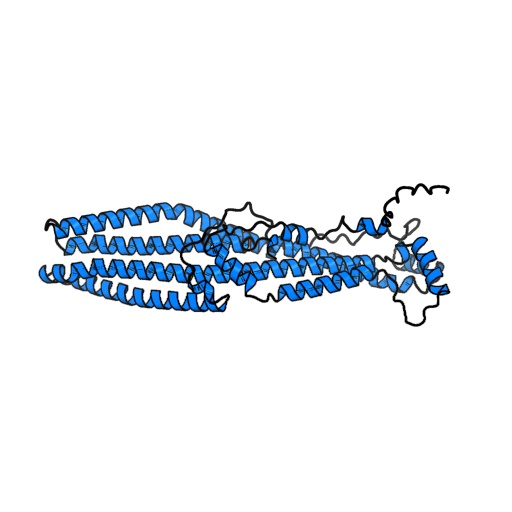OM 2374 N N . LEU A 1 319 ? 6.895 -0.302 13.557 1.00 95.38 319 LEU A N 1
ATOM 2375 C CA . LEU A 1 319 ? 5.491 -0.724 13.566 1.00 95.38 319 LEU A CA 1
ATOM 2376 C C . LEU A 1 319 ? 5.347 -2.194 13.984 1.00 95.38 319 LEU A C 1
ATOM 2378 O O . LEU A 1 319 ? 4.532 -2.505 14.854 1.00 95.38 319 LEU A O 1
ATOM 2382 N N . ARG A 1 320 ? 6.172 -3.095 13.436 1.00 95.12 320 ARG A N 1
ATOM 2383 C CA . ARG A 1 320 ? 6.185 -4.524 13.800 1.00 95.12 320 ARG A CA 1
ATOM 2384 C C . ARG A 1 320 ? 6.530 -4.746 15.270 1.00 95.12 320 ARG A C 1
ATOM 2386 O O . ARG A 1 320 ? 5.929 -5.607 15.906 1.00 95.12 320 ARG A O 1
ATOM 2393 N N . ALA A 1 321 ? 7.466 -3.973 15.817 1.00 95.81 321 ALA A N 1
ATOM 2394 C CA . ALA A 1 321 ? 7.846 -4.054 17.224 1.00 95.81 321 ALA A CA 1
ATOM 2395 C C . ALA A 1 321 ? 6.757 -3.500 18.162 1.00 95.81 321 ALA A C 1
ATOM 2397 O O . ALA A 1 321 ? 6.552 -4.038 19.251 1.00 95.81 321 ALA A O 1
ATOM 2398 N N . ALA A 1 322 ? 6.041 -2.448 17.748 1.00 94.62 322 ALA A N 1
ATOM 2399 C CA . ALA A 1 322 ? 4.993 -1.812 18.548 1.00 94.62 322 ALA A CA 1
ATOM 2400 C C . ALA A 1 322 ? 3.652 -2.570 18.521 1.00 94.62 322 ALA A C 1
ATOM 2402 O O . ALA A 1 322 ? 2.941 -2.602 19.528 1.00 94.62 322 ALA A O 1
ATOM 2403 N N . HIS A 1 323 ? 3.311 -3.218 17.404 1.00 95.00 323 HIS A N 1
ATOM 2404 C CA . HIS A 1 323 ? 2.008 -3.859 17.197 1.00 95.00 323 HIS A CA 1
ATOM 2405 C C . HIS A 1 323 ? 1.607 -4.879 18.293 1.00 95.00 323 HIS A C 1
ATOM 2407 O O . HIS A 1 323 ? 0.478 -4.804 18.783 1.00 95.00 323 HIS A O 1
ATOM 2413 N N . PRO A 1 324 ? 2.485 -5.791 18.775 1.00 96.31 324 PRO A N 1
ATOM 2414 C CA . PRO A 1 324 ? 2.132 -6.752 19.828 1.00 96.31 324 PRO A CA 1
ATOM 2415 C C . PRO A 1 324 ? 1.796 -6.099 21.174 1.00 96.31 324 PRO A C 1
ATOM 2417 O O . PRO A 1 324 ? 1.052 -6.656 21.981 1.00 96.31 324 PRO A O 1
ATOM 2420 N N . GLU A 1 325 ? 2.377 -4.936 21.465 1.00 95.56 325 GLU A N 1
ATOM 2421 C CA . GLU A 1 325 ? 2.047 -4.164 22.663 1.00 95.56 325 GLU A CA 1
ATOM 2422 C C . GLU A 1 325 ? 0.656 -3.536 22.541 1.00 95.56 325 GLU A C 1
ATOM 2424 O O . GLU A 1 325 ? -0.144 -3.626 23.472 1.00 95.56 325 GLU A O 1
ATOM 2429 N N . THR A 1 326 ? 0.322 -2.973 21.381 1.00 96.62 326 THR A N 1
ATOM 2430 C CA . THR A 1 326 ? -1.007 -2.404 21.122 1.00 96.62 326 THR A CA 1
ATOM 2431 C C . THR A 1 326 ? -2.103 -3.467 21.143 1.00 96.62 326 THR A C 1
ATOM 2433 O O . THR A 1 326 ? -3.135 -3.258 21.780 1.00 96.62 326 THR A O 1
ATOM 2436 N N . GLU A 1 327 ? -1.851 -4.643 20.567 1.00 96.56 327 GLU A N 1
ATOM 2437 C CA . GLU A 1 327 ? -2.745 -5.805 20.660 1.00 96.56 327 GLU A CA 1
ATOM 2438 C C . GLU A 1 327 ? -3.002 -6.222 22.117 1.00 96.56 327 GLU A C 1
ATOM 2440 O O . GLU A 1 327 ? -4.147 -6.431 22.528 1.00 96.56 327 GLU A O 1
ATOM 2445 N N . ARG A 1 328 ? -1.949 -6.279 22.947 1.00 97.50 328 ARG A N 1
ATOM 2446 C CA . ARG A 1 328 ? -2.086 -6.584 24.381 1.00 97.50 328 ARG A CA 1
ATOM 2447 C C . ARG A 1 328 ? -2.893 -5.519 25.121 1.00 97.50 328 ARG A C 1
ATOM 2449 O O . ARG A 1 328 ? -3.725 -5.867 25.961 1.00 97.50 328 ARG A O 1
ATOM 2456 N N . ARG A 1 329 ? -2.699 -4.236 24.802 1.00 97.31 329 ARG A N 1
ATOM 2457 C CA . ARG A 1 329 ? -3.489 -3.133 25.377 1.00 97.31 329 ARG A CA 1
ATOM 2458 C C . ARG A 1 329 ? -4.957 -3.222 24.979 1.00 97.31 329 ARG A C 1
ATOM 2460 O O . ARG A 1 329 ? -5.806 -3.131 25.863 1.00 97.31 329 ARG A O 1
ATOM 2467 N N . ARG A 1 330 ? -5.258 -3.481 23.701 1.00 97.62 330 ARG A N 1
ATOM 2468 C CA . ARG A 1 330 ? -6.625 -3.723 23.214 1.00 97.62 330 ARG A CA 1
ATOM 2469 C C . ARG A 1 330 ? -7.274 -4.887 23.957 1.00 97.62 330 ARG A C 1
ATOM 2471 O O . ARG A 1 330 ? -8.379 -4.736 24.473 1.00 97.62 330 ARG A O 1
ATOM 2478 N N . ALA A 1 331 ? -6.588 -6.026 24.060 1.00 97.94 331 ALA A N 1
ATOM 2479 C CA . ALA A 1 331 ? -7.105 -7.206 24.751 1.00 97.94 331 ALA A CA 1
ATOM 2480 C C . ALA A 1 331 ? -7.379 -6.935 26.242 1.00 97.94 331 ALA A C 1
ATOM 2482 O O . ALA A 1 331 ? -8.438 -7.301 26.756 1.00 97.94 331 ALA A O 1
ATOM 2483 N N . SER A 1 332 ? -6.462 -6.245 26.927 1.00 98.19 332 SER A N 1
ATOM 2484 C CA . SER A 1 332 ? -6.617 -5.858 28.335 1.00 98.19 332 SER A CA 1
ATOM 2485 C C . SER A 1 332 ? -7.776 -4.875 28.550 1.00 98.19 332 SER A C 1
ATOM 2487 O O . SER A 1 332 ? -8.597 -5.060 29.454 1.00 98.19 332 SER A O 1
ATOM 2489 N N . ALA A 1 333 ? -7.900 -3.860 27.690 1.00 98.12 333 ALA A N 1
ATOM 2490 C CA . ALA A 1 333 ? -8.982 -2.884 27.747 1.00 98.12 333 ALA A CA 1
ATOM 2491 C C . ALA A 1 333 ? -10.348 -3.546 27.498 1.00 98.12 333 ALA A C 1
ATOM 2493 O O . ALA A 1 333 ? -11.287 -3.328 28.263 1.00 98.12 333 ALA A O 1
ATOM 2494 N N . ALA A 1 334 ? -10.440 -4.430 26.499 1.00 97.31 334 ALA A N 1
ATOM 2495 C CA . ALA A 1 334 ? -11.640 -5.215 26.215 1.00 97.31 334 ALA A CA 1
ATOM 2496 C C . ALA A 1 334 ? -12.033 -6.133 27.388 1.00 97.31 334 ALA A C 1
ATOM 2498 O O . ALA A 1 334 ? -13.200 -6.153 27.785 1.00 97.31 334 ALA A O 1
ATOM 2499 N N . ALA A 1 335 ? -11.080 -6.848 27.997 1.00 97.88 335 ALA A N 1
ATOM 2500 C CA . ALA A 1 335 ? -11.353 -7.677 29.175 1.00 97.88 335 ALA A CA 1
ATOM 2501 C C . ALA A 1 335 ? -11.871 -6.835 30.354 1.00 97.88 335 ALA A C 1
ATOM 2503 O O . ALA A 1 335 ? -12.839 -7.218 31.016 1.00 97.88 335 ALA A O 1
ATOM 2504 N N . SER A 1 336 ? -11.276 -5.658 30.566 1.00 97.19 336 SER A N 1
ATOM 2505 C CA . SER A 1 336 ? -11.682 -4.709 31.606 1.00 97.19 336 SER A CA 1
ATOM 2506 C C . SER A 1 336 ? -13.099 -4.175 31.374 1.00 97.19 336 SER A C 1
ATOM 2508 O O . SER A 1 336 ? -13.896 -4.132 32.311 1.00 97.19 336 SER A O 1
ATOM 2510 N N . ALA A 1 337 ? -13.451 -3.830 30.131 1.00 97.00 337 ALA A N 1
ATOM 2511 C CA . ALA A 1 337 ? -14.806 -3.413 29.770 1.00 97.00 337 ALA A CA 1
ATOM 2512 C C . ALA A 1 337 ? -15.827 -4.532 30.010 1.00 97.00 337 ALA A C 1
ATOM 2514 O O . ALA A 1 337 ? -16.824 -4.310 30.692 1.00 97.00 337 ALA A O 1
ATOM 2515 N N . VAL A 1 338 ? -15.550 -5.758 29.551 1.00 96.75 338 VAL A N 1
ATOM 2516 C CA . VAL A 1 338 ? -16.437 -6.917 29.764 1.00 96.75 338 VAL A CA 1
ATOM 2517 C C . VAL A 1 338 ? -16.662 -7.184 31.253 1.00 96.75 338 VAL A C 1
ATOM 2519 O O . VAL A 1 338 ? -17.795 -7.441 31.676 1.00 96.75 338 VAL A O 1
ATOM 2522 N N . GLN A 1 339 ? -15.607 -7.113 32.068 1.00 97.12 339 GLN A N 1
ATOM 2523 C CA . GLN A 1 339 ? -15.717 -7.276 33.515 1.00 97.12 339 GLN A CA 1
ATOM 2524 C C . GLN A 1 339 ? -16.547 -6.152 34.147 1.00 97.12 339 GLN A C 1
ATOM 2526 O O . GLN A 1 339 ? -17.444 -6.442 34.940 1.00 97.12 339 GLN A O 1
ATOM 2531 N N . ALA A 1 340 ? -16.299 -4.895 33.773 1.00 96.31 340 ALA A N 1
ATOM 2532 C CA . ALA A 1 340 ? -17.050 -3.747 34.270 1.00 96.31 340 ALA A CA 1
ATOM 2533 C C . ALA A 1 340 ? -18.540 -3.853 33.917 1.00 96.31 340 ALA A C 1
ATOM 2535 O O . ALA A 1 340 ? -19.393 -3.715 34.793 1.00 96.31 340 ALA A O 1
ATOM 2536 N N . THR A 1 341 ? -18.868 -4.206 32.671 1.00 94.19 341 THR A N 1
ATOM 2537 C CA . THR A 1 341 ? -20.248 -4.441 32.231 1.00 94.19 341 THR A CA 1
ATOM 2538 C C . THR A 1 341 ? -20.898 -5.592 32.998 1.00 94.19 341 THR A C 1
ATOM 2540 O O . THR A 1 341 ? -22.070 -5.497 33.361 1.00 94.19 341 THR A O 1
ATOM 2543 N N . ARG A 1 342 ? -20.165 -6.677 33.287 1.00 96.12 342 ARG A N 1
ATOM 2544 C CA . ARG A 1 342 ? -20.684 -7.803 34.082 1.00 96.12 342 ARG A CA 1
ATOM 2545 C C . ARG A 1 342 ? -21.004 -7.383 35.516 1.00 96.12 342 ARG A C 1
ATOM 2547 O O . ARG A 1 342 ? -22.102 -7.672 35.981 1.00 96.12 342 ARG A O 1
ATOM 2554 N N . LEU A 1 343 ? -20.077 -6.698 36.188 1.00 96.62 343 LEU A N 1
ATOM 2555 C CA . LEU A 1 343 ? -20.269 -6.214 37.559 1.00 96.62 343 LEU A CA 1
ATOM 2556 C C . LEU A 1 343 ? -21.403 -5.190 37.644 1.00 96.62 343 LEU A C 1
ATOM 2558 O O . LEU A 1 343 ? -22.187 -5.208 38.592 1.00 96.62 343 LEU A O 1
ATOM 2562 N N . PHE A 1 344 ? -21.526 -4.336 36.628 1.00 94.62 344 PHE A N 1
ATOM 2563 C CA . PHE A 1 344 ? -22.639 -3.404 36.502 1.00 94.62 344 PHE A CA 1
ATOM 2564 C C . PHE A 1 344 ? -23.979 -4.140 36.386 1.00 94.62 344 PHE A C 1
ATOM 2566 O O . PHE A 1 344 ? -24.897 -3.874 37.160 1.00 94.62 344 PHE A O 1
ATOM 2573 N N . ARG A 1 345 ? -24.083 -5.131 35.490 1.00 93.00 345 ARG A N 1
ATOM 2574 C CA . ARG A 1 345 ? -25.307 -5.938 35.325 1.00 93.00 345 ARG A CA 1
ATOM 2575 C C . ARG A 1 345 ? -25.683 -6.725 36.580 1.00 93.00 345 ARG A C 1
ATOM 2577 O O . ARG A 1 345 ? -26.864 -6.966 36.797 1.00 93.00 345 ARG A O 1
ATOM 2584 N N . SER A 1 346 ? -24.711 -7.115 37.404 1.00 96.06 346 SER A N 1
ATOM 2585 C CA . SER A 1 346 ? -24.969 -7.765 38.694 1.00 96.06 346 SER A CA 1
ATOM 2586 C C . SER A 1 346 ? -25.239 -6.783 39.843 1.00 96.06 346 SER A C 1
ATOM 2588 O O . SER A 1 346 ? -25.368 -7.222 40.981 1.00 96.06 346 SER A O 1
ATOM 2590 N N . GLY A 1 347 ? -25.276 -5.471 39.585 1.00 93.06 347 GLY A N 1
ATOM 2591 C CA . GLY A 1 347 ? -25.490 -4.434 40.602 1.00 93.06 347 GLY A CA 1
ATOM 2592 C C . GLY A 1 347 ? -24.302 -4.201 41.544 1.00 93.06 347 GLY A C 1
ATOM 2593 O O . GLY A 1 347 ? -24.439 -3.490 42.534 1.00 93.06 347 GLY A O 1
ATOM 2594 N N . LEU A 1 348 ? -23.138 -4.786 41.248 1.00 95.06 348 LEU A N 1
ATOM 2595 C CA . LEU A 1 348 ? -21.919 -4.680 42.061 1.00 95.06 348 LEU A CA 1
ATOM 2596 C C . LEU A 1 348 ? -21.051 -3.471 41.680 1.00 95.06 348 LEU A C 1
ATOM 2598 O O . LEU A 1 348 ? -20.132 -3.125 42.417 1.00 95.06 348 LEU A O 1
ATOM 2602 N N . LEU A 1 349 ? -21.324 -2.838 40.534 1.00 94.88 349 LEU A N 1
ATOM 2603 C CA . LEU A 1 349 ? -20.630 -1.643 40.055 1.00 94.88 349 LEU A CA 1
ATOM 2604 C C . LEU A 1 349 ? -21.656 -0.585 39.609 1.00 94.88 349 LEU A C 1
ATOM 2606 O O . LEU A 1 349 ? -22.548 -0.913 38.827 1.00 94.88 349 LEU A O 1
ATOM 2610 N N . PRO A 1 350 ? -21.549 0.682 40.047 1.00 92.81 350 PRO A N 1
ATOM 2611 C CA . PRO A 1 350 ? -22.404 1.759 39.547 1.00 92.81 350 PRO A CA 1
ATOM 2612 C C . PRO A 1 350 ? -22.191 2.029 38.049 1.00 92.81 350 PRO A C 1
ATOM 2614 O O . PRO A 1 350 ? -21.067 1.945 37.553 1.00 92.81 350 PRO A O 1
ATOM 2617 N N . ALA A 1 351 ? -23.245 2.453 37.341 1.00 89.75 351 ALA A N 1
ATOM 2618 C CA . ALA A 1 351 ? -23.188 2.757 35.904 1.00 89.75 351 ALA A CA 1
ATOM 2619 C C . ALA A 1 351 ? -22.104 3.795 35.544 1.00 89.75 351 ALA A C 1
ATOM 2621 O O . ALA A 1 351 ? -21.390 3.620 34.558 1.00 89.75 351 ALA A O 1
ATOM 2622 N N . GLY A 1 352 ? -21.923 4.831 36.377 1.00 90.56 352 GLY A N 1
ATOM 2623 C CA . GLY A 1 352 ? -20.889 5.859 36.180 1.00 90.56 352 GLY A CA 1
ATOM 2624 C C . GLY A 1 352 ? -19.468 5.290 36.148 1.00 90.56 352 GLY A C 1
ATOM 2625 O O . GLY A 1 352 ? -18.648 5.706 35.334 1.00 90.56 352 GLY A O 1
ATOM 2626 N N . GLN A 1 353 ? -19.191 4.268 36.966 1.00 93.62 353 GLN A N 1
ATOM 2627 C CA . GLN A 1 353 ? -17.881 3.611 37.009 1.00 93.62 353 GLN A CA 1
ATOM 2628 C C . GLN A 1 353 ? -17.679 2.619 35.851 1.00 93.62 353 GLN A C 1
ATOM 2630 O O . GLN A 1 353 ? -16.541 2.338 35.480 1.00 93.62 353 GLN A O 1
ATOM 2635 N N . ALA A 1 354 ? -18.760 2.113 35.247 1.00 94.44 354 ALA A N 1
ATOM 2636 C CA . ALA A 1 354 ? -18.692 1.216 34.094 1.00 94.44 354 ALA A CA 1
ATOM 2637 C C . ALA A 1 354 ? -18.367 1.945 32.776 1.00 94.44 354 ALA A C 1
ATOM 2639 O O . ALA A 1 354 ? -17.811 1.333 31.864 1.00 94.44 354 ALA A O 1
ATOM 2640 N N . LEU A 1 355 ? -18.669 3.246 32.680 1.00 96.12 355 LEU A N 1
ATOM 2641 C CA . LEU A 1 355 ? -18.449 4.043 31.469 1.00 96.12 355 LEU A CA 1
ATOM 2642 C C . LEU A 1 355 ? -16.962 4.141 31.088 1.00 96.12 355 LEU A C 1
ATOM 2644 O O . LEU A 1 355 ? -16.614 3.970 29.923 1.00 96.12 355 LEU A O 1
ATOM 2648 N N . GLY A 1 356 ? -16.077 4.386 32.060 1.00 95.81 356 GLY A N 1
ATOM 2649 C CA . GLY A 1 356 ? -14.639 4.559 31.816 1.00 95.81 356 GLY A CA 1
ATOM 2650 C C . GLY A 1 356 ? -13.984 3.367 31.097 1.00 95.81 356 GLY A C 1
ATOM 2651 O O . GLY A 1 356 ? -13.379 3.567 30.043 1.00 95.81 356 GLY A O 1
ATOM 2652 N N . PRO A 1 357 ? -14.126 2.129 31.610 1.00 97.38 357 PRO A N 1
ATOM 2653 C CA . PRO A 1 357 ? -13.615 0.930 30.948 1.00 97.38 357 PRO A CA 1
ATOM 2654 C C . PRO A 1 357 ? -14.151 0.719 29.526 1.00 97.38 357 PRO A C 1
ATOM 2656 O O . PRO A 1 357 ? -13.378 0.339 28.650 1.00 97.38 357 PRO A O 1
ATOM 2659 N N . VAL A 1 358 ? -15.438 0.995 29.279 1.00 96.88 358 VAL A N 1
ATOM 2660 C CA . VAL A 1 358 ? -16.054 0.866 27.944 1.00 96.88 358 VAL A CA 1
ATOM 2661 C C . VAL A 1 358 ? -15.455 1.870 26.957 1.00 96.88 358 VAL A C 1
ATOM 2663 O O . VAL A 1 358 ? -15.088 1.487 25.848 1.00 96.88 358 VAL A O 1
ATOM 2666 N N . LEU A 1 359 ? -15.284 3.132 27.367 1.00 96.88 359 LEU A N 1
ATOM 2667 C CA . LEU A 1 359 ? -14.632 4.152 26.537 1.00 96.88 359 LEU A CA 1
ATOM 2668 C C . LEU A 1 359 ? -13.182 3.774 26.213 1.00 96.88 359 LEU A C 1
ATOM 2670 O O . LEU A 1 359 ? -12.776 3.825 25.057 1.00 96.88 359 LEU A O 1
ATOM 2674 N N . ASN A 1 360 ? -12.428 3.316 27.215 1.00 97.81 360 ASN A N 1
ATOM 2675 C CA . ASN A 1 360 ? -11.044 2.887 27.023 1.00 97.81 360 ASN A CA 1
ATOM 2676 C C . ASN A 1 360 ? -10.927 1.681 26.073 1.00 97.81 360 ASN A C 1
ATOM 2678 O O . ASN A 1 360 ? -9.987 1.605 25.288 1.00 97.81 360 ASN A O 1
ATOM 2682 N N . ALA A 1 361 ? -11.870 0.735 26.122 1.00 97.75 361 ALA A N 1
ATOM 2683 C CA . ALA A 1 361 ? -11.891 -0.390 25.189 1.00 97.75 361 ALA A CA 1
ATOM 2684 C C . ALA A 1 361 ? -12.128 0.058 23.744 1.00 97.75 361 ALA A C 1
ATOM 2686 O O . ALA A 1 361 ? -11.445 -0.438 22.849 1.00 97.75 361 ALA A O 1
ATOM 2687 N N . LEU A 1 362 ? -13.038 1.010 23.523 1.00 97.56 362 LEU A N 1
ATOM 2688 C CA . LEU A 1 362 ? -13.285 1.588 22.202 1.00 97.56 362 LEU A CA 1
ATOM 2689 C C . LEU A 1 362 ? -12.044 2.321 21.667 1.00 97.56 362 LEU A C 1
ATOM 2691 O O . LEU A 1 362 ? -11.609 2.045 20.552 1.00 97.56 362 LEU A O 1
ATOM 2695 N N . ASP A 1 363 ? -11.419 3.183 22.471 1.00 97.31 363 ASP A N 1
ATOM 2696 C CA . ASP A 1 363 ? -10.219 3.921 22.048 1.00 97.31 363 ASP A CA 1
ATOM 2697 C C . ASP A 1 363 ? -9.029 2.975 21.775 1.00 97.31 363 ASP A C 1
ATOM 2699 O O . ASP A 1 363 ? -8.261 3.165 20.824 1.00 97.31 363 ASP A O 1
ATOM 2703 N N . ALA A 1 364 ? -8.889 1.903 22.564 1.00 97.81 364 ALA A N 1
ATOM 2704 C CA . ALA A 1 364 ? -7.868 0.882 22.338 1.00 97.81 364 ALA A CA 1
ATOM 2705 C C . ALA A 1 364 ? -8.128 0.056 21.064 1.00 97.81 364 ALA A C 1
ATOM 2707 O O . ALA A 1 364 ? -7.174 -0.300 20.373 1.00 97.81 364 ALA A O 1
ATOM 2708 N N . GLN A 1 365 ? -9.394 -0.226 20.731 1.00 97.19 365 GLN A N 1
ATOM 2709 C CA . GLN A 1 365 ? -9.776 -0.861 19.463 1.00 97.19 365 GLN A CA 1
ATOM 2710 C C . GLN A 1 365 ? -9.484 0.046 18.264 1.00 97.19 365 GLN A C 1
ATOM 2712 O O . GLN A 1 365 ? -8.913 -0.425 17.286 1.00 97.19 365 GLN A O 1
ATOM 2717 N N . GLU A 1 366 ? -9.815 1.338 18.344 1.00 96.88 366 GLU A N 1
ATOM 2718 C CA . GLU A 1 366 ? -9.490 2.314 17.292 1.00 96.88 366 GLU A CA 1
ATOM 2719 C C . GLU A 1 366 ? -7.973 2.386 17.052 1.00 96.88 366 GLU A C 1
ATOM 2721 O O . GLU A 1 366 ? -7.515 2.334 15.910 1.00 96.88 366 GLU A O 1
ATOM 2726 N N . THR A 1 367 ? -7.185 2.443 18.130 1.00 97.19 367 THR A N 1
ATOM 2727 C CA . THR A 1 367 ? -5.718 2.533 18.050 1.00 97.19 367 THR A CA 1
ATOM 2728 C C . THR A 1 367 ? -5.099 1.292 17.409 1.00 97.19 367 THR A C 1
ATOM 2730 O O . THR A 1 367 ? -4.219 1.409 16.555 1.00 97.19 367 THR A O 1
ATOM 2733 N N . GLU A 1 368 ? -5.542 0.102 17.816 1.00 96.81 368 GLU A N 1
ATOM 2734 C CA . GLU A 1 368 ? -5.060 -1.154 17.240 1.00 96.81 368 GLU A CA 1
ATOM 2735 C C . GLU A 1 368 ? -5.430 -1.275 15.768 1.00 96.81 368 GLU A C 1
ATOM 2737 O O . GLU A 1 368 ? -4.558 -1.562 14.949 1.00 96.81 368 GLU A O 1
ATOM 2742 N N . LEU A 1 369 ? -6.675 -0.945 15.420 1.00 96.62 369 LEU A N 1
ATOM 2743 C CA . LEU A 1 369 ? -7.143 -0.952 14.043 1.00 96.62 369 LEU A CA 1
ATOM 2744 C C . LEU A 1 369 ? -6.262 -0.067 13.153 1.00 96.62 369 LEU A C 1
ATOM 2746 O O . LEU A 1 369 ? -5.771 -0.523 12.119 1.00 96.62 369 LEU A O 1
ATOM 2750 N N . SER A 1 370 ? -6.017 1.181 13.565 1.00 95.56 370 SER A N 1
ATOM 2751 C CA . SER A 1 370 ? -5.159 2.103 12.816 1.00 95.56 370 SER A CA 1
ATOM 2752 C C . SER A 1 370 ? -3.728 1.584 12.673 1.00 95.56 370 SER A C 1
ATOM 2754 O O . SER A 1 370 ? -3.146 1.690 11.594 1.00 95.56 370 SER A O 1
ATOM 2756 N N . GLN A 1 371 ? -3.156 0.976 13.717 1.00 95.88 371 GLN A N 1
ATOM 2757 C CA . GLN A 1 371 ? -1.813 0.393 13.634 1.00 95.88 371 GLN A CA 1
ATOM 2758 C C . GLN A 1 371 ? -1.749 -0.835 12.725 1.00 95.88 371 GLN A C 1
ATOM 2760 O O . GLN A 1 371 ? -0.785 -0.981 11.974 1.00 95.88 371 GLN A O 1
ATOM 2765 N N . ARG A 1 372 ? -2.770 -1.696 12.746 1.00 95.88 372 ARG A N 1
ATOM 2766 C CA . ARG A 1 372 ? -2.860 -2.879 11.884 1.00 95.88 372 ARG A CA 1
ATOM 2767 C C . ARG A 1 372 ? -2.841 -2.501 10.404 1.00 95.88 372 ARG A C 1
ATOM 2769 O O . ARG A 1 372 ? -2.115 -3.106 9.616 1.00 95.88 372 ARG A O 1
ATOM 2776 N N . PHE A 1 373 ? -3.599 -1.473 10.023 1.00 96.25 373 PHE A N 1
ATOM 2777 C CA . PHE A 1 373 ? -3.619 -0.976 8.644 1.00 96.25 373 PHE A CA 1
ATOM 2778 C C . PHE A 1 373 ? -2.385 -0.139 8.285 1.00 96.25 373 PHE A C 1
ATOM 2780 O O . PHE A 1 373 ? -1.917 -0.212 7.150 1.00 96.25 373 PHE A O 1
ATOM 2787 N N . ALA A 1 374 ? -1.800 0.598 9.236 1.00 95.38 374 ALA A N 1
ATOM 2788 C CA . ALA A 1 374 ? -0.507 1.255 9.033 1.00 95.38 374 ALA A CA 1
ATOM 2789 C C . ALA A 1 374 ? 0.605 0.236 8.740 1.00 95.38 374 ALA A C 1
ATOM 2791 O O . ALA A 1 374 ? 1.377 0.427 7.803 1.00 95.38 374 ALA A O 1
ATOM 2792 N N . LEU A 1 375 ? 0.634 -0.882 9.474 1.00 95.31 375 LEU A N 1
ATOM 2793 C CA . LEU A 1 375 ? 1.557 -1.987 9.223 1.00 95.31 375 LEU A CA 1
ATOM 2794 C C . LEU A 1 375 ? 1.364 -2.562 7.813 1.00 95.31 375 LEU A C 1
ATOM 2796 O O . LEU A 1 375 ? 2.330 -2.667 7.062 1.00 95.31 375 LEU A O 1
ATOM 2800 N N . ALA A 1 376 ? 0.122 -2.865 7.422 1.00 95.12 376 ALA A N 1
ATOM 2801 C CA . ALA A 1 376 ? -0.178 -3.392 6.090 1.00 95.12 376 ALA A CA 1
ATOM 2802 C C . ALA A 1 376 ? 0.242 -2.429 4.960 1.00 95.12 376 ALA A C 1
ATOM 2804 O O . ALA A 1 376 ? 0.817 -2.866 3.961 1.00 95.12 376 ALA A O 1
ATOM 2805 N N . ARG A 1 377 ? 0.015 -1.117 5.124 1.00 95.81 377 ARG A N 1
ATOM 2806 C CA . ARG A 1 377 ? 0.457 -0.090 4.162 1.00 95.81 377 ARG A CA 1
ATOM 2807 C C . ARG A 1 377 ? 1.978 0.045 4.108 1.00 95.81 377 ARG A C 1
ATOM 2809 O O . ARG A 1 377 ? 2.522 0.181 3.016 1.00 95.81 377 ARG A O 1
ATOM 2816 N N . ALA A 1 378 ? 2.673 -0.046 5.241 1.00 94.56 378 ALA A N 1
ATOM 2817 C CA . ALA A 1 378 ? 4.135 -0.029 5.276 1.00 94.56 378 ALA A CA 1
ATOM 2818 C C . ALA A 1 378 ? 4.740 -1.259 4.575 1.00 94.56 378 ALA A C 1
ATOM 2820 O O . ALA A 1 378 ? 5.690 -1.126 3.803 1.00 94.56 378 ALA A O 1
ATOM 2821 N N . GLU A 1 379 ? 4.161 -2.449 4.772 1.00 94.31 379 GLU A N 1
ATOM 2822 C CA . GLU A 1 379 ? 4.573 -3.666 4.059 1.00 94.31 379 GLU A CA 1
ATOM 2823 C C . GLU A 1 379 ? 4.344 -3.545 2.549 1.00 94.31 379 GLU A C 1
ATOM 2825 O O . GLU A 1 379 ? 5.236 -3.863 1.758 1.00 94.31 379 GLU A O 1
ATOM 2830 N N . LEU A 1 380 ? 3.180 -3.028 2.146 1.00 95.50 380 LEU A N 1
ATOM 2831 C CA . LEU A 1 380 ? 2.853 -2.766 0.747 1.00 95.50 380 LEU A CA 1
ATOM 2832 C C . LEU A 1 380 ? 3.814 -1.748 0.122 1.00 95.50 380 LEU A C 1
ATOM 2834 O O . LEU A 1 380 ? 4.346 -1.989 -0.962 1.00 95.50 380 LEU A O 1
ATOM 2838 N N . ARG A 1 381 ? 4.089 -0.639 0.818 1.00 94.06 381 ARG A N 1
ATOM 2839 C CA . ARG A 1 381 ? 5.032 0.389 0.362 1.00 94.06 381 ARG A CA 1
ATOM 2840 C C . ARG A 1 381 ? 6.433 -0.181 0.196 1.00 94.06 381 ARG A C 1
ATOM 2842 O O . ARG A 1 381 ? 7.088 0.110 -0.801 1.00 94.06 381 ARG A O 1
ATOM 2849 N N . MET A 1 382 ? 6.877 -1.023 1.125 1.00 92.00 382 MET A N 1
ATOM 2850 C CA . MET A 1 382 ? 8.177 -1.680 1.024 1.00 92.00 382 MET A CA 1
ATOM 2851 C C . MET A 1 382 ? 8.255 -2.597 -0.202 1.00 92.00 382 MET A C 1
ATOM 2853 O O . MET A 1 382 ? 9.245 -2.569 -0.934 1.00 92.00 382 MET A O 1
ATOM 2857 N N . ALA A 1 383 ? 7.208 -3.385 -0.457 1.00 92.38 383 ALA A N 1
ATOM 2858 C CA . ALA A 1 383 ? 7.136 -4.247 -1.633 1.00 92.38 383 ALA A CA 1
ATOM 2859 C C . ALA A 1 383 ? 7.094 -3.446 -2.949 1.00 92.38 383 ALA A C 1
ATOM 2861 O O . ALA A 1 383 ? 7.747 -3.852 -3.915 1.00 92.38 383 ALA A O 1
ATOM 2862 N N . TYR A 1 384 ? 6.408 -2.296 -2.963 1.00 92.75 384 TYR A N 1
ATOM 2863 C CA . TYR A 1 384 ? 6.385 -1.349 -4.083 1.00 92.75 384 TYR A CA 1
ATOM 2864 C C . TYR A 1 384 ? 7.762 -0.744 -4.364 1.00 92.75 384 TYR A C 1
ATOM 2866 O O . TYR A 1 384 ? 8.220 -0.806 -5.501 1.00 92.75 384 TYR A O 1
ATOM 2874 N N . LEU A 1 385 ? 8.451 -0.217 -3.345 1.00 90.00 385 LEU A N 1
ATOM 2875 C CA . LEU A 1 385 ? 9.791 0.369 -3.495 1.00 90.00 385 LEU A CA 1
ATOM 2876 C C . LEU A 1 385 ? 10.820 -0.671 -3.947 1.00 90.00 385 LEU A C 1
ATOM 2878 O O . LEU A 1 385 ? 11.753 -0.372 -4.689 1.00 90.00 385 LEU A O 1
ATOM 2882 N N . ARG A 1 386 ? 10.629 -1.922 -3.520 1.00 87.75 386 ARG A N 1
ATOM 2883 C CA . ARG A 1 386 ? 11.397 -3.062 -4.013 1.00 87.75 386 ARG A CA 1
ATOM 2884 C C . ARG A 1 386 ? 10.930 -3.548 -5.381 1.00 87.75 386 ARG A C 1
ATOM 2886 O O . ARG A 1 386 ? 11.566 -4.454 -5.886 1.00 87.75 386 ARG A O 1
ATOM 2893 N N . GLY A 1 387 ? 9.867 -3.027 -5.988 1.00 89.25 387 GLY A N 1
ATOM 2894 C CA . GLY A 1 387 ? 9.377 -3.465 -7.299 1.00 89.25 387 GLY A CA 1
ATOM 2895 C C . GLY A 1 387 ? 8.975 -4.939 -7.344 1.00 89.25 387 GLY A C 1
ATOM 2896 O O . GLY A 1 387 ? 9.347 -5.639 -8.276 1.00 89.25 387 GLY A O 1
ATOM 2897 N N . THR A 1 388 ? 8.353 -5.456 -6.284 1.00 91.19 388 THR A N 1
ATOM 2898 C CA . THR A 1 388 ? 8.057 -6.897 -6.127 1.00 91.19 388 THR A CA 1
ATOM 2899 C C . THR A 1 388 ? 6.567 -7.215 -6.130 1.00 91.19 388 THR A C 1
ATOM 2901 O O . THR A 1 388 ? 6.191 -8.345 -5.835 1.00 91.19 388 THR A O 1
ATOM 2904 N N . LEU A 1 389 ? 5.687 -6.254 -6.416 1.00 91.88 389 LEU A N 1
ATOM 2905 C CA . LEU A 1 389 ? 4.247 -6.526 -6.394 1.00 91.88 389 LEU A CA 1
ATOM 2906 C C . LEU A 1 389 ? 3.805 -7.394 -7.570 1.00 91.88 389 LEU A C 1
ATOM 2908 O O . LEU A 1 389 ? 2.919 -8.226 -7.395 1.00 91.88 389 LEU A O 1
ATOM 2912 N N . VAL A 1 390 ? 4.466 -7.250 -8.716 1.00 88.62 390 VAL A N 1
ATOM 2913 C CA . VAL A 1 390 ? 4.199 -8.032 -9.923 1.00 88.62 390 VAL A CA 1
ATOM 2914 C C . VAL A 1 390 ? 5.388 -8.960 -10.188 1.00 88.62 390 VAL A C 1
ATOM 2916 O O . VAL A 1 390 ? 6.528 -8.485 -10.210 1.00 88.62 390 VAL A O 1
ATOM 2919 N N . PRO A 1 391 ? 5.172 -10.281 -10.324 1.00 85.56 391 PRO A N 1
ATOM 2920 C CA . PRO A 1 391 ? 6.233 -11.191 -10.731 1.00 85.56 391 PRO A CA 1
ATOM 2921 C C . PRO A 1 391 ? 6.577 -10.975 -12.208 1.00 85.56 391 PRO A C 1
ATOM 2923 O O . PRO A 1 391 ? 5.700 -10.741 -13.033 1.00 85.56 391 PRO A O 1
ATOM 2926 N N . GLY A 1 392 ? 7.853 -11.135 -12.554 1.00 82.38 392 GLY A N 1
ATOM 2927 C CA . GLY A 1 392 ? 8.328 -10.961 -13.928 1.00 82.38 392 GLY A CA 1
ATOM 2928 C C . GLY A 1 392 ? 7.698 -11.899 -14.954 1.00 82.38 392 GLY A C 1
ATOM 2929 O O . GLY A 1 392 ? 7.670 -11.577 -16.129 1.00 82.38 392 GLY A O 1
ATOM 2930 N N . SER A 1 393 ? 7.179 -13.047 -14.515 1.00 81.50 393 SER A N 1
ATOM 2931 C CA . SER A 1 393 ? 6.511 -14.028 -15.375 1.00 81.50 393 SER A CA 1
ATOM 2932 C C . SER A 1 393 ? 5.077 -13.657 -15.767 1.00 81.50 393 SER A C 1
ATOM 2934 O O . SER A 1 393 ? 4.474 -14.377 -16.558 1.00 81.50 393 SER A O 1
ATOM 2936 N N . GLU A 1 394 ? 4.494 -12.632 -15.139 1.00 79.62 394 GLU A N 1
ATOM 2937 C CA . GLU A 1 394 ? 3.134 -12.144 -15.429 1.00 79.62 394 GLU A CA 1
ATOM 2938 C C . GLU A 1 394 ? 3.133 -10.868 -16.294 1.00 79.62 394 GLU A C 1
ATOM 2940 O O . GLU A 1 394 ? 2.059 -10.374 -16.632 1.00 79.62 394 GLU A O 1
ATOM 2945 N N . LEU A 1 395 ? 4.319 -10.364 -16.656 1.00 74.31 395 LEU A N 1
ATOM 2946 C CA . LEU A 1 395 ? 4.554 -9.270 -17.605 1.00 74.31 395 LEU A CA 1
ATOM 2947 C C . LEU A 1 395 ? 4.988 -9.844 -18.956 1.00 74.31 395 LEU A C 1
ATOM 2949 O O . LEU A 1 395 ? 4.573 -9.273 -19.990 1.00 74.31 395 LEU A O 1
#

Foldseek 3Di:
DDDDDDDPDDDPDDPVVCVVVPPVQPVLLVLLLQFAFFFDPPWLLNVLLVQLLVFDDDPLVVQLVVLVVQLVVLVCQLDDDDDPPDDPVNVVVVVVCCVVCVDVSVDLLSVLSNLLSSLSNSLSLLVRLLRSLVLSLLLVVLQLQLQLLVVLLVLLVVLLVLLVVLLVLCVVVVPVVLNVVSVVVNVVSVVSNVVSNVRNVVSLVVSCVSGPVVSSPRHDATGTHDDPQDDFSLVSNQVSVQSNVQSVQSNVVCVVVVVVPPDDDPVVVVVVCVVVPNPDPDDDNPPDDGPPDDRPTPVVRVVVLVVVLVVLVVVLVVLVVCLVVLVVQLVVLVVQLVVLVVCVVVVNHRSSVSSVSSVSNSVSSSVNSVSVSVNSSSSSVSCSSSSNNDRSNSD

Secondary structure (DSSP, 8-state):
-----PPP-PPP---HHHHGGGTT--HHHHHHHTPPP-BPTTSHHHHHHHHHHHH---HHHHHHHHHHHHHHHHHTTTSPP--S---HHHHHHHHHHHHH-GGGTS-HHHHHHHHHHHHHHHHHHHHHHHHHHHHHHHHHHHHHHHHHHHHHHHHHHHHHHHHHHHHHHHHHTT-HHHHHHHHHHHHHHHHHHHHHHHHHHHHHHHHHHHS-GGGGG--S---B-----PPPHHHHHHHHHHHHHHHHHHHHHHTTTTTTTTT--HHHHHHHHHHTT---SS--TT------------HHHHHHHHHHHHHHHHHHHHHHHHHHHHHHHHHHHHHHHHHHHHHHHTTSS-HHHHHHHHHHHHHHHHHHHHHHHHHHHHHHHHHHHTT-SS-GGG-

Organism: NCBI:txid3029062